Protein AF-A0A3D9JPQ5-F1 (afdb_monomer)

Sequence (510 aa):
MKVRKWLPQIIIASSYSVIALLFFSSLGMIGVLLINKGDMSRAEAGKLFRELHYLMPFYQAPLSIPVFLVFGGLLFCLVSWLFTTRVQTTNKGVGRRAFFFLFAWFTATLLFTSVAAAWMKPISYDRLMNVDKWVTEPRYREYLHPGSLRMLGGLMMMLPFIAFMKLWAHLLHEYRSDPLVKEWFATYQFQSRFLGRFGDEKANETPDITLAKDAETGAPVVLSGESRQLGTGLIGPPGSGKTALKIIVGFKQDMRHMIKAINAFPGLIKKHGLNSENFHKAWAKYLIGSIVIEPAKDLCDKAYKEALESGIPKELITYLDPSDPDTPGFNSMVGPVEQVAEMIAQVLDSISETTDEFFKQSCRVVVKMYVYLLKFLHKNECTLPDLDEMYQDPTHTFSLVEDLEDLIPTDEVIRLMPKDKRIYWMLARRTVQWFYNDGLEVATDRSGQTIKHASGRHKGRPVIKDKQFEFTRQTRNLLSGNCASDCVATNVANLYFRPSAERSKNGLVK

Foldseek 3Di:
DVVQLCVLVVVLVVLVLVLQLLQLLLVLLLVCVLVVNLQDALVRSCVVVPPSSVSNPVHGRLLPDDPVVLVVLLVSLVVSLLSLLQACVQQVFLVSNCVSNCSSLVSNLSSVLSNQLSVQLVVFLVVLLCVLVVPPDPVCNVVDDSVVSSVRSSVSSCVSVVVVVVVVVVVVVCCVPDPVNVVCSNNPHNFALVCANPNPSCPLLALKAFQAADPPRRHTDIDDNVNCVVPDDDDDDPPPCCLPRGVLSSLLSLLVQQVVLVVCPVVLCVVQNPPHPSSCVSSVRGRNDDDDDDPPCPSLVSSLVSNVVSPPDPVVDQRADLVDLPHADDALLADDLVVSLQVLLVVLLVVDPDPDPVLSVLLSVLSSLLSLLCCQPPNRNDGLVVSLVCLVDVLVVVVSLVVLVVVQDDPVVLVPDDPVSVVSSVVSVVSSVCCDPQFKDFDADPVRHFDADCDDPRHRHGDMDTNSNVSSVSVSVVSVVVVVSVVSHPPDDDDDPDDPDPPPDDDPDD

pLDDT: mean 84.15, std 15.22, range [23.48, 96.75]

InterPro domains:
  IPR027417 P-loop containing nucleoside triphosphate hydrolase [SSF52540] (197-409)

Organism: NCBI:txid456490

Solvent-accessible surface area (backbone atoms only — not comparable to full-atom values): 28990 Å² total; per-residue (Å²): 119,73,68,72,73,48,47,58,57,51,51,50,52,53,46,52,51,51,48,50,27,45,32,46,10,22,52,50,29,41,55,34,44,71,72,72,42,33,78,45,45,57,73,58,48,25,67,75,49,54,88,52,37,81,46,27,80,70,41,51,25,32,70,70,62,58,66,66,60,52,54,51,49,41,51,48,31,52,54,49,38,47,53,39,44,37,26,53,91,44,44,76,41,61,69,48,38,47,50,53,43,50,54,29,51,51,32,35,50,39,45,51,32,30,47,51,24,41,66,32,29,70,73,35,27,52,50,48,59,46,48,69,74,68,58,75,53,72,87,61,42,82,79,60,53,71,67,57,45,51,52,51,19,48,54,56,24,41,46,63,47,54,53,50,52,50,54,49,52,48,54,53,46,49,47,69,72,36,67,67,50,41,49,44,70,64,66,56,57,72,68,29,56,88,50,56,69,58,44,48,88,66,66,73,63,35,59,52,36,66,66,48,59,41,87,87,49,45,20,63,38,66,50,45,34,74,59,57,74,77,58,82,88,86,86,77,64,91,88,71,41,60,59,73,62,40,50,51,53,38,47,60,47,46,46,56,35,32,52,53,33,64,72,44,46,65,60,44,36,76,74,47,39,79,91,29,73,65,27,51,66,61,51,72,42,45,39,88,77,86,88,83,87,66,93,80,49,62,66,52,54,51,49,54,50,50,39,50,76,68,64,51,59,66,95,81,59,88,69,80,44,95,88,44,75,84,32,69,57,81,69,78,45,52,62,58,63,69,61,34,25,51,49,55,30,51,54,53,56,74,71,49,85,68,84,53,63,68,59,52,52,51,34,36,52,53,48,27,44,56,43,46,54,43,35,73,72,44,42,62,73,41,46,69,66,58,56,50,49,39,68,74,30,46,51,59,40,50,51,51,42,51,57,47,56,75,67,56,72,56,69,72,61,43,70,72,43,59,70,69,63,30,51,52,54,54,49,52,51,50,44,46,50,42,35,64,72,60,38,42,40,80,39,57,48,100,85,68,48,75,39,52,31,89,61,72,99,52,49,74,38,66,38,46,42,57,67,45,46,77,48,46,51,55,50,44,54,57,46,56,68,48,48,71,67,49,73,57,45,81,82,77,90,84,86,77,88,70,79,94,79,78,81,88,73,86,78,91,78,136

Mean predicted aligned error: 12.67 Å

Radius of gyration: 41.94 Å; Cα contacts (8 Å, |Δi|>4): 517; chains: 1; bounding box: 99×63×130 Å

Nearest PDB structures (foldseek):
  6w2y-assembly1_A  TM=2.608E-01  e=5.749E-01  Homo sapiens

Secondary structure (DSSP, 8-state):
-HHHHHHHHHHHHHHHHHHHHHHHHHHHHHHHHHTT-TT--HHHHHHHHGGGGGG-TT---GGG--HHHHHHHHHHHHHHHHHHTT-HHHHSSHHHHHHHHHHHHHHHHHHHHHHHHHHHTTTTHHHHHHHHHH---HHHHTT--HHHHHHHHHHHHTHHHHHHHHHHHHHHHHHHH-HHHHHHHHH-----TTTTTTT-TTTTTS--EEEEE-TTT-PEEEE-HHHHTT-------TTSSIIIIIIHHHHHHHHHHHHHHHHHHHHHHHHH-TT-HHHHHHHTTS--------TTSHHHHHHHHHHHHTT--GGG-----TT-TTSPP--TT-S-HHHHHHHHHHHHHHH-----HHHHHHHHHHHHHHHHHHHHHHTTS--HHHHHHHHH-HHHHHHHHHHHHHHSPPHHHHHHS-HHHHHHHHHHHHHHHHIIIIIEEE-B-TTSPBPB-SSSTTTTSBPEEETTHHHHHHHHHHHHHHHHHHTTS----------TTS-SSS----

Structure (mmCIF, N/CA/C/O backbone):
data_AF-A0A3D9JPQ5-F1
#
_entry.id   AF-A0A3D9JPQ5-F1
#
loop_
_atom_site.group_PDB
_atom_site.id
_atom_site.type_symbol
_atom_site.label_atom_id
_atom_site.label_alt_id
_atom_site.label_comp_id
_atom_site.label_asym_id
_atom_site.label_entity_id
_atom_site.label_seq_id
_atom_site.pdbx_PDB_ins_code
_atom_sit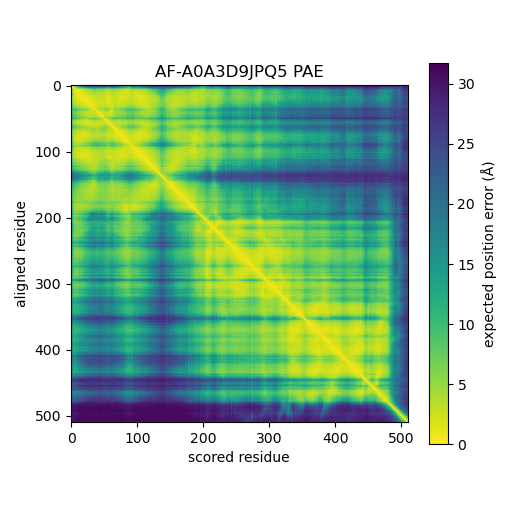e.Cartn_x
_atom_site.Cartn_y
_atom_site.Cartn_z
_atom_site.occupancy
_atom_site.B_iso_or_equiv
_atom_site.auth_seq_id
_atom_site.auth_comp_id
_atom_site.auth_asym_id
_atom_site.auth_atom_id
_atom_site.pdbx_PDB_model_num
ATOM 1 N N . MET A 1 1 ? 4.436 -18.671 -10.378 1.00 39.69 1 MET A N 1
ATOM 2 C CA . MET A 1 1 ? 5.019 -17.464 -9.732 1.00 39.69 1 MET A CA 1
ATOM 3 C C . MET A 1 1 ? 6.526 -17.284 -9.982 1.00 39.69 1 MET A C 1
ATOM 5 O O . MET A 1 1 ? 6.919 -16.165 -10.275 1.00 39.69 1 MET A O 1
ATOM 9 N N . LYS A 1 2 ? 7.372 -18.335 -9.937 1.00 36.44 2 LYS A N 1
ATOM 10 C CA . LYS A 1 2 ? 8.838 -18.219 -10.151 1.00 36.44 2 LYS A CA 1
ATOM 11 C C . LYS A 1 2 ? 9.260 -17.727 -11.551 1.00 36.44 2 LYS A C 1
ATOM 13 O O . LYS A 1 2 ? 10.177 -16.922 -11.640 1.00 36.44 2 LYS A O 1
ATOM 18 N N . VAL A 1 3 ? 8.555 -18.121 -12.617 1.00 42.34 3 VAL A N 1
ATOM 19 C CA . VAL A 1 3 ? 8.863 -17.715 -14.012 1.00 42.34 3 VAL A CA 1
ATOM 20 C C . VAL A 1 3 ? 8.787 -16.191 -14.215 1.00 42.34 3 VAL A C 1
ATOM 22 O O . VAL A 1 3 ? 9.575 -15.621 -14.962 1.00 42.34 3 VAL A O 1
ATOM 25 N N . ARG A 1 4 ? 7.905 -15.498 -13.477 1.00 56.31 4 ARG A N 1
ATOM 26 C CA . ARG A 1 4 ? 7.696 -14.045 -13.607 1.00 56.31 4 ARG A CA 1
ATOM 27 C C . ARG A 1 4 ? 8.869 -13.210 -13.070 1.00 56.31 4 ARG A C 1
ATOM 29 O O . ARG A 1 4 ? 9.052 -12.097 -13.545 1.00 56.31 4 ARG A O 1
ATOM 36 N N . LYS A 1 5 ? 9.666 -13.738 -12.126 1.00 64.88 5 LYS A N 1
ATOM 37 C CA . LYS A 1 5 ? 10.839 -13.031 -11.568 1.00 64.88 5 LYS A CA 1
ATOM 38 C C . LYS A 1 5 ? 12.046 -13.043 -12.517 1.00 64.88 5 LYS A C 1
ATOM 40 O O . LYS A 1 5 ? 12.772 -12.061 -12.574 1.00 64.88 5 LYS A O 1
ATOM 45 N N . TRP A 1 6 ? 12.233 -14.116 -13.288 1.00 77.06 6 TRP A N 1
ATOM 46 C CA . TRP A 1 6 ? 13.392 -14.266 -14.183 1.00 77.06 6 TRP A CA 1
ATOM 47 C C . TRP A 1 6 ? 13.161 -13.712 -15.589 1.00 77.06 6 TRP A C 1
ATOM 49 O O . TRP A 1 6 ? 14.118 -13.355 -16.267 1.00 77.06 6 TRP A O 1
ATOM 59 N N . LEU A 1 7 ? 11.903 -13.588 -16.021 1.00 83.00 7 LEU A N 1
ATOM 60 C CA . LEU A 1 7 ? 11.559 -13.108 -17.361 1.00 83.00 7 LEU A CA 1
ATOM 61 C C . LEU A 1 7 ? 12.210 -11.752 -17.730 1.00 83.00 7 LEU A C 1
ATOM 63 O O . LEU A 1 7 ? 12.783 -11.673 -18.815 1.00 83.00 7 LEU A O 1
ATOM 67 N N . PRO A 1 8 ? 12.219 -10.712 -16.866 1.00 85.75 8 PRO A N 1
ATOM 68 C CA . PRO A 1 8 ? 12.920 -9.459 -17.166 1.00 85.75 8 PRO A CA 1
ATOM 69 C C . PRO A 1 8 ? 14.420 -9.644 -17.406 1.00 85.75 8 PRO A C 1
ATOM 71 O O . PRO A 1 8 ? 14.983 -9.035 -18.311 1.00 85.75 8 PRO A O 1
ATOM 74 N N . GLN A 1 9 ? 15.059 -10.512 -16.620 1.00 86.88 9 GLN A N 1
ATOM 75 C CA . GLN A 1 9 ? 16.492 -10.778 -16.722 1.00 86.88 9 GLN A CA 1
ATOM 76 C C . GLN A 1 9 ? 16.826 -11.567 -17.991 1.00 86.88 9 GLN A C 1
ATOM 78 O O . GLN A 1 9 ? 17.803 -11.251 -18.660 1.00 86.88 9 GLN A O 1
ATOM 83 N N . ILE A 1 10 ? 15.989 -12.543 -18.359 1.00 89.06 10 ILE A N 1
ATOM 84 C CA . ILE A 1 10 ? 16.139 -13.323 -19.596 1.00 89.06 10 ILE A CA 1
ATOM 85 C C . ILE A 1 10 ? 15.999 -12.419 -20.823 1.00 89.06 10 ILE A C 1
ATOM 87 O O . ILE A 1 10 ? 16.799 -12.532 -21.752 1.00 89.06 10 ILE A O 1
ATOM 91 N N . ILE A 1 11 ? 15.021 -11.506 -20.824 1.00 90.06 11 ILE A N 1
ATOM 92 C CA . ILE A 1 11 ? 14.825 -10.559 -21.929 1.00 90.06 11 ILE A CA 1
ATOM 93 C C . ILE A 1 11 ? 16.045 -9.646 -22.072 1.00 90.06 11 ILE A C 1
ATOM 95 O O . ILE A 1 11 ? 16.536 -9.491 -23.184 1.00 90.06 11 ILE A O 1
ATOM 99 N N . ILE A 1 12 ? 16.577 -9.108 -20.968 1.00 91.12 12 ILE A N 1
ATOM 100 C CA . ILE A 1 12 ? 17.792 -8.275 -20.999 1.00 91.12 12 ILE A CA 1
ATOM 101 C C . ILE A 1 12 ? 19.007 -9.067 -21.472 1.00 91.12 12 ILE A C 1
ATOM 103 O O . ILE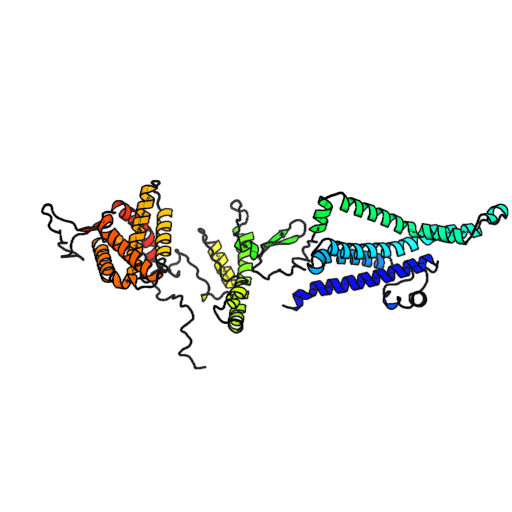 A 1 12 ? 19.770 -8.574 -22.298 1.00 91.12 12 ILE A O 1
ATOM 107 N N . ALA A 1 13 ? 19.207 -10.282 -20.957 1.00 92.38 13 ALA A N 1
ATOM 108 C CA . ALA A 1 13 ? 20.325 -11.120 -21.370 1.00 92.38 13 ALA A CA 1
ATOM 109 C C . ALA A 1 13 ? 20.256 -11.393 -22.878 1.00 92.38 13 ALA A C 1
ATOM 111 O O . ALA A 1 13 ? 21.219 -11.146 -23.593 1.00 92.38 13 ALA A O 1
ATOM 112 N N . SER A 1 14 ? 19.081 -11.793 -23.369 1.00 94.06 14 SER A N 1
ATOM 113 C CA . SER A 1 14 ? 18.843 -12.055 -24.790 1.00 94.06 14 SER A CA 1
ATOM 114 C C . SER A 1 14 ? 19.042 -10.799 -25.641 1.00 94.06 14 SER A C 1
ATOM 116 O O . SER A 1 14 ? 19.696 -10.857 -26.682 1.00 94.06 14 SER A O 1
ATOM 118 N N . SER A 1 15 ? 18.528 -9.646 -25.199 1.00 94.88 15 SER A N 1
ATOM 119 C CA . SER A 1 15 ? 18.650 -8.400 -25.952 1.00 94.88 15 SER A CA 1
ATOM 120 C C . SER A 1 15 ? 20.097 -7.919 -26.028 1.00 94.88 15 SER A C 1
ATOM 122 O O . SER A 1 15 ? 20.571 -7.575 -27.107 1.00 94.88 15 SER A O 1
ATOM 124 N N . TYR A 1 16 ? 20.847 -7.979 -24.926 1.00 95.62 16 TYR A N 1
ATOM 125 C CA . TYR A 1 16 ? 22.255 -7.583 -24.914 1.00 95.62 16 TYR A CA 1
ATOM 126 C C . TYR A 1 16 ? 23.177 -8.602 -25.590 1.00 95.62 16 TYR A C 1
ATOM 128 O O . TYR A 1 16 ? 24.203 -8.199 -26.135 1.00 95.62 16 TYR A O 1
ATOM 136 N N . SER A 1 17 ? 22.800 -9.884 -25.662 1.00 95.38 17 SER A N 1
ATOM 137 C CA . SER A 1 17 ? 23.460 -10.847 -26.551 1.00 95.38 17 SER A CA 1
ATOM 138 C C . SER A 1 17 ? 23.289 -10.456 -28.019 1.00 95.38 17 SER A C 1
ATOM 140 O O . SER A 1 17 ? 24.268 -10.444 -28.760 1.00 95.38 17 SER A O 1
ATOM 142 N N . VAL A 1 18 ? 22.083 -10.062 -28.442 1.00 96.00 18 VAL A N 1
ATOM 143 C CA . VAL A 1 18 ? 21.852 -9.570 -29.812 1.00 96.00 18 VAL A CA 1
ATOM 144 C C . VAL A 1 18 ? 22.629 -8.276 -30.074 1.00 96.00 18 VAL A C 1
ATOM 146 O O . VAL A 1 18 ? 23.270 -8.169 -31.117 1.00 96.00 18 VAL A O 1
ATOM 149 N N . ILE A 1 19 ? 22.659 -7.329 -29.127 1.00 96.75 19 ILE A N 1
ATOM 150 C CA . ILE A 1 19 ? 23.481 -6.108 -29.241 1.00 96.75 19 ILE A CA 1
ATOM 151 C C . ILE A 1 19 ? 24.964 -6.461 -29.381 1.00 96.75 19 ILE A C 1
ATOM 153 O O . ILE A 1 19 ? 25.636 -5.897 -30.236 1.00 96.75 19 ILE A O 1
ATOM 157 N N . ALA A 1 20 ? 25.484 -7.421 -28.613 1.00 96.12 20 ALA A N 1
ATOM 158 C CA . ALA A 1 20 ? 26.876 -7.847 -28.744 1.00 96.12 20 ALA A CA 1
ATOM 159 C C . ALA A 1 20 ? 27.175 -8.437 -30.133 1.00 96.12 20 ALA A C 1
ATOM 161 O O . ALA A 1 20 ? 28.200 -8.128 -30.737 1.00 96.12 20 ALA A O 1
ATOM 162 N N . LEU A 1 21 ? 26.262 -9.231 -30.690 1.00 95.38 21 LEU A N 1
ATOM 163 C CA . LEU A 1 21 ? 26.400 -9.765 -32.047 1.00 95.38 21 LEU A CA 1
ATOM 164 C C . LEU A 1 21 ? 26.317 -8.659 -33.115 1.00 95.38 21 LEU A C 1
ATOM 166 O O . LEU A 1 21 ? 27.061 -8.690 -34.098 1.00 95.38 21 LEU A O 1
ATOM 170 N N . LEU A 1 22 ? 25.453 -7.655 -32.926 1.00 95.06 22 LEU A N 1
ATOM 171 C CA . LEU A 1 22 ? 25.391 -6.461 -33.780 1.00 95.06 22 LEU A CA 1
ATOM 172 C C . LEU A 1 22 ? 26.681 -5.639 -33.692 1.00 95.06 22 LEU A C 1
ATOM 174 O O . LEU A 1 22 ? 27.166 -5.155 -34.714 1.00 95.06 22 LEU A O 1
ATOM 178 N N . PHE A 1 23 ? 27.258 -5.519 -32.497 1.00 95.31 23 PHE A N 1
ATOM 179 C CA . PHE A 1 23 ? 28.520 -4.833 -32.248 1.00 95.31 23 PHE A CA 1
ATOM 180 C C . PHE A 1 23 ? 29.660 -5.458 -33.052 1.00 95.31 23 PHE A C 1
ATOM 182 O O . PHE A 1 23 ? 30.292 -4.772 -33.856 1.00 95.31 23 PHE A O 1
ATOM 189 N N . PHE A 1 24 ? 29.878 -6.769 -32.907 1.00 94.06 24 PHE A N 1
ATOM 190 C CA . PHE A 1 24 ? 30.929 -7.471 -33.646 1.00 94.06 24 PHE A CA 1
ATOM 191 C C . PHE A 1 24 ? 30.676 -7.454 -35.156 1.00 94.06 24 PHE A C 1
ATOM 193 O O . PHE A 1 24 ? 31.607 -7.221 -35.926 1.00 94.06 24 PHE A O 1
ATOM 200 N N . SER A 1 25 ? 29.422 -7.625 -35.589 1.00 93.19 25 SER A N 1
ATOM 201 C CA . SER A 1 25 ? 29.057 -7.530 -37.009 1.00 93.19 25 SER A CA 1
ATOM 202 C C . SER A 1 25 ? 29.388 -6.147 -37.585 1.00 93.19 25 SER A C 1
ATOM 204 O O . SER A 1 25 ? 29.990 -6.054 -38.652 1.00 93.19 25 SER A O 1
ATOM 206 N N . SER A 1 26 ? 29.066 -5.073 -36.857 1.00 92.50 26 SER A N 1
ATOM 207 C CA . SER A 1 26 ? 29.342 -3.688 -37.269 1.00 92.50 26 SER A CA 1
ATOM 208 C C . SER A 1 26 ? 30.835 -3.376 -37.301 1.00 92.50 26 SER A C 1
ATOM 210 O O . SER A 1 26 ? 31.312 -2.723 -38.229 1.00 92.50 26 SER A O 1
ATOM 212 N N . LEU A 1 27 ? 31.590 -3.895 -36.331 1.00 91.44 27 LEU A N 1
ATOM 213 C CA . LEU A 1 27 ? 33.044 -3.770 -36.302 1.00 91.44 27 LEU A CA 1
ATOM 214 C C . LEU A 1 27 ? 33.689 -4.457 -37.516 1.00 91.44 27 LEU A C 1
ATOM 216 O O . LEU A 1 27 ? 34.557 -3.872 -38.164 1.00 91.44 27 LEU A O 1
ATOM 220 N N . GLY A 1 28 ? 33.221 -5.658 -37.870 1.00 90.94 28 GLY A N 1
ATOM 221 C CA . GLY A 1 28 ? 33.656 -6.366 -39.074 1.00 90.94 28 GLY A CA 1
ATOM 222 C C . GLY A 1 28 ? 33.339 -5.594 -40.357 1.00 90.94 28 GLY A C 1
ATOM 223 O O . GLY A 1 28 ? 34.189 -5.497 -41.242 1.00 90.94 28 GLY A O 1
ATOM 224 N N . MET A 1 29 ? 32.144 -4.999 -40.452 1.00 91.44 29 MET A N 1
ATOM 225 C CA . MET A 1 29 ? 31.731 -4.181 -41.602 1.00 91.44 29 MET A CA 1
ATOM 226 C C . MET A 1 29 ? 32.643 -2.961 -41.793 1.00 91.44 29 MET A C 1
ATOM 228 O O . MET A 1 29 ? 33.128 -2.719 -42.900 1.00 91.44 29 MET A O 1
ATOM 232 N N . ILE A 1 30 ? 32.957 -2.241 -40.712 1.00 88.94 30 ILE A N 1
ATOM 233 C CA . ILE A 1 30 ? 33.906 -1.117 -40.746 1.00 88.94 30 ILE A CA 1
ATOM 234 C C . ILE A 1 30 ? 35.312 -1.600 -41.126 1.00 88.94 30 ILE A C 1
ATOM 236 O O . ILE A 1 30 ? 35.951 -1.005 -41.992 1.00 88.94 30 ILE A O 1
ATOM 240 N N . GLY A 1 31 ? 35.788 -2.700 -40.533 1.00 88.06 31 GLY A N 1
ATOM 241 C CA . GLY A 1 31 ? 37.111 -3.254 -40.832 1.00 88.06 31 GLY A CA 1
ATOM 242 C C . GLY A 1 31 ? 37.289 -3.605 -42.312 1.00 88.06 31 GLY A C 1
ATOM 243 O O . GLY A 1 31 ? 38.325 -3.304 -42.903 1.00 88.06 31 GLY A O 1
ATOM 244 N N . VAL A 1 32 ? 36.255 -4.173 -42.936 1.00 89.88 32 VAL A N 1
ATOM 245 C CA . VAL A 1 32 ? 36.250 -4.513 -44.367 1.00 89.88 32 VAL A CA 1
ATOM 246 C C . VAL A 1 32 ? 36.203 -3.272 -45.266 1.00 89.88 32 VAL A C 1
ATOM 248 O O . VAL A 1 32 ? 36.867 -3.242 -46.308 1.00 89.88 32 VAL A O 1
ATOM 251 N N . LEU A 1 33 ? 35.467 -2.230 -44.868 1.00 87.12 33 LEU A N 1
ATOM 252 C CA . LEU A 1 33 ? 35.471 -0.947 -45.579 1.00 87.12 33 LEU A CA 1
ATOM 253 C C . LEU A 1 33 ? 36.857 -0.292 -45.566 1.00 87.12 33 LEU A C 1
ATOM 255 O O . LEU A 1 33 ? 37.303 0.194 -46.603 1.00 87.12 33 LEU A O 1
ATOM 259 N N . LEU A 1 34 ? 37.563 -0.325 -44.432 1.00 83.62 34 LEU A N 1
ATOM 260 C CA . LEU A 1 34 ? 38.887 0.296 -44.288 1.00 83.62 34 LEU A CA 1
ATOM 261 C C . LEU A 1 34 ? 39.968 -0.362 -45.158 1.00 83.62 34 LEU A C 1
ATOM 263 O O . LEU A 1 34 ? 40.893 0.314 -45.601 1.00 83.62 34 LEU A O 1
ATOM 267 N N . ILE A 1 35 ? 39.836 -1.657 -45.458 1.00 85.69 35 ILE A N 1
ATOM 268 C CA . ILE A 1 35 ? 40.728 -2.364 -46.394 1.00 85.69 35 ILE A CA 1
ATOM 269 C C . ILE A 1 35 ? 40.242 -2.307 -47.851 1.00 85.69 35 ILE A C 1
ATOM 271 O O . ILE A 1 35 ? 40.765 -3.030 -48.699 1.00 85.69 35 ILE A O 1
ATOM 275 N N . ASN A 1 36 ? 39.245 -1.463 -48.144 1.00 82.38 36 ASN A N 1
ATOM 276 C CA . ASN A 1 36 ? 38.638 -1.276 -49.462 1.00 82.38 36 ASN A CA 1
ATOM 277 C C . ASN A 1 36 ? 38.079 -2.572 -50.082 1.00 82.38 36 ASN A C 1
ATOM 279 O O . ASN A 1 36 ? 38.241 -2.829 -51.274 1.00 82.38 36 ASN A O 1
ATOM 283 N N . LYS A 1 37 ? 37.423 -3.410 -49.272 1.00 85.00 37 LYS A N 1
ATOM 284 C CA . LYS A 1 37 ? 36.751 -4.633 -49.741 1.00 85.00 37 LYS A CA 1
ATOM 285 C C . LYS A 1 37 ? 35.260 -4.639 -49.392 1.00 85.00 37 LYS A C 1
ATOM 287 O O . LYS A 1 37 ? 34.730 -5.660 -48.986 1.00 85.00 37 LYS A O 1
ATOM 292 N N . GLY A 1 38 ? 34.582 -3.500 -49.536 1.00 80.88 38 GLY A N 1
ATOM 293 C CA . GLY A 1 38 ? 33.192 -3.285 -49.092 1.00 80.88 38 GLY A CA 1
ATOM 294 C C . GLY A 1 38 ? 32.116 -4.215 -49.681 1.00 80.88 38 GLY A C 1
ATOM 295 O O . GLY A 1 38 ? 31.007 -4.232 -49.154 1.00 80.88 38 GLY A O 1
ATOM 296 N N . ASP A 1 39 ? 32.434 -4.995 -50.715 1.00 86.06 39 ASP A N 1
ATOM 297 C CA . ASP A 1 39 ? 31.546 -6.006 -51.317 1.00 86.06 39 ASP A CA 1
ATOM 298 C C . ASP A 1 39 ? 31.772 -7.421 -50.758 1.00 86.06 39 ASP A C 1
ATOM 300 O O . ASP A 1 39 ? 31.122 -8.376 -51.177 1.00 86.06 39 ASP A O 1
ATOM 304 N N . MET A 1 40 ? 32.708 -7.572 -49.817 1.00 89.62 40 MET A N 1
ATOM 305 C CA . MET A 1 40 ? 33.084 -8.865 -49.258 1.00 89.62 40 MET A CA 1
ATOM 306 C C . MET A 1 40 ? 31.884 -9.547 -48.597 1.00 89.62 40 MET A C 1
ATOM 308 O O . MET A 1 40 ? 31.241 -9.004 -47.696 1.00 89.62 40 MET A O 1
ATOM 312 N N . SER A 1 41 ? 31.614 -10.777 -49.020 1.00 89.19 41 SER A N 1
ATOM 313 C CA . SER A 1 41 ? 30.572 -11.609 -48.429 1.00 89.19 41 SER A CA 1
ATOM 314 C C . SER A 1 41 ? 30.939 -12.024 -47.000 1.00 89.19 41 SER A C 1
ATOM 316 O O . SER A 1 41 ? 32.106 -12.048 -46.604 1.00 89.19 41 SER A O 1
ATOM 318 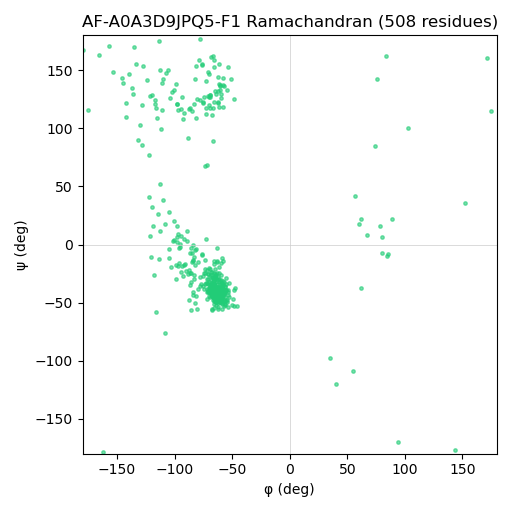N N . ARG A 1 42 ? 29.946 -12.447 -46.210 1.00 87.06 42 ARG A N 1
ATOM 319 C CA . ARG A 1 42 ? 30.180 -12.938 -44.840 1.00 87.06 42 ARG A CA 1
ATOM 320 C C . ARG A 1 42 ? 31.183 -14.098 -44.782 1.00 87.06 42 ARG A C 1
ATOM 322 O O . ARG A 1 42 ? 31.971 -14.169 -43.843 1.00 87.06 42 ARG A O 1
ATOM 329 N N . ALA A 1 43 ? 31.167 -14.997 -45.767 1.00 86.38 43 ALA A N 1
ATOM 330 C CA . ALA A 1 43 ? 32.086 -16.135 -45.821 1.00 86.38 43 ALA A CA 1
ATOM 331 C C . ALA A 1 43 ? 33.541 -15.684 -46.032 1.00 86.38 43 ALA A C 1
ATOM 333 O O . ALA A 1 43 ? 34.462 -16.206 -45.404 1.00 86.38 43 ALA A O 1
ATOM 334 N N . GLU A 1 44 ? 33.753 -14.683 -46.882 1.00 88.12 44 GLU A N 1
ATOM 335 C CA . GLU A 1 44 ? 35.072 -14.100 -47.131 1.00 88.12 44 GLU A CA 1
ATOM 336 C C . GLU A 1 44 ? 35.555 -13.266 -45.940 1.00 88.12 44 GLU A C 1
ATOM 338 O O . GLU A 1 44 ? 36.709 -13.398 -45.529 1.00 88.12 44 GLU A O 1
ATOM 343 N N . ALA A 1 45 ? 34.660 -12.493 -45.318 1.00 86.50 45 ALA A N 1
ATOM 344 C CA . ALA A 1 45 ? 34.952 -11.781 -44.078 1.00 86.50 45 ALA A CA 1
ATOM 345 C C . ALA A 1 45 ? 35.304 -12.765 -42.953 1.00 86.50 45 ALA A C 1
ATOM 347 O O . ALA A 1 45 ? 36.221 -12.524 -42.173 1.00 86.50 45 ALA A O 1
ATOM 348 N N . GLY A 1 46 ? 34.652 -13.929 -42.909 1.00 84.75 46 GLY A N 1
ATOM 349 C CA . GLY A 1 46 ? 34.972 -14.980 -41.949 1.00 84.75 46 GLY A CA 1
ATOM 350 C C . GLY A 1 46 ? 36.399 -15.515 -42.083 1.00 84.75 46 GLY A C 1
ATOM 351 O O . GLY A 1 46 ? 37.064 -15.740 -41.074 1.00 84.75 46 GLY A O 1
ATOM 352 N N . LYS A 1 47 ? 36.922 -15.624 -43.312 1.00 87.25 47 LYS A N 1
ATOM 353 C CA . LYS A 1 47 ? 38.333 -15.982 -43.549 1.00 87.25 47 LYS A CA 1
ATOM 354 C C . LYS A 1 47 ? 39.291 -14.900 -43.045 1.00 87.25 47 LYS A C 1
ATOM 356 O O . LYS A 1 47 ? 40.366 -15.226 -42.545 1.00 87.25 47 LYS A O 1
ATOM 361 N N . LEU A 1 48 ? 38.898 -13.630 -43.161 1.00 87.19 48 LEU A N 1
ATOM 362 C CA . LEU A 1 48 ? 39.688 -12.488 -42.699 1.00 87.19 48 LEU A CA 1
ATOM 363 C C . LEU A 1 48 ? 39.753 -12.413 -41.167 1.00 87.19 48 LEU A C 1
ATOM 365 O O . LEU A 1 48 ? 40.826 -12.198 -40.611 1.00 87.19 48 LEU A O 1
ATOM 369 N N . PHE A 1 49 ? 38.624 -12.617 -40.486 1.00 86.50 49 PHE A N 1
ATOM 370 C CA . PHE A 1 49 ? 38.509 -12.437 -39.034 1.00 86.50 49 PHE A CA 1
ATOM 371 C C . PHE A 1 49 ? 38.628 -13.735 -38.215 1.00 86.50 49 PHE A C 1
ATOM 373 O O . PHE A 1 49 ? 38.430 -13.691 -37.002 1.00 86.50 49 PHE A O 1
ATOM 380 N N . ARG A 1 50 ? 38.961 -14.868 -38.859 1.00 84.50 50 ARG A N 1
ATOM 381 C CA . ARG A 1 50 ? 39.168 -16.213 -38.276 1.00 84.50 50 ARG A CA 1
ATOM 382 C C . ARG A 1 50 ? 38.234 -16.517 -37.105 1.00 84.50 50 ARG A C 1
ATOM 384 O O . ARG A 1 50 ? 37.094 -16.869 -37.340 1.00 84.50 50 ARG A O 1
ATOM 391 N N . GLU A 1 51 ? 38.668 -16.354 -35.861 1.00 80.38 51 GLU A N 1
ATOM 392 C CA . GLU A 1 51 ? 37.907 -16.749 -34.666 1.00 80.38 51 GLU A CA 1
ATOM 393 C C . GLU A 1 51 ? 36.655 -15.893 -34.395 1.00 80.38 51 GLU A C 1
ATOM 395 O O . GLU A 1 51 ? 35.721 -16.338 -33.731 1.00 80.38 51 GLU A O 1
ATOM 400 N N . LEU A 1 52 ? 36.581 -14.671 -34.934 1.00 81.81 52 LEU A N 1
ATOM 401 C CA . LEU A 1 52 ? 35.478 -13.741 -34.655 1.00 81.81 52 LEU A CA 1
ATOM 402 C C . LEU A 1 52 ? 34.259 -13.935 -35.569 1.00 81.81 52 LEU A C 1
ATOM 404 O O . LEU A 1 52 ? 33.216 -13.325 -35.335 1.00 81.81 52 LEU A O 1
ATOM 408 N N . HIS A 1 53 ? 34.340 -14.781 -36.601 1.00 82.31 53 HIS A N 1
ATOM 409 C CA . HIS A 1 53 ? 33.267 -14.910 -37.597 1.00 82.31 53 HIS A CA 1
ATOM 410 C C . HIS A 1 53 ? 31.949 -15.466 -37.039 1.00 82.31 53 HIS A C 1
ATOM 412 O O . HIS A 1 53 ? 30.870 -15.095 -37.516 1.00 82.31 53 HIS A O 1
ATOM 418 N N . TYR A 1 54 ? 32.017 -16.296 -35.994 1.00 87.31 54 TYR A N 1
ATOM 419 C CA . TYR A 1 54 ? 30.841 -16.809 -35.286 1.00 87.31 54 TYR A CA 1
ATOM 420 C C . TYR A 1 54 ? 30.071 -15.707 -34.545 1.00 87.31 54 TYR A C 1
ATOM 422 O O . TYR A 1 54 ? 28.851 -15.790 -34.416 1.00 87.31 54 TYR A O 1
ATOM 430 N N . LEU A 1 55 ? 30.761 -14.644 -34.116 1.00 89.62 55 LEU A N 1
ATOM 431 C CA . LEU A 1 55 ? 30.169 -13.495 -33.422 1.00 89.62 55 LEU A CA 1
ATOM 432 C C . LEU A 1 55 ? 29.577 -12.454 -34.378 1.00 89.62 55 LEU A C 1
ATOM 434 O O . LEU A 1 55 ? 29.010 -11.462 -33.928 1.00 89.62 55 LEU A O 1
ATOM 438 N N . MET A 1 56 ? 29.668 -12.686 -35.690 1.00 91.44 56 MET A N 1
ATOM 439 C CA . MET A 1 56 ? 29.196 -11.768 -36.726 1.00 91.44 56 MET A CA 1
ATOM 440 C C . MET A 1 56 ? 27.994 -12.311 -37.525 1.00 91.44 56 MET A C 1
ATOM 442 O O . MET A 1 56 ? 28.041 -12.349 -38.759 1.00 91.44 56 MET A O 1
ATOM 446 N N . PRO A 1 57 ? 26.901 -12.772 -36.882 1.00 90.75 57 PRO A N 1
ATOM 447 C CA . PRO A 1 57 ? 25.756 -13.330 -37.595 1.00 90.75 57 PRO A CA 1
ATOM 448 C C . PRO A 1 57 ? 24.983 -12.296 -38.410 1.00 90.75 57 PRO A C 1
ATOM 450 O O . PRO A 1 57 ? 24.348 -12.668 -39.393 1.00 90.75 57 PRO A O 1
ATOM 453 N N . PHE A 1 58 ? 25.076 -11.018 -38.037 1.00 90.62 58 PHE A N 1
ATOM 454 C CA . PHE A 1 58 ? 24.406 -9.906 -38.708 1.00 90.62 58 PHE A CA 1
ATOM 455 C C . PHE A 1 58 ? 25.313 -9.180 -39.710 1.00 90.62 58 PHE A C 1
ATOM 457 O O . PHE A 1 58 ? 24.940 -8.124 -40.212 1.00 90.62 58 PHE A O 1
ATOM 464 N N . TYR A 1 59 ? 26.504 -9.714 -39.999 1.00 91.94 59 TYR A N 1
ATOM 465 C CA . TYR A 1 59 ? 27.391 -9.126 -40.996 1.00 91.94 59 TYR A CA 1
ATOM 466 C C . TYR A 1 59 ? 26.766 -9.205 -42.387 1.00 91.94 59 TYR A C 1
ATOM 468 O O . TYR A 1 59 ? 26.340 -10.274 -42.834 1.00 91.94 59 TYR A O 1
ATOM 476 N N . GLN A 1 60 ? 26.800 -8.081 -43.093 1.00 89.69 60 GLN A N 1
ATOM 477 C CA . GLN A 1 60 ? 26.475 -7.984 -44.507 1.00 89.69 60 GLN A CA 1
ATOM 478 C C . GLN A 1 60 ? 27.549 -7.167 -45.214 1.00 89.69 60 GLN A C 1
ATOM 480 O O . GLN A 1 60 ? 28.232 -6.365 -44.578 1.00 89.69 60 GLN A O 1
ATOM 485 N N . ALA A 1 61 ? 27.701 -7.382 -46.522 1.00 90.31 61 ALA A N 1
ATOM 486 C CA . ALA A 1 61 ? 28.638 -6.606 -47.320 1.00 90.31 61 ALA A CA 1
ATOM 487 C C . ALA A 1 61 ? 28.271 -5.113 -47.194 1.00 90.31 61 ALA A C 1
ATOM 489 O O . ALA A 1 61 ? 27.149 -4.745 -47.566 1.00 90.31 61 ALA A O 1
ATOM 490 N N . PRO A 1 62 ? 29.166 -4.264 -46.651 1.00 86.88 62 PRO A N 1
ATOM 491 C CA . PRO A 1 62 ? 28.842 -2.892 -46.271 1.00 86.88 62 PRO A CA 1
ATOM 492 C C . PRO A 1 62 ? 28.192 -2.036 -47.361 1.00 86.88 62 PRO A C 1
ATOM 494 O O . PRO A 1 62 ? 27.339 -1.204 -47.061 1.00 86.88 62 PRO A O 1
ATOM 497 N N . LEU A 1 63 ? 28.555 -2.261 -48.626 1.00 85.50 63 LEU A N 1
ATOM 498 C CA . LEU A 1 63 ? 28.014 -1.517 -49.769 1.00 85.50 63 LEU A CA 1
ATOM 499 C C . LEU A 1 63 ? 26.591 -1.935 -50.171 1.00 85.50 63 LEU A C 1
ATOM 501 O O . LEU A 1 63 ? 25.953 -1.251 -50.965 1.00 85.50 63 LEU A O 1
ATOM 505 N N . SER A 1 64 ? 26.074 -3.021 -49.594 1.00 86.62 64 SER A N 1
ATOM 506 C CA . SER A 1 64 ? 24.772 -3.614 -49.930 1.00 86.62 64 SER A CA 1
ATOM 507 C C . SER A 1 64 ? 23.795 -3.688 -48.751 1.00 86.62 64 SER A C 1
ATOM 509 O O . SER A 1 64 ? 22.733 -4.296 -48.884 1.00 86.62 64 SER A O 1
ATOM 511 N N . ILE A 1 65 ? 24.129 -3.093 -47.596 1.00 85.19 65 ILE A N 1
ATOM 512 C CA . ILE A 1 65 ? 23.300 -3.188 -46.386 1.00 85.19 65 ILE A CA 1
ATOM 513 C C . ILE A 1 65 ? 21.916 -2.558 -46.642 1.00 85.19 65 ILE A C 1
ATOM 515 O O . ILE A 1 65 ? 21.825 -1.356 -46.914 1.00 85.19 65 ILE A O 1
ATOM 519 N N . PRO A 1 66 ? 20.815 -3.313 -46.481 1.00 86.75 66 PRO A N 1
ATOM 520 C CA . PRO A 1 66 ? 19.471 -2.770 -46.518 1.00 86.75 66 PRO A CA 1
ATOM 521 C C . PRO A 1 66 ? 19.229 -1.787 -45.373 1.00 86.75 66 PRO A C 1
ATOM 523 O O . PRO A 1 66 ? 19.405 -2.102 -44.194 1.00 86.75 66 PRO A O 1
ATOM 526 N N . VAL A 1 67 ? 18.714 -0.613 -45.722 1.00 82.94 67 VAL A N 1
ATOM 527 C CA . VAL A 1 67 ? 18.442 0.493 -44.793 1.00 82.94 67 VAL A CA 1
ATOM 528 C C . VAL A 1 67 ? 17.529 0.084 -43.624 1.00 82.94 67 VAL A C 1
ATOM 530 O O . VAL A 1 67 ? 17.725 0.533 -42.495 1.00 82.94 67 VAL A O 1
ATOM 533 N N . PHE A 1 68 ? 16.571 -0.822 -43.849 1.00 85.38 68 PHE A N 1
ATOM 534 C CA . PHE A 1 68 ? 15.659 -1.280 -42.795 1.00 85.38 68 PHE A CA 1
ATOM 535 C C . PHE A 1 68 ? 16.364 -2.061 -41.672 1.00 85.38 68 PHE A C 1
ATOM 537 O O . PHE A 1 68 ? 15.941 -1.966 -40.522 1.00 85.38 68 PHE A O 1
ATOM 544 N N . LEU A 1 69 ? 17.447 -2.797 -41.963 1.00 85.38 69 LEU A N 1
ATOM 545 C CA . LEU A 1 69 ? 18.214 -3.520 -40.937 1.00 85.38 69 LEU A CA 1
ATOM 546 C C . LEU A 1 69 ? 18.978 -2.558 -40.030 1.00 85.38 69 LEU A C 1
ATOM 548 O O . LEU A 1 69 ? 19.119 -2.805 -38.835 1.00 85.38 69 LEU A O 1
ATOM 552 N N . VAL A 1 70 ? 19.409 -1.430 -40.589 1.00 86.38 70 VAL A N 1
ATOM 553 C CA . VAL A 1 70 ? 20.090 -0.358 -39.862 1.00 86.38 70 VAL A CA 1
ATOM 554 C C . VAL A 1 70 ? 19.118 0.303 -38.898 1.00 86.38 70 VAL A C 1
ATOM 556 O O . VAL A 1 70 ? 19.364 0.320 -37.697 1.00 86.38 70 VAL A O 1
ATOM 559 N N . PHE A 1 71 ? 17.976 0.782 -39.398 1.00 89.62 71 PHE A N 1
ATOM 560 C CA . PHE A 1 71 ? 16.957 1.397 -38.546 1.00 89.62 71 PHE A CA 1
ATOM 561 C C . PHE A 1 71 ? 16.389 0.415 -37.520 1.00 89.62 71 PHE A C 1
ATOM 563 O O . PHE A 1 71 ? 16.209 0.788 -36.363 1.00 89.62 71 PHE A O 1
ATOM 570 N N . GLY A 1 72 ? 16.177 -0.846 -37.907 1.00 93.06 72 GLY A N 1
ATOM 571 C CA . GLY A 1 72 ? 15.773 -1.910 -36.992 1.00 93.06 72 GLY A CA 1
ATOM 572 C C . GLY A 1 72 ? 16.797 -2.140 -35.880 1.00 93.06 72 GLY A C 1
ATOM 573 O O . GLY A 1 72 ? 16.419 -2.203 -34.713 1.00 93.06 72 GLY A O 1
ATOM 574 N N . GLY A 1 73 ? 18.092 -2.191 -36.209 1.00 93.50 73 GLY A N 1
ATOM 575 C CA . GLY A 1 73 ? 19.170 -2.337 -35.229 1.00 93.50 73 GLY A CA 1
ATOM 576 C C . GLY A 1 73 ? 19.328 -1.121 -34.311 1.00 93.50 73 GLY A C 1
ATOM 577 O O . GLY A 1 73 ? 19.481 -1.286 -33.102 1.00 93.50 73 GLY A O 1
ATOM 578 N N . LEU A 1 74 ? 19.215 0.099 -34.846 1.00 93.44 74 LEU A N 1
ATOM 579 C CA . LEU A 1 74 ? 19.227 1.335 -34.053 1.00 93.44 74 LEU A CA 1
ATOM 580 C C . LEU A 1 74 ? 18.051 1.382 -33.071 1.00 93.44 74 LEU A C 1
ATOM 582 O O . LEU A 1 74 ? 18.246 1.629 -31.878 1.00 93.44 74 LEU A O 1
ATOM 586 N N . LEU A 1 75 ? 16.840 1.088 -33.556 1.00 94.56 75 LEU A N 1
ATOM 587 C CA . LEU A 1 75 ? 15.641 1.004 -32.727 1.00 94.56 75 LEU A CA 1
ATOM 588 C C . LEU A 1 75 ? 15.787 -0.084 -31.659 1.00 94.56 75 LEU A C 1
ATOM 590 O O . LEU A 1 75 ? 15.431 0.136 -30.503 1.00 94.56 75 LEU A O 1
ATOM 594 N N . PHE A 1 76 ? 16.356 -1.235 -32.018 1.00 95.81 76 PHE A N 1
ATOM 595 C CA . PHE A 1 76 ? 16.593 -2.331 -31.086 1.00 95.81 76 PHE A CA 1
ATOM 596 C C . PHE A 1 76 ? 17.565 -1.940 -29.965 1.00 95.81 76 PHE A C 1
ATOM 598 O O . PHE A 1 76 ? 17.281 -2.219 -28.798 1.00 95.81 76 PHE A O 1
ATOM 605 N N . CYS A 1 77 ? 18.668 -1.252 -30.281 1.00 95.75 77 CYS A N 1
ATOM 606 C CA . CYS A 1 77 ? 19.597 -0.717 -29.281 1.00 95.75 77 CYS A CA 1
ATOM 607 C C . CYS A 1 77 ? 18.902 0.274 -28.334 1.00 95.75 77 CYS A C 1
ATOM 609 O O . CYS A 1 77 ? 19.058 0.168 -27.116 1.00 95.75 77 CYS A O 1
ATOM 611 N N . LEU A 1 78 ? 18.098 1.195 -28.879 1.00 93.56 78 LEU A N 1
ATOM 612 C CA . LEU A 1 78 ? 17.357 2.186 -28.095 1.00 93.56 78 LEU A CA 1
ATOM 613 C C . LEU A 1 78 ? 16.352 1.521 -27.144 1.00 93.56 78 LEU A C 1
ATOM 615 O O . LEU A 1 78 ? 16.392 1.756 -25.936 1.00 93.56 78 LEU A O 1
ATOM 619 N N . VAL A 1 79 ? 15.477 0.661 -27.672 1.00 92.31 79 VAL A N 1
ATOM 620 C CA . VAL A 1 79 ? 14.447 -0.040 -26.888 1.00 92.31 79 VAL A CA 1
ATOM 621 C C . VAL A 1 79 ? 15.083 -0.926 -25.819 1.00 92.31 79 VAL A C 1
ATOM 623 O O . VAL A 1 79 ? 14.627 -0.931 -24.676 1.00 92.31 79 VAL A O 1
ATOM 626 N N . SER A 1 80 ? 16.162 -1.635 -26.158 1.00 93.94 80 SER A N 1
ATOM 627 C CA . SER A 1 80 ? 16.888 -2.478 -25.205 1.00 93.94 80 SER A CA 1
ATOM 628 C C . SER A 1 80 ? 17.454 -1.667 -24.045 1.00 93.94 80 SER A C 1
ATOM 630 O O . SER A 1 80 ? 17.296 -2.075 -22.895 1.00 93.94 80 SER A O 1
ATOM 632 N N . TRP A 1 81 ? 18.058 -0.502 -24.314 1.00 92.94 81 TRP A N 1
ATOM 633 C CA . TRP A 1 81 ? 18.537 0.381 -23.252 1.00 92.94 81 TRP A CA 1
ATOM 634 C C . TRP A 1 81 ? 17.387 0.906 -22.387 1.00 92.94 81 TRP A C 1
ATOM 636 O O . TRP A 1 81 ? 17.455 0.777 -21.162 1.00 92.94 81 TRP A O 1
ATOM 646 N N . LEU A 1 82 ? 16.307 1.419 -22.991 1.00 90.69 82 LEU A N 1
ATOM 647 C CA . LEU A 1 82 ? 15.129 1.884 -22.246 1.00 90.69 82 LEU A CA 1
ATOM 648 C C . LEU A 1 82 ? 14.595 0.790 -21.312 1.00 90.69 82 LEU A C 1
ATOM 650 O O . LEU A 1 82 ? 14.270 1.060 -20.155 1.00 90.69 82 LEU A O 1
ATOM 654 N N . PHE A 1 83 ? 14.596 -0.463 -21.763 1.00 89.12 83 PHE A N 1
ATOM 655 C CA . PHE A 1 83 ? 14.195 -1.612 -20.959 1.00 89.12 83 PHE A CA 1
ATOM 656 C C . PHE A 1 83 ? 15.133 -1.882 -19.769 1.00 89.12 83 PHE A C 1
ATOM 658 O O . PHE A 1 83 ? 14.665 -2.229 -18.683 1.00 89.12 83 PHE A O 1
ATOM 665 N N . THR A 1 84 ? 16.446 -1.658 -19.907 1.00 90.56 84 THR A N 1
ATOM 666 C CA . THR A 1 84 ? 17.393 -1.798 -18.778 1.00 90.56 84 THR A CA 1
ATOM 667 C C . THR A 1 84 ? 17.161 -0.792 -17.656 1.00 90.56 84 THR A C 1
ATOM 669 O O . THR A 1 84 ? 17.472 -1.087 -16.502 1.00 90.56 84 THR A O 1
ATOM 672 N N . THR A 1 85 ? 16.561 0.368 -17.944 1.00 89.19 85 THR A N 1
ATOM 673 C CA . THR A 1 85 ? 16.218 1.353 -16.901 1.00 89.19 85 THR A CA 1
ATOM 674 C C . THR A 1 85 ? 15.147 0.830 -15.936 1.00 89.19 85 THR A C 1
ATOM 676 O O . THR A 1 85 ? 14.960 1.378 -14.852 1.00 89.19 85 THR A O 1
ATOM 679 N N . ARG A 1 86 ? 14.460 -0.263 -16.288 1.00 85.00 86 ARG A N 1
ATOM 680 C CA . ARG A 1 86 ? 13.347 -0.830 -15.519 1.00 85.00 86 ARG A CA 1
ATOM 681 C C . ARG A 1 86 ? 13.712 -2.002 -14.631 1.00 85.00 86 ARG A C 1
ATOM 683 O O . ARG A 1 86 ? 12.943 -2.329 -13.734 1.00 85.00 86 ARG A O 1
ATOM 690 N N . VAL A 1 87 ? 14.854 -2.635 -14.862 1.00 85.81 87 VAL A N 1
ATOM 691 C CA . VAL A 1 87 ? 15.250 -3.830 -14.118 1.00 85.81 87 VAL A CA 1
ATOM 692 C C . VAL A 1 87 ? 16.321 -3.461 -13.100 1.00 85.81 87 VAL A C 1
ATOM 694 O O . VAL A 1 87 ? 17.351 -2.878 -13.434 1.00 85.81 87 VAL A O 1
ATOM 697 N N . GLN A 1 88 ? 16.089 -3.804 -11.831 1.00 81.31 88 GLN A N 1
ATOM 698 C CA . GLN A 1 88 ? 16.994 -3.416 -10.745 1.00 81.31 88 GLN A CA 1
ATOM 699 C C . GLN A 1 88 ? 18.413 -3.971 -10.925 1.00 81.31 88 GLN A C 1
ATOM 701 O O . GLN A 1 88 ? 19.378 -3.288 -10.593 1.00 81.31 88 GLN A O 1
ATOM 706 N N . THR A 1 89 ? 18.585 -5.166 -11.498 1.00 82.62 89 THR A N 1
ATOM 707 C CA . THR A 1 89 ? 19.920 -5.753 -11.715 1.00 82.62 89 THR A CA 1
ATOM 708 C C . THR A 1 89 ? 20.816 -4.881 -12.599 1.00 82.62 89 THR A C 1
ATOM 710 O O . THR A 1 89 ? 22.010 -4.739 -12.305 1.00 82.62 89 THR A O 1
ATOM 713 N N . THR A 1 90 ? 20.238 -4.254 -13.626 1.00 84.00 90 THR A N 1
ATOM 714 C CA . THR A 1 90 ? 20.915 -3.348 -14.563 1.00 84.00 90 THR A CA 1
ATOM 715 C C . THR A 1 90 ? 20.934 -1.898 -14.086 1.00 84.00 90 THR A C 1
ATOM 717 O O . THR A 1 90 ? 21.823 -1.146 -14.479 1.00 84.00 90 THR A O 1
ATOM 720 N N . ASN A 1 91 ? 20.015 -1.522 -13.192 1.00 83.94 91 ASN A N 1
ATOM 721 C CA . ASN A 1 91 ? 19.820 -0.149 -12.728 1.00 83.94 91 ASN A CA 1
ATOM 722 C C . ASN A 1 91 ? 20.184 0.106 -11.244 1.00 83.94 91 ASN A C 1
ATOM 724 O O . ASN A 1 91 ? 19.878 1.154 -10.688 1.00 83.94 91 ASN A O 1
ATOM 728 N N . LYS A 1 92 ? 20.850 -0.837 -10.565 1.00 82.88 92 LYS A N 1
ATOM 729 C CA . LYS A 1 92 ? 21.182 -0.718 -9.127 1.00 82.88 92 LYS A CA 1
ATOM 730 C C . LYS A 1 92 ? 22.096 0.471 -8.789 1.00 82.88 92 LYS A C 1
ATOM 732 O O . LYS A 1 92 ? 22.190 0.868 -7.635 1.00 82.88 92 LYS A O 1
ATOM 737 N N . GLY A 1 93 ? 22.807 1.010 -9.775 1.00 86.81 93 GLY A N 1
ATOM 738 C CA . GLY A 1 93 ? 23.679 2.161 -9.588 1.00 86.81 93 GLY A CA 1
ATOM 739 C C . GLY A 1 93 ? 24.092 2.789 -10.910 1.00 86.81 93 GLY A C 1
ATOM 740 O O . GLY A 1 93 ? 24.016 2.158 -11.969 1.00 86.81 93 GLY A O 1
ATOM 741 N N . VAL A 1 94 ? 24.579 4.026 -10.822 1.00 87.69 94 VAL A N 1
ATOM 742 C CA . VAL A 1 94 ? 24.931 4.865 -11.977 1.00 87.69 94 VAL A CA 1
ATOM 743 C C . VAL A 1 94 ? 25.947 4.180 -12.894 1.00 87.69 94 VAL A C 1
ATOM 745 O O . VAL A 1 94 ? 25.771 4.192 -14.106 1.00 87.69 94 VAL A O 1
ATOM 748 N N . GLY A 1 95 ? 26.959 3.502 -12.340 1.00 88.31 95 GLY A N 1
ATOM 749 C CA . GLY A 1 95 ? 27.975 2.802 -13.137 1.00 88.31 95 GLY A CA 1
ATOM 750 C C . GLY A 1 95 ? 27.416 1.653 -13.985 1.00 88.31 95 GLY A C 1
ATOM 751 O O . GLY A 1 95 ? 27.791 1.504 -15.146 1.00 88.31 95 GLY A O 1
ATOM 752 N N . ARG A 1 96 ? 26.470 0.867 -13.449 1.00 89.62 96 ARG A N 1
ATOM 753 C CA . ARG A 1 96 ? 25.818 -0.207 -14.221 1.00 89.62 96 ARG A CA 1
ATOM 754 C C . ARG A 1 96 ? 24.923 0.368 -15.308 1.00 89.62 96 ARG A C 1
ATOM 756 O O . ARG A 1 96 ? 25.007 -0.066 -16.452 1.00 89.62 96 ARG A O 1
ATOM 763 N N . ARG A 1 97 ? 24.128 1.386 -14.972 1.00 90.12 97 ARG A N 1
ATOM 764 C CA . ARG A 1 97 ? 23.292 2.092 -15.947 1.00 90.12 97 ARG A CA 1
ATOM 765 C C . ARG A 1 97 ? 24.141 2.672 -17.080 1.00 90.12 97 ARG A C 1
ATOM 767 O O . ARG A 1 97 ? 23.799 2.491 -18.245 1.00 90.12 97 ARG A O 1
ATOM 774 N N . ALA A 1 98 ? 25.266 3.302 -16.739 1.00 90.75 98 ALA A N 1
ATOM 775 C CA . ALA A 1 98 ? 26.225 3.826 -17.702 1.00 90.75 98 ALA A CA 1
ATOM 776 C C . ALA A 1 98 ? 26.783 2.717 -18.599 1.00 90.75 98 ALA A C 1
ATOM 778 O O . ALA A 1 98 ? 26.795 2.892 -19.807 1.00 90.75 98 ALA A O 1
ATOM 779 N N . PHE A 1 99 ? 27.165 1.559 -18.056 1.00 92.44 99 PHE A N 1
ATOM 780 C CA . PHE A 1 99 ? 27.631 0.431 -18.869 1.00 92.44 99 PHE A CA 1
ATOM 781 C C . PHE A 1 99 ? 26.593 -0.012 -19.915 1.00 92.44 99 PHE A C 1
ATOM 783 O O . PHE A 1 99 ? 26.904 -0.064 -21.104 1.00 92.44 99 PHE A O 1
ATOM 790 N N . PHE A 1 100 ? 25.351 -0.285 -19.496 1.00 93.44 100 PHE A N 1
ATOM 791 C CA . PHE A 1 100 ? 24.292 -0.743 -20.406 1.00 93.44 100 PHE A CA 1
ATOM 792 C C . PHE A 1 100 ? 23.914 0.324 -21.444 1.00 93.44 100 PHE A C 1
ATOM 794 O O . PHE A 1 100 ? 23.692 -0.015 -22.610 1.00 93.44 100 PHE A O 1
ATOM 801 N N . PHE A 1 101 ? 23.884 1.599 -21.043 1.00 92.31 101 PHE A N 1
ATOM 802 C CA . PHE A 1 101 ? 23.692 2.733 -21.948 1.00 92.31 101 PHE A CA 1
ATOM 803 C C . PHE A 1 101 ? 24.822 2.835 -22.973 1.00 92.31 101 PHE A C 1
ATOM 805 O O . PHE A 1 101 ? 24.567 2.803 -24.174 1.00 92.31 101 PHE A O 1
ATOM 812 N N . LEU A 1 102 ? 26.071 2.914 -22.505 1.00 91.31 102 LEU A N 1
ATOM 813 C CA . LEU A 1 102 ? 27.248 3.103 -23.347 1.00 91.31 102 LEU A CA 1
ATOM 814 C C . LEU A 1 102 ? 27.414 1.953 -24.334 1.00 91.31 102 LEU A C 1
ATOM 816 O O . LEU A 1 102 ? 27.710 2.202 -25.496 1.00 91.31 102 LEU A O 1
ATOM 820 N N . PHE A 1 103 ? 27.177 0.710 -23.913 1.00 94.69 103 PHE A N 1
ATOM 821 C CA . PHE A 1 103 ? 27.291 -0.437 -24.807 1.00 94.69 103 PHE A CA 1
ATOM 822 C C . PHE A 1 103 ? 26.242 -0.411 -25.929 1.00 94.69 103 PHE A C 1
ATOM 824 O O . PHE A 1 103 ? 26.587 -0.589 -27.099 1.00 94.69 103 PHE A O 1
ATOM 831 N N . ALA A 1 104 ? 24.976 -0.127 -25.601 1.00 94.69 104 ALA A N 1
ATOM 832 C CA . ALA A 1 104 ? 23.912 -0.003 -26.599 1.00 94.69 104 ALA A CA 1
ATOM 833 C C . ALA A 1 104 ? 24.151 1.192 -27.541 1.00 94.69 104 ALA A C 1
ATOM 835 O O . ALA A 1 104 ? 24.041 1.059 -28.760 1.00 94.69 104 ALA A O 1
ATOM 836 N N . TRP A 1 105 ? 24.540 2.342 -26.985 1.00 90.69 105 TRP A N 1
ATOM 837 C CA . TRP A 1 105 ? 24.806 3.571 -27.732 1.00 90.69 105 TRP A CA 1
ATOM 838 C C . TRP A 1 105 ? 26.022 3.459 -28.656 1.00 90.69 105 TRP A C 1
ATOM 840 O O . TRP A 1 105 ? 25.976 3.870 -29.818 1.00 90.69 105 TRP A O 1
ATOM 850 N N . PHE A 1 106 ? 27.113 2.871 -28.168 1.00 91.62 106 PHE A N 1
ATOM 851 C CA . PHE A 1 106 ? 28.321 2.669 -28.961 1.00 91.62 106 PHE A CA 1
ATOM 852 C C . PHE A 1 106 ? 28.073 1.668 -30.093 1.00 91.62 106 PHE A C 1
ATOM 854 O O . PHE A 1 106 ? 28.472 1.909 -31.230 1.00 91.62 106 PHE A O 1
ATOM 861 N N . THR A 1 107 ? 27.317 0.601 -29.825 1.00 93.94 107 THR A N 1
ATOM 862 C CA . THR A 1 107 ? 26.880 -0.343 -30.864 1.00 93.94 107 THR A CA 1
ATOM 863 C C . THR A 1 107 ? 26.028 0.342 -31.932 1.00 93.94 107 THR A C 1
ATOM 865 O O . THR A 1 107 ? 26.276 0.158 -33.121 1.00 93.94 107 THR A O 1
ATOM 868 N N . ALA A 1 108 ? 25.065 1.178 -31.527 1.00 92.69 108 ALA A N 1
ATOM 869 C CA . ALA A 1 108 ? 24.254 1.966 -32.454 1.00 92.69 108 ALA A CA 1
ATOM 870 C C . ALA A 1 108 ? 25.117 2.910 -33.311 1.00 92.69 108 ALA A C 1
ATOM 872 O O . ALA A 1 108 ? 24.932 2.990 -34.525 1.00 92.69 108 ALA A O 1
ATOM 873 N N . THR A 1 109 ? 26.111 3.557 -32.696 1.00 90.31 109 THR A N 1
ATOM 874 C CA . THR A 1 109 ? 27.083 4.410 -33.396 1.00 90.31 109 THR A CA 1
ATOM 875 C C . THR A 1 109 ? 27.864 3.628 -34.454 1.00 90.31 109 THR A C 1
ATOM 877 O O . THR A 1 109 ? 27.980 4.091 -35.588 1.00 90.31 109 THR A O 1
ATOM 880 N N . LEU A 1 110 ? 28.379 2.437 -34.126 1.00 90.19 110 LEU A N 1
ATOM 881 C CA . LEU A 1 110 ? 29.114 1.602 -35.084 1.00 90.19 110 LEU A CA 1
ATOM 882 C C . LEU A 1 110 ? 28.226 1.128 -36.236 1.00 90.19 110 LEU A C 1
ATOM 884 O O . LEU A 1 110 ? 28.647 1.181 -37.392 1.00 90.19 110 LEU A O 1
ATOM 888 N N . LEU A 1 111 ? 26.994 0.714 -35.938 1.00 91.00 111 LEU A N 1
ATOM 889 C CA . LEU A 1 111 ? 26.033 0.292 -36.952 1.00 91.00 111 LEU A CA 1
ATOM 890 C C . LEU A 1 111 ? 25.735 1.437 -37.929 1.00 91.00 111 LEU A C 1
ATOM 892 O O . LEU A 1 111 ? 25.871 1.264 -39.139 1.00 91.00 111 LEU A O 1
ATOM 896 N N . PHE A 1 112 ? 25.419 2.628 -37.412 1.00 90.38 112 PHE A N 1
ATOM 897 C CA . PHE A 1 112 ? 25.211 3.820 -38.236 1.00 90.38 112 PHE A CA 1
ATOM 898 C C . PHE A 1 112 ? 26.458 4.174 -39.059 1.00 90.38 112 PHE A C 1
ATOM 900 O O . PHE A 1 112 ? 26.366 4.409 -40.263 1.00 90.38 112 PHE A O 1
ATOM 907 N N . THR A 1 113 ? 27.635 4.156 -38.427 1.00 88.81 113 THR A N 1
ATOM 908 C CA . THR A 1 113 ? 28.918 4.464 -39.077 1.00 88.81 113 THR A CA 1
ATOM 909 C C . THR A 1 113 ? 29.194 3.529 -40.247 1.00 88.81 113 THR A C 1
ATOM 911 O O . THR A 1 113 ? 29.638 3.996 -41.290 1.00 88.81 113 THR A O 1
ATOM 914 N N . SER A 1 114 ? 28.916 2.229 -40.109 1.00 87.06 114 SER A N 1
ATOM 915 C CA . SER A 1 114 ? 29.166 1.252 -41.175 1.00 87.06 114 SER A CA 1
ATOM 916 C C . SER A 1 114 ? 28.405 1.580 -42.468 1.00 87.06 114 SER A C 1
ATOM 918 O O . SER A 1 114 ? 28.950 1.453 -43.562 1.00 87.06 114 SER A O 1
ATOM 920 N N . VAL A 1 115 ? 27.185 2.103 -42.340 1.00 87.50 115 VAL A N 1
ATOM 921 C CA . VAL A 1 115 ? 26.308 2.462 -43.464 1.00 87.50 115 VAL A CA 1
ATOM 922 C C . VAL A 1 115 ? 26.652 3.846 -43.995 1.00 87.50 115 VAL A C 1
ATOM 924 O O . VAL A 1 115 ? 26.779 4.041 -45.201 1.00 87.50 115 VAL A O 1
ATOM 927 N N . ALA A 1 116 ? 26.876 4.807 -43.098 1.00 88.88 116 ALA A N 1
ATOM 928 C CA . ALA A 1 116 ? 27.281 6.151 -43.481 1.00 88.88 116 ALA A CA 1
ATOM 929 C C . ALA A 1 116 ? 28.628 6.138 -44.225 1.00 88.88 116 ALA A C 1
ATOM 931 O O . ALA A 1 116 ? 28.784 6.832 -45.225 1.00 88.88 116 ALA A O 1
ATOM 932 N N . ALA A 1 117 ? 29.582 5.306 -43.799 1.00 86.25 117 ALA A N 1
ATOM 933 C CA . ALA A 1 117 ? 30.856 5.121 -44.489 1.00 86.25 117 ALA A CA 1
ATOM 934 C C . ALA A 1 117 ? 30.673 4.494 -45.882 1.00 86.25 117 ALA A C 1
ATOM 936 O O . ALA A 1 117 ? 31.335 4.920 -46.830 1.00 86.25 117 ALA A O 1
ATOM 937 N N . ALA A 1 118 ? 29.747 3.540 -46.036 1.00 85.56 118 ALA A N 1
ATOM 938 C CA . ALA A 1 118 ? 29.394 2.969 -47.335 1.00 85.56 118 ALA A CA 1
ATOM 939 C C . ALA A 1 118 ? 28.806 4.023 -48.292 1.00 85.56 118 ALA A C 1
ATOM 941 O O . ALA A 1 118 ? 29.203 4.081 -49.454 1.00 85.56 118 ALA A O 1
ATOM 942 N N . TRP A 1 119 ? 27.935 4.911 -47.800 1.00 87.31 119 TRP A N 1
ATOM 943 C CA . TRP A 1 119 ? 27.399 6.035 -48.581 1.00 87.31 119 TRP A CA 1
ATOM 944 C C . TRP A 1 119 ? 28.440 7.110 -48.896 1.00 87.31 119 TRP A C 1
ATOM 946 O O . TRP A 1 119 ? 28.405 7.713 -49.967 1.00 87.31 119 TRP A O 1
ATOM 956 N N . MET A 1 120 ? 29.383 7.347 -47.983 1.00 87.62 120 MET A N 1
ATOM 957 C CA . MET A 1 120 ? 30.461 8.312 -48.189 1.00 87.62 120 MET A CA 1
ATOM 958 C C . MET A 1 120 ? 31.478 7.825 -49.221 1.00 87.62 120 MET A C 1
ATOM 960 O O . MET A 1 120 ? 31.998 8.647 -49.971 1.00 87.62 120 MET A O 1
ATOM 964 N N . LYS A 1 121 ? 31.739 6.513 -49.305 1.00 86.81 121 LYS A N 1
ATOM 965 C CA . LYS A 1 121 ? 32.738 5.915 -50.207 1.00 86.81 121 LYS A CA 1
ATOM 966 C C . LYS A 1 121 ? 32.700 6.449 -51.655 1.00 86.81 121 LYS A C 1
ATOM 968 O O . LYS A 1 121 ? 33.750 6.915 -52.103 1.00 86.81 121 LYS A O 1
ATOM 973 N N . PRO A 1 122 ? 31.560 6.454 -52.382 1.00 86.75 122 PRO A N 1
ATOM 974 C CA . PRO A 1 122 ? 31.515 6.957 -53.759 1.00 86.75 122 PRO A CA 1
ATOM 975 C C . PRO A 1 122 ? 31.796 8.463 -53.876 1.00 86.75 122 PRO A C 1
ATOM 977 O O . PRO A 1 122 ? 32.265 8.926 -54.913 1.00 86.75 122 PRO A O 1
ATOM 980 N N . ILE A 1 123 ? 31.516 9.244 -52.829 1.00 87.31 123 ILE A N 1
ATOM 981 C CA . ILE A 1 123 ? 31.642 10.709 -52.835 1.00 87.31 123 ILE A CA 1
ATOM 982 C C . ILE A 1 123 ? 33.025 11.152 -52.332 1.00 87.31 123 ILE A C 1
ATOM 984 O O . ILE A 1 123 ? 33.510 12.205 -52.740 1.00 87.31 123 ILE A O 1
ATOM 988 N N . SER A 1 124 ? 33.680 10.357 -51.482 1.00 86.69 124 SER A N 1
ATOM 989 C CA . SER A 1 124 ? 34.999 10.654 -50.921 1.00 86.69 124 SER A CA 1
ATOM 990 C C . SER A 1 124 ? 36.092 9.760 -51.504 1.00 86.69 124 SER A C 1
ATOM 992 O O . SER A 1 124 ? 36.865 10.207 -52.349 1.00 86.69 124 SER A O 1
ATOM 994 N N . TYR A 1 125 ? 36.153 8.501 -51.073 1.00 86.19 125 TYR A N 1
ATOM 995 C CA . TYR A 1 125 ? 37.226 7.562 -51.392 1.00 86.19 125 TYR A CA 1
ATOM 996 C C . TYR A 1 125 ? 37.371 7.329 -52.896 1.00 86.19 125 TYR A C 1
ATOM 998 O O . TYR A 1 125 ? 38.464 7.488 -53.434 1.00 86.19 125 TYR A O 1
ATOM 1006 N N . ASP A 1 126 ? 36.278 7.019 -53.597 1.00 86.12 126 ASP A N 1
ATOM 1007 C CA . ASP A 1 126 ? 36.339 6.706 -55.030 1.00 86.12 126 ASP A CA 1
ATOM 1008 C C . ASP A 1 126 ? 36.699 7.946 -55.864 1.00 86.12 126 ASP A C 1
ATOM 1010 O O . ASP A 1 126 ? 37.477 7.848 -56.814 1.00 86.12 126 ASP A O 1
ATOM 1014 N N . ARG A 1 127 ? 36.221 9.137 -55.472 1.00 85.56 127 ARG A N 1
ATOM 1015 C CA . ARG A 1 127 ? 36.618 10.403 -56.114 1.00 85.56 127 ARG A CA 1
ATOM 1016 C C . ARG A 1 127 ? 38.101 10.710 -55.916 1.00 85.56 127 ARG A C 1
ATOM 1018 O O . ARG A 1 127 ? 38.767 11.065 -56.881 1.00 85.56 127 ARG A O 1
ATOM 1025 N N . LEU A 1 128 ? 38.622 10.540 -54.701 1.00 84.88 128 LEU A N 1
ATOM 1026 C CA . LEU A 1 128 ? 40.043 10.736 -54.390 1.00 84.88 128 LEU A CA 1
ATOM 1027 C C . LEU A 1 128 ? 40.941 9.756 -55.143 1.00 84.88 128 LEU A C 1
ATOM 1029 O O . LEU A 1 128 ? 41.967 10.153 -55.686 1.00 84.88 128 LEU A O 1
ATOM 1033 N N . MET A 1 129 ? 40.539 8.489 -55.228 1.00 84.38 129 MET A N 1
ATOM 1034 C CA . MET A 1 129 ? 41.285 7.480 -55.982 1.00 84.38 129 MET A CA 1
ATOM 1035 C C . MET A 1 129 ? 41.264 7.732 -57.495 1.00 84.38 129 MET A C 1
ATOM 1037 O O . MET A 1 129 ? 42.180 7.305 -58.192 1.00 84.38 129 MET A O 1
ATOM 1041 N N . ASN A 1 130 ? 40.265 8.448 -58.018 1.00 85.06 130 ASN A N 1
ATOM 1042 C CA . ASN A 1 130 ? 40.250 8.860 -59.422 1.00 85.06 130 ASN A CA 1
ATOM 1043 C C . ASN A 1 130 ? 41.237 10.002 -59.726 1.00 85.06 130 ASN A C 1
ATOM 1045 O O . ASN A 1 130 ? 41.671 10.113 -60.869 1.00 85.06 130 ASN A O 1
ATOM 1049 N N . VAL A 1 131 ? 41.669 10.788 -58.729 1.00 82.00 131 VAL A N 1
ATOM 1050 C CA . VAL A 1 131 ? 42.704 11.828 -58.909 1.00 82.00 131 VAL A CA 1
ATOM 1051 C C . VAL A 1 131 ? 44.042 11.215 -59.337 1.00 82.00 131 VAL A C 1
ATOM 1053 O O . VAL A 1 131 ? 44.703 11.759 -60.217 1.00 82.00 131 VAL A O 1
ATOM 1056 N N . ASP A 1 132 ? 44.394 10.041 -58.802 1.00 78.00 132 ASP A N 1
ATOM 1057 C CA . ASP A 1 132 ? 45.581 9.264 -59.212 1.00 78.00 132 ASP A CA 1
ATOM 1058 C C . ASP A 1 132 ? 45.581 8.936 -60.716 1.00 78.00 132 ASP A C 1
ATOM 1060 O O . ASP A 1 132 ? 46.628 8.881 -61.360 1.00 78.00 132 ASP A O 1
ATOM 1064 N N . LYS A 1 133 ? 44.389 8.759 -61.300 1.00 76.88 133 LYS A N 1
ATOM 1065 C CA . LYS A 1 133 ? 44.216 8.478 -62.731 1.00 76.88 133 LYS A CA 1
ATOM 1066 C C . LYS A 1 133 ? 44.229 9.739 -63.594 1.00 76.88 133 LYS A C 1
ATOM 1068 O O . LYS A 1 133 ? 44.540 9.643 -64.776 1.00 76.88 133 LYS A O 1
ATOM 1073 N N . TRP A 1 134 ? 43.859 10.893 -63.041 1.00 78.56 134 TRP A N 1
ATOM 1074 C CA . TRP A 1 134 ? 43.743 12.156 -63.782 1.00 78.56 134 TRP A CA 1
ATOM 1075 C C . TRP A 1 134 ? 45.049 12.952 -63.834 1.00 78.56 134 TRP A C 1
ATOM 1077 O O . TRP A 1 134 ? 45.255 13.715 -64.773 1.00 78.56 134 TRP A O 1
ATOM 1087 N N . VAL A 1 135 ? 45.948 12.771 -62.864 1.00 78.75 135 VAL A N 1
ATOM 1088 C CA . VAL A 1 135 ? 47.245 13.460 -62.841 1.00 78.75 135 VAL A CA 1
ATOM 1089 C C . VAL A 1 135 ? 48.286 12.652 -63.621 1.00 78.75 135 VAL A C 1
ATOM 1091 O O . VAL A 1 135 ? 48.962 11.763 -63.097 1.00 78.75 135 VAL A O 1
ATOM 1094 N N . THR A 1 136 ? 48.407 12.958 -64.913 1.00 73.06 136 THR A N 1
ATOM 1095 C CA . THR A 1 136 ? 49.350 12.303 -65.839 1.00 73.06 136 THR A CA 1
ATOM 1096 C C . THR A 1 136 ? 50.661 13.065 -66.024 1.00 73.06 136 THR A C 1
ATOM 1098 O O . THR A 1 136 ? 51.633 12.494 -66.511 1.00 73.06 136 THR A O 1
ATOM 1101 N N . GLU A 1 137 ? 50.714 14.339 -65.636 1.00 79.44 137 GLU A N 1
ATOM 1102 C CA . GLU A 1 137 ? 51.904 15.176 -65.794 1.00 79.44 137 GLU A CA 1
ATOM 1103 C C . GLU A 1 137 ? 53.040 14.768 -64.829 1.00 79.44 137 GLU A C 1
ATOM 1105 O O . GLU A 1 137 ? 52.819 14.719 -63.612 1.00 79.44 137 GLU A O 1
ATOM 1110 N N . PRO A 1 138 ? 54.275 14.535 -65.326 1.00 73.44 138 PRO A N 1
ATOM 1111 C CA . PRO A 1 138 ? 55.402 14.066 -64.509 1.00 73.44 138 PRO A CA 1
ATOM 1112 C C . PRO A 1 138 ? 55.720 14.971 -63.314 1.00 73.44 138 PRO A C 1
ATOM 1114 O O . PRO A 1 138 ? 55.958 14.477 -62.215 1.00 73.44 138 PRO A O 1
ATOM 1117 N N . ARG A 1 139 ? 55.628 16.294 -63.508 1.00 77.25 139 ARG A N 1
ATOM 1118 C CA . ARG A 1 139 ? 55.909 17.321 -62.491 1.00 77.25 139 ARG A CA 1
ATOM 1119 C C . ARG A 1 139 ? 55.032 17.200 -61.241 1.00 77.25 139 ARG A C 1
ATOM 1121 O O . ARG A 1 139 ? 55.475 17.537 -60.151 1.00 77.25 139 ARG A O 1
ATOM 1128 N N . TYR A 1 140 ? 53.786 16.755 -61.390 1.00 75.25 140 TYR A N 1
ATOM 1129 C CA . TYR A 1 140 ? 52.830 16.648 -60.283 1.00 75.25 140 TYR A CA 1
ATOM 1130 C C . TYR A 1 140 ? 52.755 15.233 -59.698 1.00 75.25 140 TYR A C 1
ATOM 1132 O O . TYR A 1 140 ? 52.308 15.054 -58.566 1.00 75.25 140 TYR A O 1
ATOM 1140 N N . ARG A 1 141 ? 53.228 14.226 -60.442 1.00 74.75 141 ARG A N 1
ATOM 1141 C CA . ARG A 1 141 ? 53.207 12.815 -60.039 1.00 74.75 141 ARG A CA 1
ATOM 1142 C C . ARG A 1 141 ? 54.193 12.502 -58.911 1.00 74.75 141 ARG A C 1
ATOM 1144 O O . ARG A 1 141 ? 53.903 11.646 -58.084 1.00 74.75 141 ARG A O 1
ATOM 1151 N N . GLU A 1 142 ? 55.307 13.230 -58.834 1.00 76.31 142 GLU A N 1
ATOM 1152 C CA . GLU A 1 142 ? 56.297 13.108 -57.749 1.00 76.31 142 GLU A CA 1
ATOM 1153 C C . GLU A 1 142 ? 55.716 13.436 -56.362 1.00 76.31 142 GLU A C 1
ATOM 1155 O O . GLU A 1 142 ? 56.190 12.920 -55.354 1.00 76.31 142 GLU A O 1
ATOM 1160 N N . TYR A 1 143 ? 54.647 14.237 -56.309 1.00 77.75 143 TYR A N 1
ATOM 1161 C CA . TYR A 1 143 ? 53.971 14.634 -55.071 1.00 77.75 143 TYR A CA 1
ATOM 1162 C C . TYR A 1 143 ? 52.758 13.750 -54.722 1.00 77.75 143 TYR A C 1
ATOM 1164 O O . TYR A 1 143 ? 52.117 13.953 -53.688 1.00 77.75 143 TYR A O 1
ATOM 1172 N N . LEU A 1 144 ? 52.421 12.772 -55.570 1.00 78.94 144 LEU A N 1
ATOM 1173 C CA . LEU A 1 144 ? 51.212 11.954 -55.469 1.00 78.94 144 LEU A CA 1
ATOM 1174 C C . LEU A 1 144 ? 51.562 10.507 -55.111 1.00 78.94 144 LEU A C 1
ATOM 1176 O O . LEU A 1 144 ? 51.925 9.691 -55.954 1.00 78.94 144 LEU A O 1
ATOM 1180 N N . HIS A 1 145 ? 51.415 10.172 -53.827 1.00 82.44 145 HIS A N 1
ATOM 1181 C CA . HIS A 1 145 ? 51.583 8.805 -53.337 1.00 82.44 145 HIS A CA 1
ATOM 1182 C C . HIS A 1 145 ? 50.222 8.096 -53.195 1.00 82.44 145 HIS A C 1
ATOM 1184 O O . HIS A 1 145 ? 49.397 8.518 -52.375 1.00 82.44 145 HIS A O 1
ATOM 1190 N N . PRO A 1 146 ? 49.987 6.965 -53.893 1.00 78.94 146 PRO A N 1
ATOM 1191 C CA . PRO A 1 146 ? 48.725 6.221 -53.815 1.00 78.94 146 PRO A CA 1
ATOM 1192 C C . PRO A 1 146 ? 48.364 5.756 -52.398 1.00 78.94 146 PRO A C 1
ATOM 1194 O O . PRO A 1 146 ? 47.190 5.684 -52.040 1.00 78.94 146 PRO A O 1
ATOM 1197 N N . GLY A 1 147 ? 49.368 5.460 -51.563 1.00 82.62 147 GLY A N 1
ATOM 1198 C CA . GLY A 1 147 ? 49.160 5.125 -50.151 1.00 82.62 147 GLY A CA 1
ATOM 1199 C C . GLY A 1 147 ? 48.546 6.282 -49.356 1.00 82.62 147 GLY A C 1
ATOM 1200 O O . GLY A 1 147 ? 47.598 6.072 -48.599 1.00 82.62 147 GLY A O 1
ATOM 1201 N N . SER A 1 148 ? 49.018 7.508 -49.591 1.00 84.56 148 SER A N 1
ATOM 1202 C CA . SER A 1 148 ? 48.505 8.720 -48.945 1.00 84.56 148 SER A CA 1
ATOM 1203 C C . SER A 1 148 ? 47.075 9.036 -49.380 1.00 84.56 148 SER A C 1
ATOM 1205 O O . SER A 1 148 ? 46.250 9.389 -48.540 1.00 84.56 148 SER A O 1
ATOM 1207 N N . LEU A 1 149 ? 46.742 8.832 -50.662 1.00 83.62 149 LEU A N 1
ATOM 1208 C CA . LEU A 1 149 ? 45.369 8.975 -51.163 1.00 83.62 149 LEU A CA 1
ATOM 1209 C C . LEU A 1 149 ? 44.410 7.961 -50.532 1.00 83.62 149 LEU A C 1
ATOM 1211 O O . LEU A 1 149 ? 43.307 8.334 -50.132 1.00 83.62 149 LEU A O 1
ATOM 1215 N N . ARG A 1 150 ? 44.831 6.698 -50.379 1.00 83.50 150 ARG A N 1
ATOM 1216 C CA . ARG A 1 150 ? 44.028 5.671 -49.690 1.00 83.50 150 ARG A CA 1
ATOM 1217 C C . ARG A 1 150 ? 43.794 6.024 -48.226 1.00 83.50 150 ARG A C 1
ATOM 1219 O O . ARG A 1 150 ? 42.678 5.861 -47.739 1.00 83.50 150 ARG A O 1
ATOM 1226 N N . MET A 1 151 ? 44.823 6.518 -47.538 1.00 83.94 151 MET A N 1
ATOM 1227 C CA . MET A 1 151 ? 44.713 6.962 -46.149 1.00 83.94 151 MET A CA 1
ATOM 1228 C C . MET A 1 151 ? 43.746 8.145 -46.022 1.00 83.94 151 MET A C 1
ATOM 1230 O O . MET A 1 151 ? 42.842 8.111 -45.191 1.00 83.94 151 MET A O 1
ATOM 1234 N N . LEU A 1 152 ? 43.887 9.159 -46.881 1.00 86.75 152 LEU A N 1
ATOM 1235 C CA . LEU A 1 152 ? 43.017 10.334 -46.891 1.00 86.75 152 LEU A CA 1
ATOM 1236 C C . LEU A 1 152 ? 41.563 9.970 -47.227 1.00 86.75 152 LEU A C 1
ATOM 1238 O O . LEU A 1 152 ? 40.646 10.400 -46.531 1.00 86.75 152 LEU A O 1
ATOM 1242 N N . GLY A 1 153 ? 41.346 9.128 -48.240 1.00 85.06 153 GLY A N 1
ATOM 1243 C CA . GLY A 1 153 ? 40.020 8.623 -48.596 1.00 85.06 153 GLY A CA 1
ATOM 1244 C C . GLY A 1 153 ? 39.376 7.838 -47.454 1.00 85.06 153 GLY A C 1
ATOM 1245 O O . GLY A 1 153 ? 38.203 8.049 -47.148 1.00 85.06 153 GLY A O 1
ATOM 1246 N N . GLY A 1 154 ? 40.149 6.980 -46.779 1.00 84.00 154 GLY A N 1
ATOM 1247 C CA . GLY A 1 154 ? 39.690 6.241 -45.602 1.00 84.00 154 GLY A CA 1
ATOM 1248 C C . GLY A 1 154 ? 39.299 7.165 -44.444 1.00 84.00 154 GLY A C 1
ATOM 1249 O O . GLY A 1 154 ? 38.238 6.990 -43.849 1.00 84.00 154 GLY A O 1
ATOM 1250 N N . LEU A 1 155 ? 40.094 8.206 -44.171 1.00 86.44 155 LEU A N 1
ATOM 1251 C CA . LEU A 1 155 ? 39.764 9.227 -43.169 1.00 86.44 155 LEU A CA 1
ATOM 1252 C C . LEU A 1 155 ? 38.470 9.975 -43.518 1.00 86.44 155 LEU A C 1
ATOM 1254 O O . LEU A 1 155 ? 37.633 10.193 -42.642 1.00 86.44 155 LEU A O 1
ATOM 1258 N N . MET A 1 156 ? 38.264 10.320 -44.792 1.00 87.38 156 MET A N 1
ATOM 1259 C CA . MET A 1 156 ? 37.037 10.987 -45.235 1.00 87.38 156 MET A CA 1
ATOM 1260 C C . MET A 1 156 ? 35.796 10.093 -45.126 1.00 87.38 156 MET A C 1
ATOM 1262 O O . MET A 1 156 ? 34.715 10.589 -44.807 1.00 87.38 156 MET A O 1
ATOM 1266 N N . MET A 1 157 ? 35.924 8.780 -45.340 1.00 87.38 157 MET A N 1
ATOM 1267 C CA . MET A 1 157 ? 34.836 7.824 -45.082 1.00 87.38 157 MET A CA 1
ATOM 1268 C C . MET A 1 157 ? 34.459 7.746 -43.595 1.00 87.38 157 MET A C 1
ATOM 1270 O O . MET A 1 157 ? 33.310 7.453 -43.277 1.00 87.38 157 MET A O 1
ATOM 1274 N N . MET A 1 158 ? 35.396 8.050 -42.690 1.00 86.50 158 MET A N 1
ATOM 1275 C CA . MET A 1 158 ? 35.191 8.032 -41.236 1.00 86.50 158 MET A CA 1
ATOM 1276 C C . MET A 1 158 ? 34.678 9.363 -40.657 1.00 86.50 158 MET A C 1
ATOM 1278 O O . MET A 1 158 ? 34.471 9.462 -39.448 1.00 86.50 158 MET A O 1
ATOM 1282 N N . LEU A 1 159 ? 34.404 10.384 -41.478 1.00 88.31 159 LEU A N 1
ATOM 1283 C CA . LEU A 1 159 ? 33.821 11.650 -41.005 1.00 88.31 159 LEU A CA 1
ATOM 1284 C C . LEU A 1 159 ? 32.521 11.482 -40.188 1.00 88.31 159 LEU A C 1
ATOM 1286 O O . LEU A 1 159 ? 32.410 12.141 -39.150 1.00 88.31 159 LEU A O 1
ATOM 1290 N N . PRO A 1 160 ? 31.571 10.593 -40.557 1.00 87.69 160 PRO A N 1
ATOM 1291 C CA . PRO A 1 160 ? 30.379 10.345 -39.743 1.00 87.69 160 PRO A CA 1
ATOM 1292 C C . PRO A 1 160 ? 30.710 9.851 -38.329 1.00 87.69 160 PRO A C 1
ATOM 1294 O O . PRO A 1 160 ? 30.077 10.276 -37.364 1.00 87.69 160 PRO A O 1
ATOM 1297 N N . PHE A 1 161 ? 31.741 9.011 -38.191 1.00 85.31 161 PHE A N 1
ATOM 1298 C CA . PHE A 1 161 ? 32.223 8.545 -36.892 1.00 85.31 161 PHE A CA 1
ATOM 1299 C C . PHE A 1 161 ? 32.781 9.700 -36.058 1.00 85.31 161 PHE A C 1
ATOM 1301 O O . PHE A 1 161 ? 32.439 9.841 -34.888 1.00 85.31 161 PHE A O 1
ATOM 1308 N N . ILE A 1 162 ? 33.595 10.571 -36.665 1.00 86.94 162 ILE A N 1
ATOM 1309 C CA . ILE A 1 162 ? 34.170 11.746 -35.989 1.00 86.94 162 ILE A CA 1
ATOM 1310 C C . ILE A 1 162 ? 33.061 12.694 -35.506 1.00 86.94 162 ILE A C 1
ATOM 1312 O O . ILE A 1 162 ? 33.119 13.182 -34.376 1.00 86.94 162 ILE A O 1
ATOM 1316 N N . ALA A 1 163 ? 32.034 12.931 -36.328 1.00 88.44 163 ALA A N 1
ATOM 1317 C CA . ALA A 1 163 ? 30.875 13.737 -35.944 1.00 88.44 163 ALA A CA 1
ATOM 1318 C C . ALA A 1 163 ? 30.128 13.125 -34.745 1.00 88.44 163 ALA A C 1
ATOM 1320 O O . ALA A 1 163 ? 29.821 13.830 -33.783 1.00 88.44 163 ALA A O 1
ATOM 1321 N N . PHE A 1 164 ? 29.917 11.805 -34.754 1.00 86.69 164 PHE A N 1
ATOM 1322 C CA . PHE A 1 164 ? 29.318 11.085 -33.628 1.00 86.69 164 PHE A CA 1
ATOM 1323 C C . PHE A 1 164 ? 30.174 11.149 -32.358 1.00 86.69 164 PHE A C 1
ATOM 1325 O O . PHE A 1 164 ? 29.639 11.359 -31.271 1.00 86.69 164 PHE A O 1
ATOM 1332 N N . MET A 1 165 ? 31.499 11.034 -32.475 1.00 86.56 165 MET A N 1
ATOM 1333 C CA . MET A 1 165 ? 32.411 11.168 -31.335 1.00 86.56 165 MET A CA 1
ATOM 1334 C C . MET A 1 165 ? 32.384 12.581 -30.740 1.00 86.56 165 MET A C 1
ATOM 1336 O O . MET A 1 165 ? 32.463 12.723 -29.520 1.00 86.56 165 MET A O 1
ATOM 1340 N N . LYS A 1 166 ? 32.210 13.626 -31.564 1.00 89.69 166 LYS A N 1
ATOM 1341 C CA . LYS A 1 166 ? 31.996 15.000 -31.077 1.00 89.69 166 LYS A CA 1
ATOM 1342 C C . LYS A 1 166 ? 30.669 15.152 -30.335 1.00 89.69 166 LYS A C 1
ATOM 1344 O O . LYS A 1 166 ? 30.663 15.711 -29.241 1.00 89.69 166 LYS A O 1
ATOM 1349 N N . LEU A 1 167 ? 29.573 14.626 -30.889 1.00 88.56 167 LEU A N 1
ATOM 1350 C CA . LEU A 1 167 ? 28.275 14.601 -30.204 1.00 88.56 167 LEU A CA 1
ATOM 1351 C C . LEU A 1 167 ? 28.388 13.881 -28.854 1.00 88.56 167 LEU A C 1
ATOM 1353 O O . LEU A 1 167 ? 27.879 14.357 -27.845 1.00 88.56 167 LEU A O 1
ATOM 1357 N N . TRP A 1 168 ? 29.108 12.762 -28.818 1.00 85.31 168 TRP A N 1
ATOM 1358 C CA . TRP A 1 168 ? 29.321 11.999 -27.596 1.00 85.31 168 TRP A CA 1
ATOM 1359 C C . TRP A 1 168 ? 30.154 12.758 -26.557 1.00 85.31 168 TRP A C 1
ATOM 1361 O O . TRP A 1 168 ? 29.786 12.789 -25.384 1.00 85.31 168 TRP A O 1
ATOM 1371 N N . ALA A 1 169 ? 31.238 13.418 -26.975 1.00 88.69 169 ALA A N 1
ATOM 1372 C CA . ALA A 1 169 ? 32.033 14.268 -26.092 1.00 88.69 169 ALA A CA 1
ATOM 1373 C C . ALA A 1 169 ? 31.194 15.412 -25.498 1.00 88.69 169 ALA A C 1
ATOM 1375 O O . ALA A 1 169 ? 31.335 15.717 -24.315 1.00 88.69 169 ALA A O 1
ATOM 1376 N N . HIS A 1 170 ? 30.288 15.992 -26.290 1.00 89.88 170 HIS A N 1
ATOM 1377 C CA . HIS A 1 170 ? 29.345 17.005 -25.823 1.00 89.88 170 HIS A CA 1
ATOM 1378 C C . HIS A 1 170 ? 28.340 16.438 -24.806 1.00 89.88 170 HIS A C 1
ATOM 1380 O O . HIS A 1 170 ? 28.223 16.985 -23.716 1.00 89.88 170 HIS A O 1
ATOM 1386 N N . LEU A 1 171 ? 27.699 15.297 -25.084 1.00 87.31 171 LEU A N 1
ATOM 1387 C CA . LEU A 1 171 ? 26.782 14.648 -24.131 1.00 87.31 171 LEU A CA 1
ATOM 1388 C C . LEU A 1 171 ? 27.475 14.272 -22.812 1.00 87.31 171 LEU A C 1
ATOM 1390 O O . LEU A 1 171 ? 26.899 14.416 -21.735 1.00 87.31 171 LEU A O 1
ATOM 1394 N N . LEU A 1 172 ? 28.722 13.799 -22.880 1.00 89.00 172 LEU A N 1
ATOM 1395 C CA . LEU A 1 172 ? 29.518 13.489 -21.694 1.00 89.00 172 LEU A CA 1
ATOM 1396 C C . LEU A 1 172 ? 29.894 14.754 -20.913 1.00 89.00 172 LEU A C 1
ATOM 1398 O O . LEU A 1 172 ? 29.976 14.703 -19.685 1.00 89.00 172 LEU A O 1
ATOM 1402 N N . HIS A 1 173 ? 30.143 15.864 -21.612 1.00 91.50 173 HIS A N 1
ATOM 1403 C CA . HIS A 1 173 ? 30.368 17.161 -20.990 1.00 91.50 173 HIS A CA 1
ATOM 1404 C C . HIS A 1 173 ? 29.116 17.628 -20.245 1.00 91.50 173 HIS A C 1
ATOM 1406 O O . HIS A 1 173 ? 29.226 17.852 -19.045 1.00 91.50 173 HIS A O 1
ATOM 1412 N N . GLU A 1 174 ? 27.948 17.645 -20.897 1.00 89.75 174 GLU A N 1
ATOM 1413 C CA . GLU A 1 174 ? 26.657 18.018 -20.288 1.00 89.75 174 GLU A CA 1
ATOM 1414 C C . GLU A 1 174 ? 26.329 17.170 -19.055 1.00 89.75 174 GLU A C 1
ATOM 1416 O O . GLU A 1 174 ? 26.009 1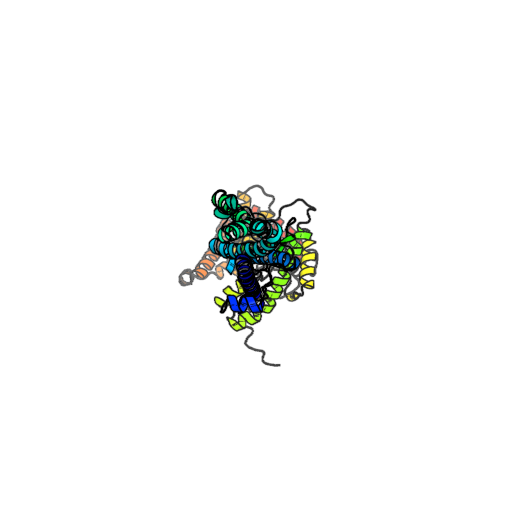7.678 -17.983 1.00 89.75 174 GLU A O 1
ATOM 1421 N N . TYR A 1 175 ? 26.517 15.851 -19.155 1.00 88.75 175 TYR A N 1
ATOM 1422 C CA . TYR A 1 175 ? 26.351 14.958 -18.010 1.00 88.75 175 TYR A CA 1
ATOM 1423 C C . TYR A 1 175 ? 27.321 15.275 -16.861 1.00 88.75 175 TYR A C 1
ATOM 1425 O O . TYR A 1 175 ? 27.021 14.999 -15.704 1.00 88.75 175 TYR A O 1
ATOM 1433 N N . ARG A 1 176 ? 28.516 15.810 -17.133 1.00 89.12 176 ARG A N 1
ATOM 1434 C CA . ARG A 1 176 ? 29.492 16.165 -16.089 1.00 89.12 176 ARG A CA 1
ATOM 1435 C C . ARG A 1 176 ? 29.263 17.562 -15.519 1.00 89.12 176 ARG A C 1
ATOM 1437 O O . ARG A 1 176 ? 29.563 17.738 -14.335 1.00 89.12 176 ARG A O 1
ATOM 1444 N N . SER A 1 177 ? 28.767 18.503 -16.314 1.00 92.50 177 SER A N 1
ATOM 1445 C CA . SER A 1 177 ? 28.549 19.900 -15.933 1.00 92.50 177 SER A CA 1
ATOM 1446 C C . SER A 1 177 ? 27.245 20.101 -15.168 1.00 92.50 177 SER A C 1
ATOM 1448 O O . SER A 1 177 ? 27.276 20.771 -14.140 1.00 92.50 177 SER A O 1
ATOM 1450 N N . ASP A 1 178 ? 26.136 19.496 -15.605 1.00 93.25 178 ASP A N 1
ATOM 1451 C CA . ASP A 1 178 ? 24.806 19.766 -15.053 1.00 93.25 178 ASP A CA 1
ATOM 1452 C C . ASP A 1 178 ? 24.390 18.729 -13.981 1.00 93.25 178 ASP A C 1
ATOM 1454 O O . ASP A 1 178 ? 24.213 17.539 -14.282 1.00 93.25 178 ASP A O 1
ATOM 1458 N N . PRO A 1 179 ? 24.210 19.142 -12.708 1.00 91.88 179 PRO A N 1
ATOM 1459 C CA . PRO A 1 179 ? 23.684 18.276 -11.656 1.00 91.88 179 PRO A CA 1
ATOM 1460 C C . PRO A 1 179 ? 22.296 17.702 -11.965 1.00 91.88 179 PRO A C 1
ATOM 1462 O O . PRO A 1 179 ? 22.045 16.548 -11.617 1.00 91.88 179 PRO A O 1
ATOM 1465 N N . LEU A 1 180 ? 21.422 18.453 -12.647 1.00 90.94 180 LEU A N 1
ATOM 1466 C CA . LEU A 1 180 ? 20.074 18.002 -13.001 1.00 90.94 180 LEU A CA 1
ATOM 1467 C C . LEU A 1 180 ? 20.131 16.841 -13.990 1.00 90.94 180 LEU A C 1
ATOM 1469 O O . LEU A 1 180 ? 19.406 15.862 -13.835 1.00 90.94 180 LEU A O 1
ATOM 1473 N N . VAL A 1 181 ? 21.040 16.893 -14.966 1.00 89.06 181 VAL A N 1
ATOM 1474 C CA . VAL A 1 181 ? 21.250 15.794 -15.922 1.00 89.06 181 VAL A CA 1
ATOM 1475 C C . VAL A 1 181 ? 21.801 14.555 -15.215 1.00 89.06 181 VAL A C 1
ATOM 1477 O O . VAL A 1 181 ? 21.400 13.435 -15.541 1.00 89.06 181 VAL A O 1
ATOM 1480 N N . LYS A 1 182 ? 22.677 14.721 -14.214 1.00 89.31 182 LYS A N 1
ATOM 1481 C CA . LYS A 1 182 ? 23.166 13.598 -13.393 1.00 89.31 182 LYS A CA 1
ATOM 1482 C C . LYS A 1 182 ? 22.053 12.964 -12.579 1.00 89.31 182 LYS A C 1
ATOM 1484 O O . LYS A 1 182 ? 21.945 11.740 -12.557 1.00 89.31 182 LYS A O 1
ATOM 1489 N N . GLU A 1 183 ? 21.242 13.779 -11.913 1.00 90.06 183 GLU A N 1
ATOM 1490 C CA . GLU A 1 183 ? 20.123 13.304 -11.105 1.00 90.06 183 GLU A CA 1
ATOM 1491 C C . GLU A 1 183 ? 19.062 12.635 -11.979 1.00 90.06 183 GLU A C 1
ATOM 1493 O O . GLU A 1 183 ? 18.629 11.519 -11.681 1.00 90.06 183 GLU A O 1
ATOM 1498 N N . TRP A 1 184 ? 18.724 13.250 -13.113 1.00 90.06 184 TRP A N 1
ATOM 1499 C CA . TRP A 1 184 ? 17.854 12.665 -14.123 1.00 90.06 184 TRP A CA 1
ATOM 1500 C C . TRP A 1 184 ? 18.413 11.325 -14.593 1.00 90.06 184 TRP A C 1
ATOM 1502 O O . TRP A 1 184 ? 17.734 10.308 -14.500 1.00 90.06 184 TRP A O 1
ATOM 1512 N N . PHE A 1 185 ? 19.681 11.253 -15.001 1.00 89.75 185 PHE A N 1
ATOM 1513 C CA . PHE A 1 185 ? 20.273 9.990 -15.433 1.00 89.75 185 PHE A CA 1
ATOM 1514 C C . PHE A 1 185 ? 20.387 8.971 -14.296 1.00 89.75 185 PHE A C 1
ATOM 1516 O O . PHE A 1 185 ? 20.399 7.782 -14.582 1.00 89.75 185 PHE A O 1
ATOM 1523 N N . ALA A 1 186 ? 20.451 9.368 -13.025 1.00 87.25 186 ALA A N 1
ATOM 1524 C CA . ALA A 1 186 ? 20.471 8.436 -11.899 1.00 87.25 186 ALA A CA 1
ATOM 1525 C C . ALA A 1 186 ? 19.077 7.875 -11.574 1.00 87.25 186 ALA A C 1
ATOM 1527 O O . ALA A 1 186 ? 18.950 6.701 -11.220 1.00 87.25 186 ALA A O 1
ATOM 1528 N N . THR A 1 187 ? 18.030 8.685 -11.726 1.00 86.94 187 THR A N 1
ATOM 1529 C CA . THR A 1 187 ? 16.662 8.366 -11.283 1.00 86.94 187 THR A CA 1
ATOM 1530 C C . THR A 1 187 ? 15.729 7.958 -12.418 1.00 86.94 187 THR A C 1
ATOM 1532 O O . THR A 1 187 ? 14.749 7.259 -12.173 1.00 86.94 187 THR A O 1
ATOM 1535 N N . TYR A 1 188 ? 16.059 8.295 -13.668 1.00 87.44 188 TYR A N 1
ATOM 1536 C CA . TYR A 1 188 ? 15.199 8.074 -14.829 1.00 87.44 188 TYR A CA 1
ATOM 1537 C C . TYR A 1 188 ? 14.765 6.614 -14.943 1.00 87.44 188 TYR A C 1
ATOM 1539 O O . TYR A 1 188 ? 15.578 5.693 -14.846 1.00 87.44 188 TYR A O 1
ATOM 1547 N N . GLN A 1 189 ? 13.481 6.398 -15.176 1.00 85.31 189 GLN A N 1
ATOM 1548 C CA . GLN A 1 189 ? 12.928 5.093 -15.486 1.00 85.31 189 GLN A CA 1
ATOM 1549 C C . GLN A 1 189 ? 11.951 5.272 -16.630 1.00 85.31 189 GLN A C 1
ATOM 1551 O O . GLN A 1 189 ? 11.065 6.121 -16.559 1.00 85.31 189 GLN A O 1
ATOM 1556 N N . PHE A 1 190 ? 12.083 4.457 -17.670 1.00 86.19 190 PHE A N 1
ATOM 1557 C CA . PHE A 1 190 ? 11.183 4.545 -18.808 1.00 86.19 190 PHE A CA 1
ATOM 1558 C C . PHE A 1 190 ? 9.757 4.129 -18.416 1.00 86.19 190 PHE A C 1
ATOM 1560 O O . PHE A 1 190 ? 9.493 2.964 -18.117 1.00 86.19 190 PHE A O 1
ATOM 1567 N N . GLN A 1 191 ? 8.826 5.078 -18.407 1.00 82.75 191 GLN A N 1
ATOM 1568 C CA . GLN A 1 191 ? 7.429 4.829 -18.062 1.00 82.75 191 GLN A CA 1
ATOM 1569 C C . GLN A 1 191 ? 6.574 4.729 -19.326 1.00 82.75 191 GLN A C 1
ATOM 1571 O O . GLN A 1 191 ? 6.681 5.538 -20.240 1.00 82.75 191 GLN A O 1
ATOM 1576 N N . SER A 1 192 ? 5.729 3.701 -19.391 1.00 81.56 192 SER A N 1
ATOM 1577 C CA . SER A 1 192 ? 4.805 3.489 -20.504 1.00 81.56 192 SER A CA 1
ATOM 1578 C C . SER A 1 192 ? 3.588 2.697 -20.045 1.00 81.56 192 SER A C 1
ATOM 1580 O O . SER A 1 192 ? 3.698 1.791 -19.209 1.00 81.56 192 SER A O 1
ATOM 1582 N N . ARG A 1 193 ? 2.441 2.969 -20.676 1.00 80.12 193 ARG A N 1
ATOM 1583 C CA . ARG A 1 193 ? 1.195 2.203 -20.532 1.00 80.12 193 ARG A CA 1
ATOM 1584 C C . ARG A 1 193 ? 1.388 0.685 -20.650 1.00 80.12 193 ARG A C 1
ATOM 1586 O O . ARG A 1 193 ? 0.722 -0.058 -19.934 1.00 80.12 193 ARG A O 1
ATOM 1593 N N . PHE A 1 194 ? 2.279 0.219 -21.527 1.00 74.69 194 PHE A N 1
ATOM 1594 C CA . PHE A 1 194 ? 2.483 -1.217 -21.779 1.00 74.69 194 PHE A CA 1
ATOM 1595 C C . PHE A 1 194 ? 3.484 -1.872 -20.821 1.00 74.69 194 PHE A C 1
ATOM 1597 O O . PHE A 1 194 ? 3.407 -3.074 -20.577 1.00 74.69 194 PHE A O 1
ATOM 1604 N N . LEU A 1 195 ? 4.404 -1.089 -20.251 1.00 72.19 195 LEU A N 1
ATOM 1605 C CA . LEU A 1 195 ? 5.472 -1.593 -19.382 1.00 72.19 195 LEU A CA 1
ATOM 1606 C C . LEU A 1 195 ? 5.141 -1.494 -17.888 1.00 72.19 195 LEU A C 1
ATOM 1608 O O . LEU A 1 195 ? 5.906 -2.004 -17.075 1.00 72.19 195 LEU A O 1
ATOM 1612 N N . GLY A 1 196 ? 3.987 -0.929 -17.512 1.00 71.00 196 GLY A N 1
ATOM 1613 C CA . GLY A 1 196 ? 3.358 -1.080 -16.193 1.00 71.00 196 GLY A CA 1
ATOM 1614 C C . GLY A 1 196 ? 4.330 -1.046 -15.004 1.00 71.00 196 GLY A C 1
ATOM 1615 O O . GLY A 1 196 ? 5.057 -0.076 -14.820 1.00 71.00 196 GLY A O 1
ATOM 1616 N N . ARG A 1 197 ? 4.371 -2.136 -14.220 1.00 70.50 197 ARG A N 1
ATOM 1617 C CA . ARG A 1 197 ? 5.389 -2.426 -13.179 1.00 70.50 197 ARG A CA 1
ATOM 1618 C C . ARG A 1 197 ? 6.392 -3.501 -13.612 1.00 70.50 197 ARG A C 1
ATOM 1620 O O . ARG A 1 197 ? 6.895 -4.278 -12.807 1.00 70.50 197 ARG A O 1
ATOM 1627 N N . PHE A 1 198 ? 6.637 -3.617 -14.911 1.00 74.38 198 PHE A N 1
ATOM 1628 C CA . PHE A 1 198 ? 7.621 -4.553 -15.432 1.00 74.38 198 PHE A CA 1
ATOM 1629 C C . PHE A 1 198 ? 9.012 -4.211 -14.878 1.00 74.38 198 PHE A C 1
ATOM 1631 O O . PHE A 1 198 ? 9.397 -3.039 -14.898 1.00 74.38 198 PHE A O 1
ATOM 1638 N N . GLY A 1 199 ? 9.733 -5.228 -14.392 1.00 70.00 199 GLY A N 1
ATOM 1639 C CA . GLY A 1 199 ? 11.078 -5.103 -13.816 1.00 70.00 199 GLY A CA 1
ATOM 1640 C C . GLY A 1 199 ? 11.135 -4.738 -12.325 1.00 70.00 199 GLY A C 1
ATOM 1641 O O . GLY A 1 199 ? 12.208 -4.823 -11.732 1.00 70.00 199 GLY A O 1
ATOM 1642 N N . ASP A 1 200 ? 9.997 -4.407 -11.706 1.00 74.12 200 ASP A N 1
ATOM 1643 C CA . ASP A 1 200 ? 9.902 -4.145 -10.267 1.00 74.12 200 ASP A CA 1
ATOM 1644 C C . ASP A 1 200 ? 9.812 -5.467 -9.484 1.00 74.12 200 ASP A C 1
ATOM 1646 O O . ASP A 1 200 ? 8.809 -6.184 -9.540 1.00 74.12 200 ASP A O 1
ATOM 1650 N N . GLU A 1 201 ? 10.885 -5.807 -8.765 1.00 68.94 201 GLU A N 1
ATOM 1651 C CA . GLU A 1 201 ? 10.994 -7.054 -7.998 1.00 68.94 201 GLU A CA 1
ATOM 1652 C C . GLU A 1 201 ? 10.027 -7.110 -6.809 1.00 68.94 201 GLU A C 1
ATOM 1654 O O . GLU A 1 201 ? 9.592 -8.203 -6.438 1.00 68.94 201 GLU A O 1
ATOM 1659 N N . LYS A 1 202 ? 9.657 -5.945 -6.258 1.00 70.19 202 LYS A N 1
ATOM 1660 C CA . LYS A 1 202 ? 8.720 -5.819 -5.136 1.00 70.19 202 LYS A CA 1
ATOM 1661 C C . LYS A 1 202 ? 7.257 -5.781 -5.587 1.00 70.19 202 LYS A C 1
ATOM 1663 O O . LYS A 1 202 ? 6.353 -5.737 -4.753 1.00 70.19 202 LYS A O 1
ATOM 1668 N N . ALA A 1 203 ? 6.989 -5.808 -6.894 1.00 74.00 203 ALA A N 1
ATOM 1669 C CA . ALA A 1 203 ? 5.636 -5.656 -7.407 1.00 74.00 203 ALA A CA 1
ATOM 1670 C C . ALA A 1 203 ? 4.685 -6.765 -6.937 1.00 74.00 203 ALA A C 1
ATOM 1672 O O . ALA A 1 203 ? 4.825 -7.931 -7.316 1.00 74.00 203 ALA A O 1
ATOM 1673 N N . ASN A 1 204 ? 3.639 -6.370 -6.204 1.00 73.31 204 ASN A N 1
ATOM 1674 C CA . ASN A 1 204 ? 2.628 -7.248 -5.609 1.00 73.31 204 ASN A CA 1
ATOM 1675 C C . ASN A 1 204 ? 3.195 -8.244 -4.577 1.00 73.31 204 ASN A C 1
ATOM 1677 O O . ASN A 1 204 ? 2.588 -9.301 -4.343 1.00 73.31 204 ASN A O 1
ATOM 1681 N N . GLU A 1 205 ? 4.364 -7.946 -3.993 1.00 80.75 205 GLU A N 1
ATOM 1682 C CA . GLU A 1 205 ? 4.846 -8.665 -2.807 1.00 80.75 205 GLU A CA 1
ATOM 1683 C C . GLU A 1 205 ? 3.984 -8.339 -1.583 1.00 80.75 205 GLU A C 1
ATOM 1685 O O . GLU A 1 205 ? 3.708 -9.237 -0.787 1.00 80.75 205 GLU A O 1
ATOM 1690 N N . THR A 1 206 ? 3.508 -7.096 -1.490 1.00 88.06 206 THR A N 1
ATOM 1691 C CA . THR A 1 206 ? 2.517 -6.611 -0.522 1.00 88.06 206 THR A CA 1
ATOM 1692 C C . THR A 1 206 ? 1.212 -6.210 -1.242 1.00 88.06 206 THR A C 1
ATOM 1694 O O . THR A 1 206 ? 1.144 -6.294 -2.478 1.00 88.06 206 THR A O 1
ATOM 1697 N N . PRO A 1 207 ? 0.141 -5.836 -0.511 1.00 91.00 207 PRO A N 1
ATOM 1698 C CA . PRO A 1 207 ? -1.158 -5.462 -1.083 1.00 91.00 207 PRO A CA 1
ATOM 1699 C C . PRO A 1 207 ? -1.130 -4.098 -1.796 1.00 91.00 207 PRO A C 1
ATOM 1701 O O . PRO A 1 207 ? -1.710 -3.110 -1.344 1.00 91.00 207 PRO A O 1
ATOM 1704 N N . ASP A 1 208 ? -0.426 -4.032 -2.921 1.00 91.81 208 ASP A N 1
ATOM 1705 C CA . ASP A 1 208 ? -0.304 -2.828 -3.741 1.00 91.81 208 ASP A CA 1
ATOM 1706 C C . ASP A 1 208 ? -1.609 -2.532 -4.493 1.00 91.81 208 ASP A C 1
ATOM 1708 O O . ASP A 1 208 ? -2.234 -3.446 -5.039 1.00 91.81 208 ASP A O 1
ATOM 1712 N N . ILE A 1 209 ? -1.994 -1.258 -4.597 1.00 91.31 209 ILE A N 1
ATOM 1713 C CA . ILE A 1 209 ? -3.172 -0.839 -5.374 1.00 91.31 209 ILE A CA 1
ATOM 1714 C C . ILE A 1 209 ? -2.801 0.205 -6.421 1.00 91.31 209 ILE A C 1
ATOM 1716 O O . ILE A 1 209 ? -1.984 1.091 -6.196 1.00 91.31 209 ILE A O 1
ATOM 1720 N N . THR A 1 210 ? -3.420 0.110 -7.591 1.00 90.25 210 THR A N 1
ATOM 1721 C CA . THR A 1 210 ? -3.323 1.116 -8.649 1.00 90.25 210 THR A CA 1
ATOM 1722 C C . THR A 1 210 ? -4.391 2.176 -8.413 1.00 90.25 210 THR A C 1
ATOM 1724 O O . THR A 1 210 ? -5.582 1.870 -8.458 1.00 90.25 210 THR A O 1
ATOM 1727 N N . LEU A 1 211 ? -3.975 3.416 -8.163 1.00 86.94 211 LEU A N 1
ATOM 1728 C CA . LEU A 1 211 ? -4.874 4.542 -7.894 1.00 86.94 211 LEU A CA 1
ATOM 1729 C C . LEU A 1 211 ? -5.351 5.235 -9.172 1.00 86.94 211 LEU A C 1
ATOM 1731 O O . LEU A 1 211 ? -6.447 5.799 -9.220 1.00 86.94 211 LEU A O 1
ATOM 1735 N N . ALA A 1 212 ? -4.482 5.295 -10.178 1.00 86.81 212 ALA A N 1
ATOM 1736 C CA . ALA A 1 212 ? -4.715 6.030 -11.413 1.00 86.81 212 ALA A CA 1
ATOM 1737 C C . ALA A 1 212 ? -3.760 5.563 -12.511 1.00 86.81 212 ALA A C 1
ATOM 1739 O O . ALA A 1 212 ? -2.905 4.702 -12.297 1.00 86.81 212 ALA A O 1
ATOM 1740 N N . LYS A 1 213 ? -3.879 6.192 -13.677 1.00 87.69 213 LYS A N 1
ATOM 1741 C CA . LYS A 1 213 ? -2.811 6.240 -14.667 1.00 87.69 213 LYS A CA 1
ATOM 1742 C C . LYS A 1 213 ? -2.278 7.661 -14.720 1.00 87.69 213 LYS A C 1
ATOM 1744 O O . LYS A 1 213 ? -3.053 8.604 -14.578 1.00 87.69 213 LYS A O 1
ATOM 1749 N N . ASP A 1 214 ? -0.977 7.771 -14.897 1.00 88.06 214 ASP A N 1
ATOM 1750 C CA . ASP A 1 214 ? -0.298 9.018 -15.186 1.00 88.06 214 ASP A CA 1
ATOM 1751 C C . ASP A 1 214 ? -0.831 9.600 -16.504 1.00 88.06 214 ASP A C 1
ATOM 1753 O O . ASP A 1 214 ? -1.071 8.854 -17.460 1.00 88.06 214 ASP A O 1
ATOM 1757 N N . ALA A 1 215 ? -1.080 10.908 -16.531 1.00 87.38 215 ALA A N 1
ATOM 1758 C CA . ALA A 1 215 ? -1.767 11.554 -17.646 1.00 87.38 215 ALA A CA 1
ATOM 1759 C C . ALA A 1 215 ? -0.894 11.635 -18.907 1.00 87.38 215 ALA A C 1
ATOM 1761 O O . ALA A 1 215 ? -1.415 11.524 -20.015 1.00 87.38 215 ALA A O 1
ATOM 1762 N N . GLU A 1 216 ? 0.421 11.783 -18.741 1.00 86.81 216 GLU A N 1
ATOM 1763 C CA . GLU A 1 216 ? 1.364 11.970 -19.846 1.00 86.81 216 GLU A CA 1
ATOM 1764 C C . GLU A 1 216 ? 1.851 10.626 -20.395 1.00 86.81 216 GLU A C 1
ATOM 1766 O O . GLU A 1 216 ? 1.826 10.368 -21.598 1.00 86.81 216 GLU A O 1
ATOM 1771 N N . THR A 1 217 ? 2.265 9.728 -19.504 1.00 84.50 217 THR A N 1
ATOM 1772 C CA . THR A 1 217 ? 2.906 8.455 -19.868 1.00 84.50 217 THR A CA 1
ATOM 1773 C C . THR A 1 217 ? 1.916 7.293 -19.978 1.00 84.50 217 THR A C 1
ATOM 1775 O O . THR A 1 217 ? 2.228 6.233 -20.540 1.00 84.50 217 THR A O 1
ATOM 1778 N N . GLY A 1 218 ? 0.720 7.441 -19.397 1.00 84.94 218 GLY A N 1
ATOM 1779 C CA . GLY A 1 218 ? -0.264 6.368 -19.258 1.00 84.94 218 GLY A CA 1
ATOM 1780 C C . GLY A 1 218 ? 0.171 5.237 -18.318 1.00 84.94 218 GLY A C 1
ATOM 1781 O O . GLY A 1 218 ? -0.498 4.196 -18.273 1.00 84.94 218 GLY A O 1
ATOM 1782 N N . ALA A 1 219 ? 1.288 5.396 -17.599 1.00 86.19 219 ALA A N 1
ATOM 1783 C CA . ALA A 1 219 ? 1.805 4.408 -16.661 1.00 86.19 219 ALA A CA 1
ATOM 1784 C C . ALA A 1 219 ? 0.921 4.319 -15.402 1.00 86.19 219 ALA A C 1
ATOM 1786 O O . ALA A 1 219 ? 0.313 5.307 -15.000 1.00 86.19 219 ALA A O 1
ATOM 1787 N N . PRO A 1 220 ? 0.798 3.146 -14.760 1.00 86.62 220 PRO A N 1
ATOM 1788 C CA . PRO A 1 220 ? -0.008 3.011 -13.552 1.00 86.62 220 PRO A CA 1
ATOM 1789 C C . PRO A 1 220 ? 0.636 3.749 -12.370 1.00 86.62 220 PRO A C 1
ATOM 1791 O O . PRO A 1 220 ? 1.791 3.496 -12.032 1.00 86.62 220 PRO A O 1
ATOM 1794 N N . VAL A 1 221 ? -0.145 4.596 -11.699 1.00 87.50 221 VAL A N 1
ATOM 1795 C CA . VAL A 1 221 ? 0.212 5.213 -10.416 1.00 87.50 221 VAL A CA 1
ATOM 1796 C C . VAL A 1 221 ? -0.194 4.255 -9.307 1.00 87.50 221 VAL A C 1
ATOM 1798 O O . VAL A 1 221 ? -1.375 3.925 -9.159 1.00 87.50 221 VAL A O 1
ATOM 1801 N N . VAL A 1 222 ? 0.789 3.782 -8.546 1.00 88.38 222 VAL A N 1
ATOM 1802 C CA . VAL A 1 222 ? 0.626 2.670 -7.607 1.00 88.38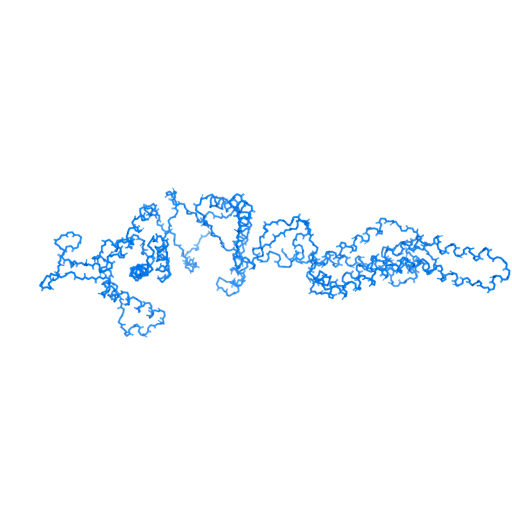 222 VAL A CA 1
ATOM 1803 C C . VAL A 1 222 ? 0.936 3.137 -6.197 1.00 88.38 222 VAL A C 1
ATOM 1805 O O . VAL A 1 222 ? 2.004 3.683 -5.941 1.00 88.38 222 VAL A O 1
ATOM 1808 N N . LEU A 1 223 ? 0.013 2.871 -5.280 1.00 90.50 223 LEU A N 1
ATOM 1809 C CA . LEU A 1 223 ? 0.225 3.024 -3.852 1.00 90.50 223 LEU A CA 1
ATOM 1810 C C . LEU A 1 223 ? 0.713 1.688 -3.294 1.00 90.50 223 LEU A C 1
ATOM 1812 O O . LEU A 1 223 ? -0.016 0.691 -3.321 1.00 90.50 223 LEU A O 1
ATOM 1816 N N . SER A 1 224 ? 1.968 1.666 -2.844 1.00 89.50 224 SER A N 1
ATOM 1817 C CA . SER A 1 224 ? 2.598 0.441 -2.352 1.00 89.50 224 SER A CA 1
ATOM 1818 C C . SER A 1 224 ? 1.995 -0.008 -1.021 1.00 89.50 224 SER A C 1
ATOM 1820 O O . SER A 1 224 ? 1.636 0.829 -0.194 1.00 89.50 224 SER A O 1
ATOM 1822 N N . GLY A 1 225 ? 1.925 -1.316 -0.776 1.00 89.19 225 GLY A N 1
ATOM 1823 C CA . GLY A 1 225 ? 1.433 -1.872 0.481 1.00 89.19 225 GLY A CA 1
ATOM 1824 C C . GLY A 1 225 ? 2.242 -1.413 1.697 1.00 89.19 225 GLY A C 1
ATOM 1825 O O . GLY A 1 225 ? 1.665 -1.240 2.763 1.00 89.19 225 GLY A O 1
ATOM 1826 N N . GLU A 1 226 ? 3.544 -1.144 1.528 1.00 87.44 226 GLU A N 1
ATOM 1827 C CA . GLU A 1 226 ? 4.393 -0.532 2.564 1.00 87.44 226 GLU A CA 1
ATOM 1828 C C . GLU A 1 226 ? 3.905 0.897 2.882 1.00 87.44 226 GLU A C 1
ATOM 1830 O O . GLU A 1 226 ? 3.640 1.224 4.034 1.00 87.44 226 GLU A O 1
ATOM 1835 N N . SER A 1 227 ? 3.683 1.733 1.860 1.00 89.56 227 SER A N 1
ATOM 1836 C CA . SER A 1 227 ? 3.182 3.106 2.035 1.00 89.56 227 SER A CA 1
ATOM 1837 C C . SER A 1 227 ? 1.773 3.163 2.629 1.00 89.56 227 SER A C 1
ATOM 1839 O O . SER A 1 227 ? 1.461 4.088 3.371 1.00 89.56 227 SER A O 1
ATOM 1841 N N . ARG A 1 228 ? 0.918 2.174 2.338 1.00 89.25 228 ARG A N 1
ATOM 1842 C CA . ARG A 1 228 ? -0.454 2.105 2.875 1.00 89.25 228 ARG A CA 1
ATOM 1843 C C . ARG A 1 228 ? -0.502 1.968 4.395 1.00 89.25 228 ARG A C 1
ATOM 1845 O O . ARG A 1 228 ? -1.497 2.361 4.994 1.00 89.25 228 ARG A O 1
ATOM 1852 N N . GLN A 1 229 ? 0.556 1.446 5.017 1.00 87.56 229 GLN A N 1
ATOM 1853 C CA . GLN A 1 229 ? 0.641 1.318 6.476 1.00 87.56 229 GLN A CA 1
ATOM 1854 C C . GLN A 1 229 ? 0.782 2.672 7.183 1.00 87.56 229 GLN A C 1
ATOM 1856 O O . GLN A 1 229 ? 0.466 2.771 8.362 1.00 87.56 229 GLN A O 1
ATOM 1861 N N . LEU A 1 230 ? 1.211 3.716 6.467 1.00 90.81 230 LEU A N 1
ATOM 1862 C CA . LEU A 1 230 ? 1.355 5.072 7.005 1.00 90.81 230 LEU A CA 1
ATOM 1863 C C . LEU A 1 230 ? 0.024 5.845 7.052 1.00 90.81 230 LEU A C 1
ATOM 1865 O O . LEU A 1 230 ? -0.012 6.972 7.536 1.00 90.81 230 LEU A O 1
ATOM 1869 N N . GLY A 1 231 ? -1.063 5.259 6.541 1.00 87.62 231 GLY A N 1
ATOM 1870 C CA . GLY A 1 231 ? -2.327 5.954 6.316 1.00 87.62 231 GLY A CA 1
ATOM 1871 C C . GLY A 1 231 ? -2.346 6.723 4.991 1.00 87.62 231 GLY A C 1
ATOM 1872 O O . GLY A 1 231 ? -1.325 6.952 4.343 1.00 87.62 231 GLY A O 1
ATOM 1873 N N . THR A 1 232 ? -3.539 7.080 4.515 1.00 88.31 232 THR A N 1
ATOM 1874 C CA . THR A 1 232 ? -3.712 7.818 3.255 1.00 88.31 232 THR A CA 1
ATOM 1875 C C . THR A 1 232 ? -4.845 8.824 3.394 1.00 88.31 232 THR A C 1
ATOM 1877 O O . THR A 1 232 ? -5.981 8.445 3.665 1.00 88.31 232 THR A O 1
ATOM 1880 N N . GLY A 1 233 ? -4.536 10.104 3.182 1.00 90.62 233 GLY A N 1
ATOM 1881 C CA . GLY A 1 233 ? -5.525 11.179 3.128 1.00 90.62 233 GLY A CA 1
ATOM 1882 C C . GLY A 1 233 ? -5.978 11.440 1.693 1.00 90.62 233 GLY A C 1
ATOM 1883 O O . GLY A 1 233 ? -5.149 11.678 0.816 1.00 90.62 233 GLY A O 1
ATOM 1884 N N . LEU A 1 234 ? -7.291 11.417 1.449 1.00 89.31 234 LEU A N 1
ATOM 1885 C CA . LEU A 1 234 ? -7.886 11.768 0.157 1.00 89.31 234 LEU A CA 1
ATOM 1886 C C . LEU A 1 234 ? -8.754 13.022 0.308 1.00 89.31 234 LEU A C 1
ATOM 1888 O O . LEU A 1 234 ? -9.837 12.968 0.884 1.00 89.31 234 LEU A O 1
ATOM 1892 N N . ILE A 1 235 ? -8.288 14.143 -0.243 1.00 91.75 235 ILE A N 1
ATOM 1893 C CA . ILE A 1 235 ? -8.919 15.460 -0.087 1.00 91.75 235 ILE A CA 1
ATOM 1894 C C . ILE A 1 235 ? -9.522 15.908 -1.420 1.00 91.75 235 ILE A C 1
ATOM 1896 O O . ILE A 1 235 ? -8.927 15.731 -2.481 1.00 91.75 235 ILE A O 1
ATOM 1900 N N . GLY A 1 236 ? -10.718 16.491 -1.372 1.00 90.88 236 GLY A N 1
ATOM 1901 C CA . GLY A 1 236 ? -11.361 17.097 -2.536 1.00 90.88 236 GLY A CA 1
ATOM 1902 C C . GLY A 1 236 ? -12.812 17.500 -2.261 1.00 90.88 236 GLY A C 1
ATOM 1903 O O . GLY A 1 236 ? -13.423 16.962 -1.332 1.00 90.88 236 GLY A O 1
ATOM 1904 N N . PRO A 1 237 ? -13.394 18.400 -3.070 1.00 93.44 237 PRO A N 1
ATOM 1905 C CA . PRO A 1 237 ? -14.761 18.876 -2.873 1.00 93.44 237 PRO A CA 1
ATOM 1906 C C . PRO A 1 237 ? -15.804 17.763 -3.099 1.00 93.44 237 PRO A C 1
ATOM 1908 O O . PRO A 1 237 ? -15.490 16.722 -3.695 1.00 93.44 237 PRO A O 1
ATOM 1911 N N . PRO A 1 238 ? -17.048 17.925 -2.617 1.00 88.12 238 PRO A N 1
ATOM 1912 C CA . PRO A 1 238 ? -18.167 17.074 -3.024 1.00 88.12 238 PRO A CA 1
ATOM 1913 C C . PRO A 1 238 ? -18.277 16.999 -4.556 1.00 88.12 238 PRO A C 1
ATOM 1915 O O . PRO A 1 238 ? -17.982 17.965 -5.253 1.00 88.12 238 PRO A O 1
ATOM 1918 N N . GLY A 1 239 ? -18.632 15.830 -5.095 1.00 86.25 239 GLY A N 1
ATOM 1919 C CA . GLY A 1 239 ? -18.738 15.619 -6.546 1.00 86.25 239 GLY A CA 1
ATOM 1920 C C . GLY A 1 239 ? -17.418 15.373 -7.295 1.00 86.25 239 GLY A C 1
ATOM 1921 O O . GLY A 1 239 ? -17.458 14.957 -8.446 1.00 86.25 239 GLY A O 1
ATOM 1922 N N . SER A 1 240 ? -16.243 15.502 -6.663 1.00 89.94 240 SER A N 1
ATOM 1923 C CA . SER A 1 240 ? -14.946 15.265 -7.335 1.00 89.94 240 SER A CA 1
ATOM 1924 C C . SER A 1 240 ? -14.612 13.789 -7.623 1.00 89.94 240 SER A C 1
ATOM 1926 O O . SER A 1 240 ? -13.505 13.464 -8.050 1.00 89.94 240 SER A O 1
ATOM 1928 N N . GLY A 1 241 ? -15.541 12.868 -7.349 1.00 86.69 241 GLY A N 1
ATOM 1929 C CA . GLY A 1 241 ? -15.369 11.441 -7.621 1.00 86.69 241 GLY A CA 1
ATOM 1930 C C . GLY A 1 241 ? -14.501 10.672 -6.618 1.00 86.69 241 GLY A C 1
ATOM 1931 O O . GLY A 1 241 ? -14.104 9.553 -6.928 1.00 86.69 241 GLY A O 1
ATOM 1932 N N . LYS A 1 242 ? -14.220 11.208 -5.417 1.00 90.56 242 LYS A N 1
ATOM 1933 C CA . LYS A 1 242 ? -13.424 10.523 -4.367 1.00 90.56 242 LYS A CA 1
ATOM 1934 C C . LYS A 1 242 ? -13.888 9.082 -4.123 1.00 90.56 242 LYS A C 1
ATOM 1936 O O . LYS A 1 242 ? -13.102 8.143 -4.229 1.00 90.56 242 LYS A O 1
ATOM 1941 N N . THR A 1 243 ? -15.181 8.912 -3.863 1.00 88.06 243 THR A N 1
ATOM 1942 C CA . THR A 1 243 ? -15.788 7.613 -3.562 1.00 88.06 243 THR A CA 1
ATOM 1943 C C . THR A 1 243 ? -15.762 6.688 -4.778 1.00 88.06 243 THR A C 1
ATOM 1945 O O . THR A 1 243 ? -15.166 5.612 -4.731 1.00 88.06 243 THR A O 1
ATOM 1948 N N . ALA A 1 244 ? -16.334 7.142 -5.897 1.00 84.38 244 ALA A N 1
ATOM 1949 C CA . ALA A 1 244 ? -16.523 6.325 -7.094 1.00 84.38 244 ALA A CA 1
ATOM 1950 C C . ALA A 1 244 ? -15.215 5.968 -7.822 1.00 84.38 244 ALA A C 1
ATOM 1952 O O . ALA A 1 244 ? -15.048 4.834 -8.259 1.00 84.38 244 ALA A O 1
ATOM 1953 N N . LEU A 1 245 ? -14.277 6.914 -7.952 1.00 84.19 245 LEU A N 1
ATOM 1954 C CA . LEU A 1 245 ? -13.066 6.736 -8.764 1.00 84.19 245 LEU A CA 1
ATOM 1955 C C . LEU A 1 245 ? -11.858 6.241 -7.967 1.00 84.19 245 LEU A C 1
ATOM 1957 O O . LEU A 1 245 ? -10.936 5.690 -8.569 1.00 84.19 245 LEU A O 1
ATOM 1961 N N . LYS A 1 246 ? -11.813 6.468 -6.647 1.00 87.94 246 LYS A N 1
ATOM 1962 C CA . LYS A 1 246 ? -10.641 6.130 -5.821 1.00 87.94 246 LYS A CA 1
ATOM 1963 C C . LYS A 1 246 ? -10.949 5.070 -4.782 1.00 87.94 246 LYS A C 1
ATOM 1965 O O . LYS A 1 246 ? -10.308 4.024 -4.811 1.00 87.94 246 LYS A O 1
ATOM 1970 N N . ILE A 1 247 ? -11.923 5.314 -3.904 1.00 90.94 247 ILE A N 1
ATOM 1971 C CA . ILE A 1 247 ? -12.200 4.409 -2.780 1.00 90.94 247 ILE A CA 1
ATOM 1972 C C . ILE A 1 247 ? -12.709 3.060 -3.292 1.00 90.94 247 ILE A C 1
ATOM 1974 O O . ILE A 1 247 ? -12.081 2.045 -3.015 1.00 90.94 247 ILE A O 1
ATOM 1978 N N . ILE A 1 248 ? -13.766 3.035 -4.108 1.00 90.94 248 ILE A N 1
ATOM 1979 C CA . ILE A 1 248 ? -14.356 1.776 -4.603 1.00 90.94 248 ILE A CA 1
ATOM 1980 C C . ILE A 1 248 ? -13.381 1.016 -5.512 1.00 90.94 248 ILE A C 1
ATOM 1982 O O . ILE A 1 248 ? -13.213 -0.196 -5.388 1.00 90.94 248 ILE A O 1
ATOM 1986 N N . VAL A 1 249 ? -12.671 1.724 -6.396 1.00 90.19 249 VAL A N 1
ATOM 1987 C CA . VAL A 1 249 ? -11.665 1.115 -7.287 1.00 90.19 249 VAL A CA 1
ATOM 1988 C C . VAL A 1 249 ? -10.490 0.524 -6.495 1.00 90.19 249 VAL A C 1
ATOM 1990 O O . VAL A 1 249 ? -9.956 -0.529 -6.862 1.00 90.19 249 VAL A O 1
ATOM 1993 N N . GLY A 1 250 ? -10.078 1.181 -5.408 1.00 92.38 250 GLY A N 1
ATOM 1994 C CA . GLY A 1 250 ? -9.098 0.657 -4.457 1.00 92.38 250 GLY A CA 1
ATOM 1995 C C . GLY A 1 250 ? -9.637 -0.558 -3.703 1.00 92.38 250 GLY A C 1
ATOM 1996 O O . GLY A 1 250 ? -9.000 -1.607 -3.698 1.00 92.38 250 GLY A O 1
ATOM 1997 N N . PHE A 1 251 ? -10.855 -0.462 -3.176 1.00 93.56 251 PHE A N 1
ATOM 1998 C CA . PHE A 1 251 ? -11.517 -1.530 -2.430 1.00 93.56 251 PHE A CA 1
ATOM 1999 C C . PHE A 1 251 ? -11.691 -2.806 -3.267 1.00 93.56 251 PHE A C 1
ATOM 2001 O O . PHE A 1 251 ? -11.384 -3.903 -2.813 1.00 93.56 251 PHE A O 1
ATOM 2008 N N . LYS A 1 252 ? -12.052 -2.687 -4.549 1.00 93.12 252 LYS A N 1
ATOM 2009 C CA . LYS A 1 252 ? -12.114 -3.830 -5.477 1.00 93.12 252 LYS A CA 1
ATOM 2010 C C . LYS A 1 252 ? -10.753 -4.513 -5.680 1.00 93.12 252 LYS A C 1
ATOM 2012 O O . LYS A 1 252 ? -10.666 -5.717 -5.926 1.00 93.12 252 LYS A O 1
ATOM 2017 N N . GLN A 1 253 ? -9.656 -3.757 -5.618 1.00 93.31 253 GLN A N 1
ATOM 2018 C CA . GLN A 1 253 ? -8.304 -4.330 -5.623 1.00 93.31 253 GLN A CA 1
ATOM 2019 C C . GLN A 1 253 ? -7.986 -5.018 -4.296 1.00 93.31 253 GLN A C 1
ATOM 2021 O O . GLN A 1 253 ? -7.404 -6.101 -4.303 1.00 93.31 253 GLN A O 1
ATOM 2026 N N . ASP A 1 254 ? -8.429 -4.437 -3.188 1.00 94.31 254 ASP A N 1
ATOM 2027 C CA . ASP A 1 254 ? -8.296 -5.018 -1.857 1.00 94.31 254 ASP A CA 1
ATOM 2028 C C . ASP A 1 254 ? -9.037 -6.342 -1.718 1.00 94.31 254 ASP A C 1
ATOM 2030 O O . ASP A 1 254 ? -8.453 -7.295 -1.205 1.00 94.31 254 ASP A O 1
ATOM 2034 N N . MET A 1 255 ? -10.245 -6.474 -2.274 1.00 95.06 255 MET A N 1
ATOM 2035 C CA . MET A 1 255 ? -10.967 -7.751 -2.275 1.00 95.06 255 MET A CA 1
ATOM 2036 C C . MET A 1 255 ? -10.143 -8.860 -2.937 1.00 95.06 255 MET A C 1
ATOM 2038 O O . MET A 1 255 ? -10.021 -9.961 -2.401 1.00 95.06 255 MET A O 1
ATOM 2042 N N . ARG A 1 256 ? -9.463 -8.557 -4.051 1.00 92.81 256 ARG A N 1
ATOM 2043 C CA . ARG A 1 256 ? -8.552 -9.511 -4.707 1.00 92.81 256 ARG A CA 1
ATOM 2044 C C . ARG A 1 256 ? -7.361 -9.889 -3.825 1.00 92.81 256 ARG A C 1
ATOM 2046 O O . ARG A 1 256 ? -6.937 -11.047 -3.840 1.00 92.81 256 ARG A O 1
ATOM 2053 N N . HIS A 1 257 ? -6.824 -8.947 -3.052 1.00 93.75 257 HIS A N 1
ATOM 2054 C CA . HIS A 1 257 ? -5.757 -9.231 -2.088 1.00 93.75 257 HIS A CA 1
ATOM 2055 C C . HIS A 1 257 ? -6.247 -10.073 -0.907 1.00 93.75 257 HIS A C 1
ATOM 2057 O O . HIS A 1 257 ? -5.527 -10.981 -0.491 1.00 93.75 257 HIS A O 1
ATOM 2063 N N . MET A 1 258 ? -7.468 -9.845 -0.420 1.00 93.56 258 MET A N 1
ATOM 2064 C CA . MET A 1 258 ? -8.069 -10.665 0.638 1.00 93.56 258 MET A CA 1
ATOM 2065 C C . MET A 1 258 ? -8.336 -12.095 0.165 1.00 93.56 258 MET A C 1
ATOM 2067 O O . MET A 1 258 ? -7.987 -13.039 0.864 1.00 93.56 258 MET A O 1
ATOM 2071 N N . ILE A 1 259 ? -8.839 -12.296 -1.056 1.00 92.62 259 ILE A N 1
ATOM 2072 C CA . ILE A 1 259 ? -9.005 -13.643 -1.638 1.00 92.62 259 ILE A CA 1
ATOM 2073 C C . ILE A 1 259 ? -7.663 -14.375 -1.708 1.00 92.62 259 ILE A C 1
ATOM 2075 O O . ILE A 1 259 ? -7.559 -15.557 -1.380 1.00 92.62 259 ILE A O 1
ATOM 2079 N N . LYS A 1 260 ? -6.597 -13.668 -2.105 1.00 92.19 260 LYS A N 1
ATOM 2080 C CA . LYS A 1 260 ? -5.235 -14.217 -2.098 1.00 92.19 260 LYS A CA 1
ATOM 2081 C C . LYS A 1 260 ? -4.803 -14.617 -0.681 1.00 92.19 260 LYS A C 1
ATOM 2083 O O . LYS A 1 260 ? -4.145 -15.644 -0.537 1.00 92.19 260 LYS A O 1
ATOM 2088 N N . ALA A 1 261 ? -5.170 -13.839 0.338 1.00 93.25 261 ALA A N 1
ATOM 2089 C CA . ALA A 1 261 ? -4.903 -14.153 1.740 1.00 93.25 261 ALA A CA 1
ATOM 2090 C C . ALA A 1 261 ? -5.660 -15.408 2.199 1.00 93.25 261 ALA A C 1
ATOM 2092 O O . ALA A 1 261 ? -5.027 -16.344 2.687 1.00 93.25 261 ALA A O 1
ATOM 2093 N N . ILE A 1 262 ? -6.974 -15.469 1.954 1.00 91.94 262 ILE A N 1
ATOM 2094 C CA . ILE A 1 262 ? -7.844 -16.615 2.274 1.00 91.94 262 ILE A CA 1
ATOM 2095 C C . ILE A 1 262 ? -7.279 -17.899 1.655 1.00 91.94 262 ILE A C 1
ATOM 2097 O O . ILE A 1 262 ? -7.063 -18.889 2.351 1.00 91.94 262 ILE A O 1
ATOM 2101 N N . ASN A 1 263 ? -6.937 -17.862 0.366 1.00 91.81 263 ASN A N 1
ATOM 2102 C CA . ASN A 1 263 ? -6.403 -19.024 -0.345 1.00 91.81 263 ASN A CA 1
ATOM 2103 C C . ASN A 1 263 ? -4.993 -19.429 0.121 1.00 91.81 263 ASN A C 1
ATOM 2105 O O . ASN A 1 263 ? -4.633 -20.605 0.068 1.00 91.81 263 ASN A O 1
ATOM 2109 N N . ALA A 1 264 ? -4.169 -18.476 0.565 1.00 92.81 264 ALA A N 1
ATOM 2110 C CA . ALA A 1 264 ? -2.821 -18.760 1.058 1.00 92.81 264 ALA A CA 1
ATOM 2111 C C . ALA A 1 264 ? -2.815 -19.328 2.487 1.00 92.81 264 ALA A C 1
ATOM 2113 O O . ALA A 1 264 ? -1.897 -20.072 2.847 1.00 92.81 264 ALA A O 1
ATOM 2114 N N . PHE A 1 265 ? -3.819 -18.989 3.296 1.00 93.69 265 PHE A N 1
ATOM 2115 C CA . PHE A 1 265 ? -3.851 -19.257 4.731 1.00 93.69 265 PHE A CA 1
ATOM 2116 C C . PHE A 1 265 ? -3.670 -20.744 5.108 1.00 93.69 265 PHE A C 1
ATOM 2118 O O . PHE A 1 265 ? -2.764 -21.029 5.900 1.00 93.69 265 PHE A O 1
ATOM 2125 N N . PRO A 1 266 ? -4.384 -21.727 4.508 1.00 94.62 266 PRO A N 1
ATOM 2126 C CA . PRO A 1 266 ? -4.201 -23.143 4.851 1.00 94.62 266 PRO A CA 1
ATOM 2127 C C . PRO A 1 266 ? -2.775 -23.645 4.582 1.00 94.62 266 PRO A C 1
ATOM 2129 O O . PRO A 1 266 ? -2.199 -24.398 5.371 1.00 94.62 266 PRO A O 1
ATOM 2132 N N . GLY A 1 267 ? -2.172 -23.192 3.478 1.00 95.25 267 GLY A N 1
ATOM 2133 C CA . GLY A 1 267 ? -0.803 -23.547 3.110 1.00 95.25 267 GLY A CA 1
ATOM 2134 C C . GLY A 1 267 ? 0.239 -22.953 4.060 1.00 95.25 267 GLY A C 1
ATOM 2135 O O . GLY A 1 267 ? 1.239 -23.606 4.364 1.00 95.25 267 GLY A O 1
ATOM 2136 N N . LEU A 1 268 ? -0.002 -21.738 4.561 1.00 94.06 268 LEU A N 1
ATOM 2137 C CA . LEU A 1 268 ? 0.872 -21.084 5.535 1.00 94.06 268 LEU A CA 1
ATOM 2138 C C . LEU A 1 268 ? 0.848 -21.794 6.888 1.00 94.06 268 LEU A C 1
ATOM 2140 O O . LEU A 1 268 ? 1.918 -22.056 7.437 1.00 94.06 268 LEU A O 1
ATOM 2144 N N . ILE A 1 269 ? -0.337 -22.169 7.380 1.00 95.75 269 ILE A N 1
ATOM 2145 C CA . ILE A 1 269 ? -0.473 -22.942 8.623 1.00 95.75 269 ILE A CA 1
ATOM 2146 C C . ILE A 1 269 ? 0.244 -24.283 8.495 1.00 95.75 269 ILE A C 1
ATOM 2148 O O . ILE A 1 269 ? 1.060 -24.619 9.349 1.00 95.75 269 ILE A O 1
ATOM 2152 N N . LYS A 1 270 ? 0.007 -25.028 7.407 1.00 95.75 270 LYS A N 1
ATOM 2153 C CA . LYS A 1 270 ? 0.652 -26.332 7.188 1.00 95.75 270 LYS A CA 1
ATOM 2154 C C . LYS A 1 270 ? 2.181 -26.236 7.171 1.00 95.75 270 LYS A C 1
ATOM 2156 O O . LYS A 1 270 ? 2.859 -27.166 7.594 1.00 95.75 270 LYS A O 1
ATOM 2161 N N . LYS A 1 271 ? 2.729 -25.130 6.662 1.00 95.62 271 LYS A N 1
ATOM 2162 C CA . LYS A 1 271 ? 4.175 -24.937 6.507 1.00 95.62 271 LYS A CA 1
ATOM 2163 C C . LYS A 1 271 ? 4.866 -24.430 7.773 1.00 95.62 271 LYS A C 1
ATOM 2165 O O . LYS A 1 271 ? 5.995 -24.828 8.039 1.00 95.62 271 LYS A O 1
ATOM 2170 N N . HIS A 1 272 ? 4.242 -23.501 8.489 1.00 94.69 272 HIS A N 1
ATOM 2171 C CA . HIS A 1 272 ? 4.890 -22.767 9.576 1.00 94.69 272 HIS A CA 1
ATOM 2172 C C . HIS A 1 272 ? 4.304 -23.070 10.959 1.00 94.69 272 HIS A C 1
ATOM 2174 O O . HIS A 1 272 ? 4.927 -22.702 11.951 1.00 94.69 272 HIS A O 1
ATOM 2180 N N . GLY A 1 273 ? 3.150 -23.734 11.041 1.00 91.44 273 GLY A N 1
ATOM 2181 C CA . GLY A 1 273 ? 2.364 -23.851 12.268 1.00 91.44 273 GLY A CA 1
ATOM 2182 C C . GLY A 1 273 ? 1.609 -22.556 12.578 1.00 91.44 273 GLY A C 1
ATOM 2183 O O . GLY A 1 273 ? 2.113 -21.457 12.341 1.00 91.44 273 GLY A O 1
ATOM 2184 N N . LEU A 1 274 ? 0.382 -22.678 13.089 1.00 92.75 274 LEU A N 1
ATOM 2185 C CA . LEU A 1 274 ? -0.413 -21.526 13.519 1.00 92.75 274 LEU A CA 1
ATOM 2186 C C . LEU A 1 274 ? 0.318 -20.781 14.652 1.00 92.75 274 LEU A C 1
ATOM 2188 O O . LEU A 1 274 ? 0.866 -21.417 15.549 1.00 92.75 274 LEU A O 1
ATOM 2192 N N . ASN A 1 275 ? 0.315 -19.447 14.612 1.00 91.25 275 ASN A N 1
ATOM 2193 C CA . ASN A 1 275 ? 0.911 -18.562 15.627 1.00 91.25 275 ASN A CA 1
ATOM 2194 C C . ASN A 1 275 ? 2.427 -18.713 15.859 1.00 91.25 275 ASN A C 1
ATOM 2196 O O . ASN A 1 275 ? 2.948 -18.253 16.872 1.00 91.25 275 ASN A O 1
ATOM 2200 N N . SER A 1 276 ? 3.170 -19.325 14.932 1.00 93.25 276 SER A N 1
ATOM 2201 C CA . SER A 1 276 ? 4.632 -19.261 14.983 1.00 93.25 276 SER A CA 1
ATOM 2202 C C . SER A 1 276 ? 5.144 -17.900 14.501 1.00 93.25 276 SER A C 1
ATOM 2204 O O . SER A 1 276 ? 4.519 -17.231 13.675 1.00 93.25 276 SER A O 1
ATOM 2206 N N . GLU A 1 277 ? 6.335 -17.494 14.941 1.00 94.06 277 GLU A N 1
ATOM 2207 C CA . GLU A 1 277 ? 6.975 -16.256 14.471 1.00 94.06 277 GLU A CA 1
ATOM 2208 C C . GLU A 1 277 ? 7.110 -16.226 12.934 1.00 94.06 277 GLU A C 1
ATOM 2210 O O . GLU A 1 277 ? 6.864 -15.211 12.278 1.00 94.06 277 GLU A O 1
ATOM 2215 N N . ASN A 1 278 ? 7.435 -17.376 12.336 1.00 93.06 278 ASN A N 1
ATOM 2216 C CA . ASN A 1 278 ? 7.546 -17.523 10.887 1.00 93.06 278 ASN A CA 1
ATOM 2217 C C . ASN A 1 278 ? 6.193 -17.399 10.177 1.00 93.06 278 ASN A C 1
ATOM 2219 O O . ASN A 1 278 ? 6.135 -16.844 9.077 1.00 93.06 278 ASN A O 1
ATOM 2223 N N . PHE A 1 279 ? 5.111 -17.876 10.799 1.00 94.25 279 PHE A N 1
ATOM 2224 C CA . PHE A 1 279 ? 3.759 -17.652 10.303 1.00 94.25 279 PHE A CA 1
ATOM 2225 C C . PHE A 1 279 ? 3.421 -16.159 10.305 1.00 94.25 279 PHE A C 1
ATOM 2227 O O . PHE A 1 279 ? 3.033 -15.647 9.260 1.00 94.25 279 PHE A O 1
ATOM 2234 N N . HIS A 1 280 ? 3.664 -15.434 11.403 1.00 92.19 280 HIS A N 1
ATOM 2235 C CA . HIS A 1 280 ? 3.400 -13.991 11.471 1.00 92.19 280 HIS A CA 1
ATOM 2236 C C . HIS A 1 280 ? 4.187 -13.199 10.419 1.00 92.19 280 HIS A C 1
ATOM 2238 O O . HIS A 1 280 ? 3.609 -12.373 9.714 1.00 92.19 280 HIS A O 1
ATOM 2244 N N . LYS A 1 281 ? 5.478 -13.508 10.225 1.00 91.50 281 LYS A N 1
ATOM 2245 C CA . LYS A 1 281 ? 6.309 -12.881 9.177 1.00 91.50 281 LYS A CA 1
ATOM 2246 C C . LYS A 1 281 ? 5.782 -13.143 7.765 1.00 91.50 281 LYS A C 1
ATOM 2248 O O . LYS A 1 281 ? 5.858 -12.270 6.901 1.00 91.50 281 LYS A O 1
ATOM 2253 N N . ALA A 1 282 ? 5.276 -14.347 7.502 1.00 91.00 282 ALA A N 1
ATOM 2254 C CA . ALA A 1 282 ? 4.694 -14.683 6.207 1.00 91.00 282 ALA A CA 1
ATOM 2255 C C . ALA A 1 282 ? 3.308 -14.046 6.016 1.00 91.00 282 ALA A C 1
ATOM 2257 O O . ALA A 1 282 ? 2.993 -13.587 4.917 1.00 91.00 282 ALA A O 1
ATOM 2258 N N . TRP A 1 283 ? 2.506 -14.000 7.080 1.00 92.00 283 TRP A N 1
ATOM 2259 C CA . TRP A 1 283 ? 1.140 -13.486 7.090 1.00 92.00 283 TRP A CA 1
ATOM 2260 C C . TRP A 1 283 ? 1.078 -11.960 6.981 1.00 92.00 283 TRP A C 1
ATOM 2262 O O . TRP A 1 283 ? 0.211 -11.442 6.287 1.00 92.00 283 TRP A O 1
ATOM 2272 N N . ALA A 1 284 ? 2.064 -11.244 7.533 1.00 89.19 284 ALA A N 1
ATOM 2273 C CA . ALA A 1 284 ? 2.170 -9.781 7.478 1.00 89.19 284 ALA A CA 1
ATOM 2274 C C . ALA A 1 284 ? 2.211 -9.186 6.053 1.00 89.19 284 ALA A C 1
ATOM 2276 O O . ALA A 1 284 ? 2.047 -7.983 5.874 1.00 89.19 284 ALA A O 1
ATOM 2277 N N . LYS A 1 285 ? 2.438 -10.013 5.025 1.00 89.25 285 LYS A N 1
ATOM 2278 C CA . LYS A 1 285 ? 2.454 -9.594 3.612 1.00 89.25 285 LYS A CA 1
ATOM 2279 C C . LYS A 1 285 ? 1.069 -9.570 2.964 1.00 89.25 285 LYS A C 1
ATOM 2281 O O . LYS A 1 285 ? 0.948 -9.164 1.809 1.00 89.25 285 LYS A O 1
ATOM 2286 N N . TYR A 1 286 ? 0.047 -10.048 3.664 1.00 92.88 286 TYR A N 1
ATOM 2287 C CA . TYR A 1 286 ? -1.308 -10.178 3.148 1.00 92.88 286 TYR A CA 1
ATOM 2288 C C . TYR A 1 286 ? -2.231 -9.112 3.735 1.00 92.88 286 TYR A C 1
ATOM 2290 O O . TYR A 1 286 ? -2.049 -8.663 4.863 1.00 92.88 286 TYR A O 1
ATOM 2298 N N . LEU A 1 287 ? -3.245 -8.730 2.957 1.00 92.94 287 LEU A N 1
ATOM 2299 C CA . LEU A 1 287 ? -4.370 -7.956 3.464 1.00 92.94 287 LEU A CA 1
ATOM 2300 C C . LEU A 1 287 ? -5.371 -8.927 4.092 1.00 92.94 287 LEU A C 1
ATOM 2302 O O . LEU A 1 287 ? -5.851 -9.828 3.406 1.00 92.94 287 LE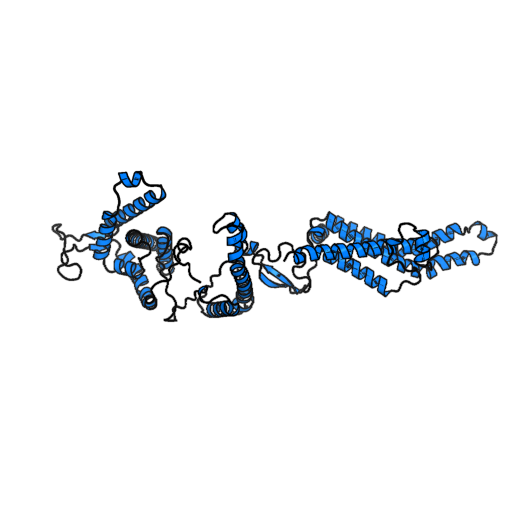U A O 1
ATOM 2306 N N . ILE A 1 288 ? -5.654 -8.752 5.381 1.00 90.94 288 ILE A N 1
ATOM 2307 C CA . ILE A 1 288 ? -6.412 -9.729 6.181 1.00 90.94 288 ILE A CA 1
ATOM 2308 C C . ILE A 1 288 ? -7.854 -9.303 6.468 1.00 90.94 288 ILE A C 1
ATOM 2310 O O . ILE A 1 288 ? -8.639 -10.109 6.950 1.00 90.94 288 ILE A O 1
ATOM 2314 N N . GLY A 1 289 ? -8.194 -8.047 6.185 1.00 91.62 289 GLY A N 1
ATOM 2315 C CA . GLY A 1 289 ? -9.516 -7.489 6.426 1.00 91.62 289 GLY A CA 1
ATOM 2316 C C . GLY A 1 289 ? -9.598 -6.032 5.988 1.00 91.62 289 GLY A C 1
ATOM 2317 O O . GLY A 1 289 ? -8.580 -5.394 5.704 1.00 91.62 289 GLY A O 1
ATOM 2318 N N . SER A 1 290 ? -10.821 -5.517 5.934 1.00 92.38 290 SER A N 1
ATOM 2319 C CA . SER A 1 290 ? -11.125 -4.116 5.663 1.00 92.38 290 SER A CA 1
ATOM 2320 C C . SER A 1 290 ? -12.361 -3.716 6.464 1.00 92.38 290 SER A C 1
ATOM 2322 O O . SER A 1 290 ? -13.270 -4.527 6.629 1.00 92.38 290 SER A O 1
ATOM 2324 N N . ILE A 1 291 ? -12.373 -2.485 6.969 1.00 93.81 291 ILE A N 1
ATOM 2325 C CA . ILE A 1 291 ? -13.510 -1.894 7.675 1.00 93.81 291 ILE A CA 1
ATOM 2326 C C . ILE A 1 291 ? -13.892 -0.635 6.900 1.00 93.81 291 ILE A C 1
ATOM 2328 O O . ILE A 1 291 ? -13.034 0.204 6.621 1.00 93.81 291 ILE A O 1
ATOM 2332 N N . VAL A 1 292 ? -15.168 -0.526 6.539 1.00 93.62 292 VAL A N 1
ATOM 2333 C CA . VAL A 1 292 ? -15.731 0.625 5.828 1.00 93.62 292 VAL A CA 1
ATOM 2334 C C . VAL A 1 292 ? -16.767 1.264 6.738 1.00 93.62 292 VAL A C 1
ATOM 2336 O O . VAL A 1 292 ? -17.673 0.584 7.207 1.00 93.62 292 VAL A O 1
ATOM 2339 N N . ILE A 1 293 ? -16.604 2.559 7.002 1.00 91.75 293 ILE A N 1
ATOM 2340 C CA . ILE A 1 293 ? -17.505 3.347 7.843 1.00 91.75 293 ILE A CA 1
ATOM 2341 C C . ILE A 1 293 ? -17.885 4.589 7.042 1.00 91.75 293 ILE A C 1
ATOM 2343 O O . ILE A 1 293 ? -17.011 5.367 6.655 1.00 91.75 293 ILE A O 1
ATOM 2347 N N . GLU A 1 294 ? -19.177 4.768 6.778 1.00 87.31 294 GLU A N 1
ATOM 2348 C CA . GLU A 1 294 ? -19.714 5.944 6.095 1.00 87.31 294 GLU A CA 1
ATOM 2349 C C . GLU A 1 294 ? -21.094 6.309 6.667 1.00 87.31 294 GLU A C 1
ATOM 2351 O O . GLU A 1 294 ? -21.915 5.416 6.865 1.00 87.31 294 GLU A O 1
ATOM 2356 N N . PRO A 1 295 ? -21.393 7.605 6.876 1.00 79.94 295 PRO A N 1
ATOM 2357 C CA . PRO A 1 295 ? -22.711 8.040 7.341 1.00 79.94 295 PRO A CA 1
ATOM 2358 C C . PRO A 1 295 ? -23.841 7.910 6.300 1.00 79.94 295 PRO A C 1
ATOM 2360 O O . PRO A 1 295 ? -25.001 7.829 6.681 1.00 79.94 295 PRO A O 1
ATOM 2363 N N . ALA A 1 296 ? -23.545 7.923 4.995 1.00 80.56 296 ALA A N 1
ATOM 2364 C CA . ALA A 1 296 ? -24.547 8.063 3.927 1.00 80.56 296 ALA A CA 1
ATOM 2365 C C . ALA A 1 296 ? -25.056 6.733 3.331 1.00 80.56 296 ALA A C 1
ATOM 2367 O O . ALA A 1 296 ? -25.784 6.768 2.338 1.00 80.56 296 ALA A O 1
ATOM 2368 N N . LYS A 1 297 ? -24.679 5.586 3.919 1.00 85.44 297 LYS A N 1
ATOM 2369 C CA . LYS A 1 297 ? -24.995 4.202 3.499 1.00 85.44 297 LYS A CA 1
ATOM 2370 C C . LYS A 1 297 ? -24.476 3.772 2.110 1.00 85.44 297 LYS A C 1
ATOM 2372 O O . LYS A 1 297 ? -24.035 2.635 1.960 1.00 85.44 297 LYS A O 1
ATOM 2377 N N . ASP A 1 298 ? -24.474 4.650 1.108 1.00 89.06 298 ASP A N 1
ATOM 2378 C CA . ASP A 1 298 ? -24.157 4.362 -0.302 1.00 89.06 298 ASP A CA 1
ATOM 2379 C C . ASP A 1 298 ? -22.799 3.664 -0.519 1.00 89.06 298 ASP A C 1
ATOM 2381 O O . ASP A 1 298 ? -22.697 2.705 -1.290 1.00 89.06 298 ASP A O 1
ATOM 2385 N N . LEU A 1 299 ? -21.737 4.104 0.158 1.00 91.44 299 LEU A N 1
ATOM 2386 C CA . LEU A 1 299 ? -20.427 3.456 0.084 1.00 91.44 299 LEU A CA 1
ATOM 2387 C C . LEU A 1 299 ? -20.443 2.081 0.744 1.00 91.44 299 LEU A C 1
ATOM 2389 O O . LEU A 1 299 ? -19.827 1.159 0.208 1.00 91.44 299 LEU A O 1
ATOM 2393 N N . CYS A 1 300 ? -21.127 1.940 1.880 1.00 92.81 300 CYS A N 1
ATOM 2394 C CA . CYS A 1 300 ? -21.247 0.669 2.586 1.00 92.81 300 CYS A CA 1
ATOM 2395 C C . CYS A 1 300 ? -21.984 -0.363 1.718 1.00 92.81 300 CYS A C 1
ATOM 2397 O O . CYS A 1 300 ? -21.488 -1.478 1.565 1.00 92.81 300 CYS A O 1
ATOM 2399 N N . ASP A 1 301 ? -23.081 0.023 1.059 1.00 92.62 301 ASP A N 1
ATOM 2400 C CA . ASP A 1 301 ? -23.828 -0.837 0.126 1.00 92.62 301 ASP A CA 1
ATOM 2401 C C . ASP A 1 301 ? -22.965 -1.280 -1.060 1.00 92.62 301 ASP A C 1
ATOM 2403 O O . ASP A 1 301 ? -22.922 -2.460 -1.427 1.00 92.62 301 ASP A O 1
ATOM 2407 N N . LYS A 1 302 ? -22.228 -0.337 -1.655 1.00 93.44 302 LYS A N 1
ATOM 2408 C CA . LYS A 1 302 ? -21.317 -0.623 -2.773 1.00 93.44 302 LYS A CA 1
ATOM 2409 C C . LYS A 1 302 ? -20.166 -1.526 -2.348 1.00 93.44 302 LYS A C 1
ATOM 2411 O O . LYS A 1 302 ? -19.823 -2.446 -3.087 1.00 93.44 302 LYS A O 1
ATOM 2416 N N . ALA A 1 303 ? -19.581 -1.295 -1.176 1.00 94.69 303 ALA A N 1
ATOM 2417 C CA . ALA A 1 303 ? -18.525 -2.137 -0.626 1.00 94.69 303 ALA A CA 1
ATOM 2418 C C . ALA A 1 303 ? -19.039 -3.552 -0.320 1.00 94.69 303 ALA A C 1
ATOM 2420 O O . ALA A 1 303 ? -18.391 -4.527 -0.696 1.00 94.69 303 ALA A O 1
ATOM 2421 N N . TYR A 1 304 ? -20.223 -3.675 0.286 1.00 94.25 304 TYR A N 1
ATOM 2422 C CA . TYR A 1 304 ? -20.860 -4.962 0.559 1.00 94.25 304 TYR A CA 1
ATOM 2423 C C . TYR A 1 304 ? -21.099 -5.754 -0.731 1.00 94.25 304 TYR A C 1
ATOM 2425 O O . TYR A 1 304 ? -20.674 -6.905 -0.853 1.00 94.25 304 TYR A O 1
ATOM 2433 N N . LYS A 1 305 ? -21.694 -5.105 -1.738 1.00 94.56 305 LYS A N 1
ATOM 2434 C CA . LYS A 1 305 ? -21.920 -5.700 -3.057 1.00 94.56 305 LYS A CA 1
ATOM 2435 C C . LYS A 1 305 ? -20.613 -6.127 -3.727 1.00 94.56 305 LYS A C 1
ATOM 2437 O O . LYS A 1 305 ? -20.523 -7.250 -4.211 1.00 94.56 305 LYS A O 1
ATOM 2442 N N . GLU A 1 306 ? -19.586 -5.280 -3.720 1.00 94.88 306 GLU A N 1
ATOM 2443 C CA . GLU A 1 306 ? -18.288 -5.606 -4.324 1.00 94.88 306 GLU A CA 1
ATOM 2444 C C . GLU A 1 306 ? -17.557 -6.746 -3.599 1.00 94.88 306 GLU A C 1
ATOM 2446 O O . GLU A 1 306 ? -16.867 -7.541 -4.243 1.00 94.88 306 GLU A O 1
ATOM 2451 N N . ALA A 1 307 ? -17.713 -6.872 -2.278 1.00 94.75 307 ALA A N 1
ATOM 2452 C CA . ALA A 1 307 ? -17.173 -8.000 -1.521 1.00 94.75 307 ALA A CA 1
ATOM 2453 C C . ALA A 1 307 ? -17.834 -9.325 -1.941 1.00 94.75 307 ALA A C 1
ATOM 2455 O O . ALA A 1 307 ? -17.127 -10.301 -2.216 1.00 94.75 307 ALA A O 1
ATOM 2456 N N . LEU A 1 308 ? -19.166 -9.335 -2.075 1.00 94.44 308 LEU A N 1
ATOM 2457 C CA . LEU A 1 308 ? -19.921 -10.489 -2.571 1.00 94.44 308 LEU A CA 1
ATOM 2458 C C . LEU A 1 308 ? -19.552 -10.837 -4.019 1.00 94.44 308 LEU A C 1
ATOM 2460 O O . LEU A 1 308 ? -19.238 -11.989 -4.312 1.00 94.44 308 LEU A O 1
ATOM 2464 N N . GLU A 1 309 ? -19.527 -9.849 -4.920 1.00 94.38 309 GLU A N 1
ATOM 2465 C CA . GLU A 1 309 ? -19.171 -10.039 -6.336 1.00 94.38 309 GLU A CA 1
ATOM 2466 C C . GLU A 1 309 ? -17.730 -10.526 -6.525 1.00 94.38 309 GLU A C 1
ATOM 2468 O O . GLU A 1 309 ? -17.429 -11.253 -7.473 1.00 94.38 309 GLU A O 1
ATOM 2473 N N . SER A 1 310 ? -16.831 -10.161 -5.611 1.00 91.25 310 SER A N 1
ATOM 2474 C CA . SER A 1 310 ? -15.453 -10.651 -5.614 1.00 91.25 310 SER A CA 1
ATOM 2475 C C . SER A 1 310 ? -15.341 -12.111 -5.154 1.00 91.25 310 SER A C 1
ATOM 2477 O O . SER A 1 310 ? -14.299 -12.726 -5.362 1.00 91.25 310 SER A O 1
ATOM 2479 N N . GLY A 1 311 ? -16.394 -12.687 -4.565 1.00 90.75 311 GLY A N 1
ATOM 2480 C CA . GLY A 1 311 ? -16.418 -14.068 -4.081 1.00 90.75 311 GLY A CA 1
ATOM 2481 C C . GLY A 1 311 ? -15.933 -14.233 -2.641 1.00 90.75 311 GLY A C 1
ATOM 2482 O O . GLY A 1 311 ? -15.502 -15.325 -2.269 1.00 90.75 311 GLY A O 1
ATOM 2483 N N . ILE A 1 312 ? -15.971 -13.171 -1.827 1.00 92.81 312 ILE A N 1
ATOM 2484 C CA . ILE A 1 312 ? -15.780 -13.307 -0.379 1.00 92.81 312 ILE A CA 1
ATOM 2485 C C . ILE A 1 312 ? -17.020 -14.015 0.201 1.00 92.81 312 ILE A C 1
ATOM 2487 O O . ILE A 1 312 ? -18.140 -13.563 -0.052 1.00 92.81 312 ILE A O 1
ATOM 2491 N N . PRO A 1 313 ? -16.859 -15.114 0.964 1.00 90.38 313 PRO A N 1
ATOM 2492 C CA . PRO A 1 313 ? -17.981 -15.803 1.597 1.00 90.38 313 PRO A CA 1
ATOM 2493 C C . PRO A 1 313 ? -18.791 -14.869 2.497 1.00 90.38 313 PRO A C 1
ATOM 2495 O O . PRO A 1 313 ? -18.213 -14.112 3.278 1.00 90.38 313 PRO A O 1
ATOM 2498 N N . LYS A 1 314 ? -20.125 -14.955 2.424 1.00 91.12 314 LYS A N 1
ATOM 2499 C CA . LYS A 1 314 ? -21.028 -14.097 3.208 1.00 91.12 314 LYS A CA 1
ATOM 2500 C C . LYS A 1 314 ? -20.786 -14.242 4.713 1.00 91.12 314 LYS A C 1
ATOM 2502 O O . LYS A 1 314 ? -20.854 -13.244 5.417 1.00 91.12 314 LYS A O 1
ATOM 2507 N N . GLU A 1 315 ? -20.429 -15.435 5.199 1.00 90.62 315 GLU A N 1
ATOM 2508 C CA . GLU A 1 315 ? -20.090 -15.648 6.615 1.00 90.62 315 GLU A CA 1
ATOM 2509 C C . GLU A 1 315 ? -18.848 -14.878 7.105 1.00 90.62 315 GLU A C 1
ATOM 2511 O O . GLU A 1 315 ? -18.642 -14.765 8.310 1.00 90.62 315 GLU A O 1
ATOM 2516 N N . LEU A 1 316 ? -18.017 -14.351 6.197 1.00 90.62 316 LEU A N 1
ATOM 2517 C CA . LEU A 1 316 ? -16.845 -13.534 6.527 1.00 90.62 316 LEU A CA 1
ATOM 2518 C C . LEU A 1 316 ? -17.118 -12.027 6.417 1.00 90.62 316 LEU A C 1
ATOM 2520 O O . LEU A 1 316 ? -16.195 -11.232 6.597 1.00 90.62 316 LEU A O 1
ATOM 2524 N N . ILE A 1 317 ? -18.351 -11.627 6.093 1.00 92.81 317 ILE A N 1
ATOM 2525 C CA . ILE A 1 317 ? -18.738 -10.230 5.903 1.00 92.81 317 ILE A CA 1
ATOM 2526 C C . ILE A 1 317 ? -19.760 -9.850 6.971 1.00 92.81 317 ILE A C 1
ATOM 2528 O O . ILE A 1 317 ? -20.876 -10.364 6.985 1.00 92.81 317 ILE A O 1
ATOM 2532 N N . THR A 1 318 ? -19.399 -8.887 7.814 1.00 91.94 318 THR A N 1
ATOM 2533 C CA . THR A 1 318 ? -20.343 -8.228 8.720 1.00 91.94 318 THR A CA 1
ATOM 2534 C C . THR A 1 318 ? -20.782 -6.913 8.093 1.00 91.94 318 THR A C 1
ATOM 2536 O O . THR A 1 318 ? -19.950 -6.053 7.808 1.00 91.94 318 THR A O 1
ATOM 2539 N N . TYR A 1 319 ? -22.086 -6.766 7.875 1.00 91.38 319 TYR A N 1
ATOM 2540 C CA . TYR A 1 319 ? -22.711 -5.534 7.407 1.00 91.38 319 TYR A CA 1
ATOM 2541 C C . TYR A 1 319 ? -23.670 -5.058 8.495 1.00 91.38 319 TYR A C 1
ATOM 2543 O O . TYR A 1 319 ? -24.538 -5.824 8.901 1.00 91.38 319 TYR A O 1
ATOM 2551 N N . LEU A 1 320 ? -23.445 -3.847 9.004 1.00 89.88 320 LEU A N 1
ATOM 2552 C CA . LEU A 1 320 ? -24.241 -3.243 10.069 1.00 89.88 320 LEU A CA 1
ATOM 2553 C C . LEU A 1 320 ? -25.039 -2.085 9.477 1.00 89.88 320 LEU A C 1
ATOM 2555 O O . LEU A 1 320 ? -24.445 -1.100 9.036 1.00 89.88 320 LEU A O 1
ATOM 2559 N N . ASP A 1 321 ? -26.362 -2.207 9.488 1.00 86.88 321 ASP A N 1
ATOM 2560 C CA . ASP A 1 321 ? -27.288 -1.159 9.068 1.00 86.88 321 ASP A CA 1
ATOM 2561 C C . ASP A 1 321 ? -28.351 -0.972 10.155 1.00 86.88 321 ASP A C 1
ATOM 2563 O O . ASP A 1 321 ? -29.278 -1.770 10.238 1.00 86.88 321 ASP A O 1
ATOM 2567 N N . PRO A 1 322 ? -28.252 0.081 10.986 1.00 80.06 322 PRO A N 1
ATOM 2568 C CA . PRO A 1 322 ? -29.223 0.341 12.048 1.00 80.06 322 PRO A CA 1
ATOM 2569 C C . PRO A 1 322 ? -30.666 0.545 11.561 1.00 80.06 322 PRO A C 1
ATOM 2571 O O . PRO A 1 322 ? -31.586 0.515 12.372 1.00 80.06 322 PRO A O 1
ATOM 2574 N N . SER A 1 323 ? -30.878 0.798 10.262 1.00 82.88 323 SER A N 1
ATOM 2575 C CA . SER A 1 323 ? -32.221 0.900 9.678 1.00 82.88 323 SER A CA 1
ATOM 2576 C C . SER A 1 323 ? -32.828 -0.454 9.295 1.00 82.88 323 SER A C 1
ATOM 2578 O O . SER A 1 323 ? -34.033 -0.527 9.048 1.00 82.88 323 SER A O 1
ATOM 2580 N N . ASP A 1 324 ? -32.016 -1.513 9.251 1.00 84.06 324 ASP A N 1
ATOM 2581 C CA . ASP A 1 324 ? -32.438 -2.876 8.949 1.00 84.06 324 ASP A CA 1
ATOM 2582 C C . ASP A 1 324 ? -32.716 -3.642 10.256 1.00 84.06 324 ASP A C 1
ATOM 2584 O O . ASP A 1 324 ? -31.790 -3.858 11.041 1.00 84.06 324 ASP A O 1
ATOM 2588 N N . PRO A 1 325 ? -33.962 -4.081 10.519 1.00 84.06 325 PRO A N 1
ATOM 2589 C CA . PRO A 1 325 ? -34.281 -4.837 11.727 1.00 84.06 325 PRO A CA 1
ATOM 2590 C C . PRO A 1 325 ? -33.598 -6.208 11.801 1.00 84.06 325 PRO A C 1
ATOM 2592 O O . PRO A 1 325 ? -33.454 -6.745 12.896 1.00 84.06 325 PRO A O 1
ATOM 2595 N N . ASP A 1 326 ? -33.160 -6.760 10.667 1.00 84.44 326 ASP A N 1
ATOM 2596 C CA . ASP A 1 326 ? -32.446 -8.037 10.601 1.00 84.44 326 ASP A CA 1
ATOM 2597 C C . ASP A 1 326 ? -30.915 -7.856 10.670 1.00 84.44 326 ASP A C 1
ATOM 2599 O O . ASP A 1 326 ? -30.159 -8.828 10.533 1.00 84.44 326 ASP A O 1
ATOM 2603 N N . THR A 1 327 ? -30.427 -6.623 10.881 1.00 85.50 327 THR A N 1
ATOM 2604 C CA . THR A 1 327 ? -28.993 -6.352 11.027 1.00 85.50 327 THR A CA 1
ATOM 2605 C C . THR A 1 327 ? -28.411 -7.158 12.194 1.00 85.50 327 THR A C 1
ATOM 2607 O O . THR A 1 327 ? -29.008 -7.225 13.273 1.00 85.50 327 THR A O 1
ATOM 2610 N N . PRO A 1 328 ? -27.218 -7.762 12.047 1.00 85.94 328 PRO A N 1
ATOM 2611 C CA . PRO A 1 328 ? -26.574 -8.411 13.176 1.00 85.94 328 PRO A CA 1
ATOM 2612 C C . PRO A 1 328 ? -26.273 -7.382 14.272 1.00 85.94 328 PRO A C 1
ATOM 2614 O O . PRO A 1 328 ? -25.708 -6.321 14.007 1.00 85.94 328 PRO A O 1
ATOM 2617 N N . GLY A 1 329 ? -26.626 -7.711 15.513 1.00 80.81 329 GLY A N 1
ATOM 2618 C CA . GLY A 1 329 ? -26.235 -6.937 16.688 1.00 80.81 329 GLY A CA 1
ATOM 2619 C C . GLY A 1 329 ? -24.792 -7.218 17.109 1.00 80.81 329 GLY A C 1
ATOM 2620 O O . GLY A 1 329 ? -24.226 -8.275 16.811 1.00 80.81 329 GLY A O 1
ATOM 2621 N N . PHE A 1 330 ? -24.192 -6.291 17.852 1.00 84.75 330 PHE A N 1
ATOM 2622 C CA . PHE A 1 330 ? -22.931 -6.535 18.549 1.00 84.75 330 PHE A CA 1
ATOM 2623 C C . PHE A 1 330 ? -22.962 -5.908 19.941 1.00 84.75 330 PHE A C 1
ATOM 2625 O O . PHE A 1 330 ? -23.568 -4.863 20.155 1.00 84.75 330 PHE A O 1
ATOM 2632 N N . ASN A 1 331 ? -22.286 -6.547 20.894 1.00 86.81 331 ASN A N 1
ATOM 2633 C CA . ASN A 1 331 ? -22.153 -6.014 22.242 1.00 86.81 331 ASN A CA 1
ATOM 2634 C C . ASN A 1 331 ? -20.861 -5.191 22.350 1.00 86.81 331 ASN A C 1
ATOM 2636 O O . ASN A 1 331 ? -19.760 -5.748 22.377 1.00 86.81 331 ASN A O 1
ATOM 2640 N N . SER A 1 332 ? -21.002 -3.869 22.441 1.00 86.88 332 SER A N 1
ATOM 2641 C CA . SER A 1 332 ? -19.892 -2.922 22.621 1.00 86.88 332 SER A CA 1
ATOM 2642 C C . SER A 1 332 ? -19.172 -3.075 23.967 1.00 86.88 332 SER A C 1
ATOM 2644 O O . SER A 1 332 ? -18.034 -2.636 24.113 1.00 86.88 332 SER A O 1
ATOM 2646 N N . MET A 1 333 ? -19.781 -3.759 24.938 1.00 89.12 333 MET A N 1
ATOM 2647 C CA . MET A 1 333 ? -19.185 -4.009 26.249 1.00 89.12 333 MET A CA 1
ATOM 2648 C C . MET A 1 333 ? -18.218 -5.204 26.258 1.00 89.12 333 MET A C 1
ATOM 2650 O O . MET A 1 333 ? -17.562 -5.464 27.272 1.00 89.12 333 MET A O 1
ATOM 2654 N N . VAL A 1 334 ? -18.080 -5.944 25.151 1.00 90.81 334 VAL A N 1
ATOM 2655 C CA . VAL A 1 334 ? -17.136 -7.068 25.033 1.00 90.81 334 VAL A CA 1
ATOM 2656 C C . VAL A 1 334 ? -15.719 -6.547 24.804 1.00 90.81 334 VAL A C 1
ATOM 2658 O O . VAL A 1 334 ? -15.445 -5.848 23.835 1.00 90.81 334 VAL A O 1
ATOM 2661 N N . GLY A 1 335 ? -14.783 -6.947 25.668 1.00 91.56 335 GLY A N 1
ATOM 2662 C CA . GLY A 1 335 ? -13.376 -6.564 25.539 1.00 91.56 335 GLY A CA 1
ATOM 2663 C C . GLY A 1 335 ? -12.672 -6.321 26.875 1.00 91.56 335 GLY A C 1
ATOM 2664 O O . GLY A 1 335 ? -13.264 -6.535 27.941 1.00 91.56 335 GLY A O 1
ATOM 2665 N N . PRO A 1 336 ? -11.396 -5.895 26.838 1.00 92.06 336 PRO A N 1
ATOM 2666 C CA . PRO A 1 336 ? -10.635 -5.542 28.033 1.00 92.06 336 PRO A CA 1
ATOM 2667 C C . PRO A 1 336 ? -11.286 -4.384 28.797 1.00 92.06 336 PRO A C 1
ATOM 2669 O O . PRO A 1 336 ? -11.702 -3.399 28.194 1.00 92.06 336 PRO A O 1
ATOM 2672 N N . VAL A 1 337 ? -11.327 -4.493 30.128 1.00 91.25 337 VAL A N 1
ATOM 2673 C CA . VAL A 1 337 ? -12.035 -3.567 31.033 1.00 91.25 337 VAL A CA 1
ATOM 2674 C C . VAL A 1 337 ? -11.697 -2.095 30.763 1.00 91.25 337 VAL A C 1
ATOM 2676 O O . VAL A 1 337 ? -12.596 -1.291 30.539 1.00 91.25 337 VAL A O 1
ATOM 2679 N N . GLU A 1 338 ? -10.408 -1.754 30.716 1.00 91.19 338 GLU A N 1
ATOM 2680 C CA . GLU A 1 338 ? -9.944 -0.378 30.489 1.00 91.19 338 GLU A CA 1
ATOM 2681 C C . GLU A 1 338 ? -10.287 0.145 29.088 1.00 91.19 338 GLU A C 1
ATOM 2683 O O . GLU A 1 338 ? -10.683 1.299 28.945 1.00 91.19 338 GLU A O 1
ATOM 2688 N N . GLN A 1 339 ? -10.180 -0.701 28.057 1.00 92.88 339 GLN A N 1
ATOM 2689 C CA . GLN A 1 339 ? -10.477 -0.304 26.675 1.00 92.88 339 GLN A CA 1
ATOM 2690 C C . GLN A 1 339 ? -11.969 -0.036 26.484 1.00 92.88 339 GLN A C 1
ATOM 2692 O O . GLN A 1 339 ? -12.330 0.947 25.847 1.00 92.88 339 GLN A O 1
ATOM 2697 N N . VAL A 1 340 ? -12.826 -0.881 27.065 1.00 92.56 340 VAL A N 1
ATOM 2698 C CA . VAL A 1 340 ? -14.282 -0.694 27.029 1.00 92.56 340 VAL A CA 1
ATOM 2699 C C . VAL A 1 340 ? -14.669 0.571 27.795 1.00 92.56 340 VAL A C 1
ATOM 2701 O O . VAL A 1 340 ? -15.372 1.415 27.250 1.00 92.56 340 VAL A O 1
ATOM 2704 N N . ALA A 1 341 ? -14.165 0.754 29.019 1.00 92.31 341 ALA A N 1
ATOM 2705 C CA . ALA A 1 341 ? -14.468 1.937 29.827 1.00 92.31 341 ALA A CA 1
ATOM 2706 C C . ALA A 1 341 ? -14.026 3.243 29.148 1.00 92.31 341 ALA A C 1
ATOM 2708 O O . ALA A 1 341 ? -14.761 4.230 29.166 1.00 92.31 341 ALA A O 1
ATOM 2709 N N . GLU A 1 342 ? -12.848 3.255 28.520 1.00 93.00 342 GLU A N 1
ATOM 2710 C CA . GLU A 1 342 ? -12.372 4.410 27.759 1.00 93.00 342 GLU A CA 1
ATOM 2711 C C . GLU A 1 342 ? -13.214 4.654 26.502 1.00 93.00 342 GLU A C 1
ATOM 2713 O O . GLU A 1 342 ? -13.589 5.794 26.242 1.00 93.00 342 GLU A O 1
ATOM 2718 N N . MET A 1 343 ? -13.545 3.602 25.750 1.00 92.06 343 MET A N 1
ATOM 2719 C CA . MET A 1 343 ? -14.339 3.707 24.526 1.00 92.06 343 MET A CA 1
ATOM 2720 C C . MET A 1 343 ? -15.742 4.259 24.803 1.00 92.06 343 MET A C 1
ATOM 2722 O O . MET A 1 343 ? -16.139 5.232 24.167 1.00 92.06 343 MET A O 1
ATOM 2726 N N . ILE A 1 344 ? -16.455 3.721 25.797 1.00 89.12 344 ILE A N 1
ATOM 2727 C CA . ILE A 1 344 ? -17.786 4.219 26.180 1.00 89.12 344 ILE A CA 1
ATOM 2728 C C . ILE A 1 344 ? -17.710 5.677 26.654 1.00 89.12 344 ILE A C 1
ATOM 2730 O O . ILE A 1 344 ? -18.524 6.504 26.243 1.00 89.12 344 ILE A O 1
ATOM 2734 N N . ALA A 1 345 ? -16.697 6.027 27.455 1.00 88.44 345 ALA A N 1
ATOM 2735 C CA . ALA A 1 345 ? -16.498 7.404 27.900 1.00 88.44 345 ALA A CA 1
ATOM 2736 C C . ALA A 1 345 ? -16.222 8.368 26.732 1.00 88.44 345 ALA A C 1
ATOM 2738 O O . ALA A 1 345 ? -16.737 9.482 26.739 1.00 88.44 345 ALA A O 1
ATOM 2739 N N . GLN A 1 346 ? -15.442 7.957 25.726 1.00 86.81 346 GLN A N 1
ATOM 2740 C CA . GLN A 1 346 ? -15.171 8.764 24.529 1.00 86.81 346 GLN A CA 1
ATOM 2741 C C . GLN A 1 346 ? -16.410 8.945 23.651 1.00 86.81 346 GLN A C 1
ATOM 2743 O O . GLN A 1 346 ? -16.646 10.047 23.159 1.00 86.81 346 GLN A O 1
ATOM 2748 N N . VAL A 1 347 ? -17.214 7.892 23.476 1.00 83.62 347 VAL A N 1
ATOM 2749 C CA . VAL A 1 347 ? -18.479 7.979 22.734 1.00 83.62 347 VAL A CA 1
ATOM 2750 C C . VAL A 1 347 ? -19.407 8.987 23.410 1.00 83.62 347 VAL A C 1
ATOM 2752 O O . VAL A 1 347 ? -19.877 9.911 22.751 1.00 83.62 347 VAL A O 1
ATOM 2755 N N . LEU A 1 348 ? -19.598 8.893 24.728 1.00 78.00 348 LEU A N 1
ATOM 2756 C CA . LEU A 1 348 ? -20.448 9.832 25.466 1.00 78.00 348 LEU A CA 1
ATOM 2757 C C . LEU A 1 348 ? -19.909 11.271 25.446 1.00 78.00 348 LEU A C 1
ATOM 2759 O O . LEU A 1 348 ? -20.688 12.209 25.290 1.00 78.00 348 LEU A O 1
ATOM 2763 N N . ASP A 1 349 ? -18.590 11.457 25.539 1.00 80.06 349 ASP A N 1
ATOM 2764 C CA . ASP A 1 349 ? -17.943 12.774 25.426 1.00 80.06 349 ASP A CA 1
ATOM 2765 C C . ASP A 1 349 ? -18.166 13.400 24.037 1.00 80.06 349 ASP A C 1
ATOM 2767 O O . ASP A 1 349 ? -18.444 14.593 23.929 1.00 80.06 349 ASP A O 1
ATOM 2771 N N . SER A 1 350 ? -18.131 12.588 22.972 1.00 77.38 350 SER A N 1
ATOM 2772 C CA . SER A 1 350 ? -18.360 13.052 21.595 1.00 77.38 350 SER A CA 1
ATOM 2773 C C . SER A 1 350 ? -19.800 13.492 21.314 1.00 77.38 350 SER A C 1
ATOM 2775 O O . SER A 1 350 ? -20.018 14.329 20.440 1.00 77.38 350 SER A O 1
ATOM 2777 N N . ILE A 1 351 ? -20.770 12.951 22.059 1.00 72.12 351 ILE A N 1
ATOM 2778 C CA . ILE A 1 351 ? -22.198 13.286 21.937 1.00 72.12 351 ILE A CA 1
ATOM 2779 C C . ILE A 1 351 ? -22.567 14.434 22.897 1.00 72.12 351 ILE A C 1
ATOM 2781 O O . ILE A 1 351 ? -23.584 15.100 22.721 1.00 72.12 351 ILE A O 1
ATOM 2785 N N . SER A 1 352 ? -21.741 14.706 23.912 1.00 71.88 352 SER A N 1
ATOM 2786 C CA . SER A 1 352 ? -21.995 15.766 24.888 1.00 71.88 352 SER A CA 1
ATOM 2787 C C . SER A 1 352 ? -21.875 17.165 24.272 1.00 71.88 352 SER A C 1
ATOM 2789 O O . SER A 1 352 ? -20.794 17.610 23.877 1.00 71.88 352 SER A O 1
ATOM 2791 N N . GLU A 1 353 ? -22.987 17.900 24.277 1.00 70.81 353 GLU A N 1
ATOM 2792 C CA . GLU A 1 353 ? -23.072 19.298 23.827 1.00 70.81 353 GLU A CA 1
ATOM 2793 C C . GLU A 1 353 ? -22.482 20.300 24.838 1.00 70.81 353 GLU A C 1
ATOM 2795 O O . GLU A 1 353 ? -22.338 21.486 24.539 1.00 70.81 353 GLU A O 1
ATOM 2800 N N . THR A 1 354 ? -22.116 19.848 26.042 1.00 74.38 354 THR A N 1
ATOM 2801 C CA . THR A 1 354 ? -21.603 20.723 27.101 1.00 74.38 354 THR A CA 1
ATOM 2802 C C . THR A 1 354 ? -20.217 21.270 26.735 1.00 74.38 354 THR A C 1
ATOM 2804 O O . THR A 1 354 ? -19.294 20.518 26.418 1.00 74.38 354 THR A O 1
ATOM 2807 N N . THR A 1 355 ? -20.028 22.590 26.812 1.00 72.50 355 THR A N 1
ATOM 2808 C CA . THR A 1 355 ? -18.720 23.237 26.578 1.00 72.50 355 THR A CA 1
ATOM 2809 C C . THR A 1 355 ? -17.813 23.248 27.811 1.00 72.50 355 THR A C 1
ATOM 2811 O O . THR A 1 355 ? -16.629 23.543 27.687 1.00 72.50 355 THR A O 1
ATOM 2814 N N . ASP A 1 356 ? -18.352 22.944 28.994 1.00 83.38 356 ASP A N 1
ATOM 2815 C CA . ASP A 1 356 ? -17.604 22.874 30.252 1.00 83.38 356 ASP A CA 1
ATOM 2816 C C . ASP A 1 356 ? -16.712 21.620 30.308 1.00 83.38 356 ASP A C 1
ATOM 2818 O O . ASP A 1 356 ? -17.182 20.481 30.381 1.00 83.38 356 ASP A O 1
ATOM 2822 N N . GLU A 1 357 ? -15.399 21.850 30.278 1.00 84.31 357 GLU A N 1
ATOM 2823 C CA . GLU A 1 357 ? -14.377 20.807 30.323 1.00 84.31 357 GLU A CA 1
ATOM 2824 C C . GLU A 1 357 ? -14.327 20.088 31.678 1.00 84.31 357 GLU A C 1
ATOM 2826 O O . GLU A 1 357 ? -14.166 18.867 31.709 1.00 84.31 357 GLU A O 1
ATOM 2831 N N . PHE A 1 358 ? -14.527 20.798 32.794 1.00 83.94 358 PHE A N 1
ATOM 2832 C CA . PHE A 1 358 ? -14.563 20.177 34.120 1.00 83.94 358 PHE A CA 1
ATOM 2833 C C . PHE A 1 358 ? -15.738 19.204 34.216 1.00 83.94 358 PHE A C 1
ATOM 2835 O O . PHE A 1 358 ? -15.582 18.060 34.650 1.00 83.94 358 PHE A O 1
ATOM 2842 N N . PHE A 1 359 ? -16.903 19.632 33.733 1.00 80.88 359 PHE A N 1
ATOM 2843 C CA . PHE A 1 359 ? -18.096 18.798 33.704 1.00 80.88 359 PHE A CA 1
ATOM 2844 C C . PHE A 1 359 ? -17.905 17.542 32.833 1.00 80.88 359 PHE A C 1
ATOM 2846 O O . PHE A 1 359 ? -18.269 16.435 33.243 1.00 80.88 359 PHE A O 1
ATOM 2853 N N . LYS A 1 360 ? -17.271 17.683 31.659 1.00 82.25 360 LYS A N 1
ATOM 2854 C CA . LYS A 1 360 ? -16.920 16.554 30.778 1.00 82.25 360 LYS A CA 1
ATOM 2855 C C . LYS A 1 360 ? -15.988 15.554 31.451 1.00 82.25 360 LYS A C 1
ATOM 2857 O O . LYS A 1 360 ? -16.238 14.349 31.390 1.00 82.25 360 LYS A O 1
ATOM 2862 N N . GLN A 1 361 ? -14.943 16.031 32.129 1.00 85.38 361 GLN A N 1
ATOM 2863 C CA . GLN A 1 361 ? -14.025 15.149 32.852 1.00 85.38 361 GLN A CA 1
ATOM 2864 C C . GLN A 1 361 ? -14.739 14.390 33.976 1.00 85.38 361 GLN A C 1
ATOM 2866 O O . GLN A 1 361 ? -14.552 13.178 34.103 1.00 85.38 361 GLN A O 1
ATOM 2871 N N . SER A 1 362 ? -15.615 15.056 34.730 1.00 86.50 362 SER A N 1
ATOM 2872 C CA . SER A 1 362 ? -16.413 14.419 35.785 1.00 86.50 362 SER A CA 1
ATOM 2873 C C . SER A 1 362 ? -17.344 13.337 35.231 1.00 86.50 362 SER A C 1
ATOM 2875 O O . SER A 1 362 ? -17.330 12.210 35.728 1.00 86.50 362 SER A O 1
ATOM 2877 N N . CYS A 1 363 ? -18.058 13.606 34.130 1.00 83.94 363 CYS A N 1
ATOM 2878 C CA . CYS A 1 363 ? -18.887 12.597 33.459 1.00 83.94 363 CYS A CA 1
ATOM 2879 C C . CYS A 1 363 ? -18.068 11.379 33.012 1.00 83.94 363 CYS A C 1
ATOM 2881 O O . CYS A 1 363 ? -18.477 10.240 33.238 1.00 83.94 363 CYS A O 1
ATOM 2883 N N . ARG A 1 364 ? -16.877 11.594 32.434 1.00 88.69 364 ARG A N 1
ATOM 2884 C CA . ARG A 1 364 ? -15.984 10.499 32.020 1.00 88.69 364 ARG A CA 1
ATOM 2885 C C . ARG A 1 364 ? -15.533 9.646 33.201 1.00 88.69 364 ARG A C 1
ATOM 2887 O O . ARG A 1 364 ? -15.460 8.427 33.062 1.00 88.69 364 ARG A O 1
ATOM 2894 N N . VAL A 1 365 ? -15.220 10.254 34.347 1.00 90.62 365 VAL A N 1
ATOM 2895 C CA . VAL A 1 365 ? -14.844 9.511 35.561 1.00 90.62 365 VAL A CA 1
ATOM 2896 C C . VAL A 1 365 ? -16.012 8.656 36.043 1.00 90.62 365 VAL A C 1
ATOM 2898 O O . VAL A 1 365 ? -15.830 7.458 36.247 1.00 90.62 365 VAL A O 1
ATOM 2901 N N . VAL A 1 366 ? -17.207 9.240 36.155 1.00 90.75 366 VAL A N 1
ATOM 2902 C CA . VAL A 1 366 ? -18.416 8.535 36.601 1.00 90.75 366 VAL A CA 1
ATOM 2903 C C . VAL A 1 366 ? -18.730 7.351 35.681 1.00 90.75 366 VAL A C 1
ATOM 2905 O O . VAL A 1 366 ? -18.839 6.225 36.158 1.00 90.75 366 VAL A O 1
ATOM 2908 N N . VAL A 1 367 ? -18.774 7.561 34.361 1.00 90.94 367 VAL A N 1
ATOM 2909 C CA . VAL A 1 367 ? -18.998 6.492 33.367 1.00 90.94 367 VAL A CA 1
ATOM 2910 C C . VAL A 1 367 ? -18.005 5.354 33.521 1.00 90.94 367 VAL A C 1
ATOM 2912 O O . VAL A 1 367 ? -18.397 4.189 33.567 1.00 90.94 367 VAL A O 1
ATOM 2915 N N . LYS A 1 368 ? -16.714 5.672 33.642 1.00 94.12 368 LYS A N 1
ATOM 2916 C CA . LYS A 1 368 ? -15.681 4.645 33.793 1.00 94.12 368 LYS A CA 1
ATOM 2917 C C . LYS A 1 368 ? -15.893 3.803 35.044 1.00 94.12 368 LYS A C 1
ATOM 2919 O O . LYS A 1 368 ? -15.706 2.595 34.974 1.00 94.12 368 LYS A O 1
ATOM 2924 N N . MET A 1 369 ? -16.294 4.407 36.162 1.00 95.25 369 MET A N 1
ATOM 2925 C CA . MET A 1 369 ? -16.518 3.671 37.411 1.00 95.25 369 MET A CA 1
ATOM 2926 C C . MET A 1 369 ? -17.710 2.721 37.314 1.00 95.25 369 MET A C 1
ATOM 2928 O O . MET A 1 369 ? -17.602 1.573 37.743 1.00 95.25 369 MET A O 1
ATOM 2932 N N . TYR A 1 370 ? -18.800 3.155 36.680 1.00 94.75 370 TYR A N 1
ATOM 2933 C CA . TYR A 1 370 ? -19.961 2.302 36.419 1.00 94.75 370 TYR A CA 1
ATOM 2934 C C . TYR A 1 370 ? -19.614 1.143 35.473 1.00 94.75 370 TYR A C 1
ATOM 2936 O O . TYR A 1 370 ? -19.908 -0.013 35.776 1.00 94.75 370 TYR A O 1
ATOM 2944 N N . VAL A 1 371 ? -18.893 1.416 34.378 1.00 94.88 371 VAL A N 1
ATOM 2945 C CA . VAL A 1 371 ? -18.415 0.361 33.469 1.00 94.88 371 VAL A CA 1
ATOM 2946 C C . VAL A 1 371 ? -17.467 -0.601 34.188 1.00 94.88 371 VAL A C 1
ATOM 2948 O O . VAL A 1 371 ? -17.584 -1.810 34.014 1.00 94.88 371 VAL A O 1
ATOM 2951 N N . TYR A 1 372 ? -16.547 -0.107 35.020 1.00 96.38 372 TYR A N 1
ATOM 2952 C CA . TYR A 1 372 ? -15.650 -0.960 35.803 1.00 96.38 372 TYR A CA 1
ATOM 2953 C C . TYR A 1 372 ? -16.408 -1.912 36.718 1.00 96.38 372 TYR A C 1
ATOM 2955 O O . TYR A 1 372 ? -16.106 -3.104 36.708 1.00 96.38 372 TYR A O 1
ATOM 2963 N N . LEU A 1 373 ? -17.410 -1.418 37.445 1.00 96.62 373 LEU A N 1
ATOM 2964 C CA . LEU A 1 373 ? -18.231 -2.244 38.324 1.00 96.62 373 LEU A CA 1
ATOM 2965 C C . LEU A 1 373 ? -18.882 -3.407 37.555 1.00 96.62 373 LEU A C 1
ATOM 2967 O O . LEU A 1 373 ? -18.669 -4.568 37.909 1.00 96.62 373 LEU A O 1
ATOM 2971 N N . LEU A 1 374 ? -19.549 -3.120 36.430 1.00 95.56 374 LEU A N 1
ATOM 2972 C CA . LEU A 1 374 ? -20.138 -4.159 35.574 1.00 95.56 374 LEU A CA 1
ATOM 2973 C C . LEU A 1 374 ? -19.102 -5.131 35.023 1.00 95.56 374 LEU A C 1
ATOM 2975 O O . LEU A 1 374 ? -19.304 -6.344 35.039 1.00 95.56 374 LEU A O 1
ATOM 2979 N N . LYS A 1 375 ? -17.981 -4.612 34.520 1.00 95.00 375 LYS A N 1
ATOM 2980 C CA . LYS A 1 375 ? -16.937 -5.428 33.899 1.00 95.00 375 LYS A CA 1
ATOM 2981 C C . LYS A 1 375 ? -16.246 -6.344 34.906 1.00 95.00 375 LYS A C 1
ATOM 2983 O O . LYS A 1 375 ? -15.828 -7.434 34.516 1.00 95.00 375 LYS A O 1
ATOM 2988 N N . PHE A 1 376 ? -16.124 -5.941 36.170 1.00 95.25 376 PHE A N 1
ATOM 2989 C CA . PHE A 1 376 ? -15.540 -6.790 37.207 1.00 95.25 376 PHE A CA 1
ATOM 2990 C C . PHE A 1 376 ? -16.472 -7.922 37.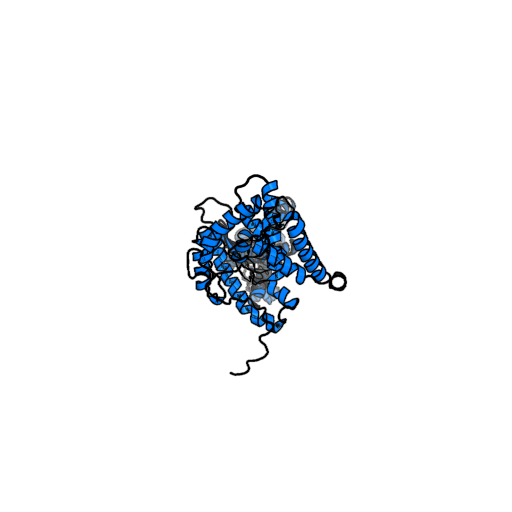648 1.00 95.25 376 PHE A C 1
ATOM 2992 O O . PHE A 1 376 ? -15.980 -9.024 37.900 1.00 95.25 376 PHE A O 1
ATOM 2999 N N . LEU A 1 377 ? -17.785 -7.682 37.662 1.00 94.50 377 LEU A N 1
ATOM 3000 C CA . LEU A 1 377 ? -18.799 -8.679 38.014 1.00 94.50 377 LEU A CA 1
ATOM 3001 C C . LEU A 1 377 ? -19.127 -9.620 36.850 1.00 94.50 377 LEU A C 1
ATOM 3003 O O . LEU A 1 377 ? -18.978 -10.837 36.950 1.00 94.50 377 LEU A O 1
ATOM 3007 N N . HIS A 1 378 ? -19.519 -9.050 35.713 1.00 92.81 378 HIS A N 1
ATOM 3008 C CA . HIS A 1 378 ? -20.129 -9.774 34.595 1.00 92.81 378 HIS A CA 1
ATOM 3009 C C . HIS A 1 378 ? -19.178 -9.982 33.408 1.00 92.81 378 HIS A C 1
ATOM 3011 O O . HIS A 1 378 ? -19.509 -10.663 32.439 1.00 92.81 378 HIS A O 1
ATOM 3017 N N . LYS A 1 379 ? -17.956 -9.438 33.454 1.00 91.62 379 LYS A N 1
ATOM 3018 C CA . LYS A 1 379 ? -16.927 -9.615 32.413 1.00 91.62 379 LYS A CA 1
ATOM 3019 C C . LYS A 1 379 ? -17.422 -9.221 31.018 1.00 91.62 379 LYS A C 1
ATOM 3021 O O . LYS A 1 379 ? -17.503 -8.038 30.723 1.00 91.62 379 LYS A O 1
ATOM 3026 N N . ASN A 1 380 ? -17.650 -10.177 30.118 1.00 91.44 380 ASN A N 1
ATOM 3027 C CA . ASN A 1 380 ? -18.113 -9.922 28.746 1.00 91.44 380 ASN A CA 1
ATOM 3028 C C . ASN A 1 380 ? -19.620 -10.164 28.577 1.00 91.44 380 ASN A C 1
ATOM 3030 O O . ASN A 1 380 ? -20.115 -10.076 27.459 1.00 91.44 380 ASN A O 1
ATOM 3034 N N . GLU A 1 381 ? -20.321 -10.488 29.663 1.00 91.38 381 GLU A N 1
ATOM 3035 C CA . GLU A 1 381 ? -21.767 -10.715 29.663 1.00 91.38 381 GLU A CA 1
ATOM 3036 C C . GLU A 1 381 ? -22.554 -9.433 29.951 1.00 91.38 381 GLU A C 1
ATOM 3038 O O . GLU A 1 381 ? -23.729 -9.379 29.618 1.00 91.38 381 GLU A O 1
ATOM 3043 N N . CYS A 1 382 ? -21.913 -8.386 30.488 1.00 90.50 382 CYS A N 1
ATOM 3044 C CA . CYS A 1 382 ? -22.555 -7.079 30.640 1.00 90.50 382 CYS A CA 1
ATOM 3045 C C . CYS A 1 382 ? -22.866 -6.437 29.284 1.00 90.50 382 CYS A C 1
ATOM 3047 O O . CYS A 1 382 ? -22.140 -6.633 28.305 1.00 90.50 382 CYS A O 1
ATOM 3049 N N . THR A 1 383 ? -23.888 -5.595 29.265 1.00 90.31 383 THR A N 1
ATOM 3050 C CA . THR A 1 383 ? -24.452 -4.914 28.100 1.00 90.31 383 THR A CA 1
ATOM 3051 C C . THR A 1 383 ? -24.709 -3.430 28.407 1.00 90.31 383 THR A C 1
ATOM 3053 O O . THR A 1 383 ? -24.589 -2.992 29.552 1.00 90.31 383 THR A O 1
ATOM 3056 N N . LEU A 1 384 ? -25.024 -2.623 27.387 1.00 88.00 384 LEU A N 1
ATOM 3057 C CA . LEU A 1 384 ? -25.420 -1.221 27.595 1.00 88.00 384 LEU A CA 1
ATOM 3058 C C . LEU A 1 384 ? -26.728 -1.077 28.401 1.00 88.00 384 LEU A C 1
ATOM 3060 O O . LEU A 1 384 ? -26.773 -0.188 29.247 1.00 88.00 384 LEU A O 1
ATOM 3064 N N . PRO A 1 385 ? -27.747 -1.943 28.228 1.00 88.25 385 PRO A N 1
ATOM 3065 C CA . PRO A 1 385 ? -28.904 -1.975 29.121 1.00 88.25 385 PRO A CA 1
ATOM 3066 C C . PRO A 1 385 ? -28.563 -2.168 30.603 1.00 88.25 385 PRO A C 1
ATOM 3068 O O . PRO A 1 385 ? -29.157 -1.489 31.433 1.00 88.25 385 PRO A O 1
ATOM 3071 N N . ASP A 1 386 ? -27.585 -3.015 30.947 1.00 91.06 386 ASP A N 1
ATOM 3072 C CA . ASP A 1 386 ? -27.161 -3.177 32.352 1.00 91.06 386 ASP A CA 1
ATOM 3073 C C . ASP A 1 386 ? -26.582 -1.864 32.905 1.00 91.06 386 ASP A C 1
ATOM 3075 O O . ASP A 1 386 ? -26.839 -1.475 34.044 1.00 91.06 386 ASP A O 1
ATOM 3079 N N . LEU A 1 387 ? -25.821 -1.143 32.074 1.00 90.44 387 LEU A N 1
ATOM 3080 C CA . LEU A 1 387 ? -25.280 0.171 32.418 1.00 90.44 387 LEU A CA 1
ATOM 3081 C C . LEU A 1 387 ? -26.390 1.215 32.591 1.00 90.44 387 LEU A C 1
ATOM 3083 O O . LEU A 1 387 ? -26.329 2.022 33.517 1.00 90.44 387 LEU A O 1
ATOM 3087 N N . ASP A 1 388 ? -27.403 1.198 31.727 1.00 87.06 388 ASP A N 1
ATOM 3088 C CA . ASP A 1 388 ? -28.569 2.071 31.855 1.00 87.06 388 ASP A CA 1
ATOM 3089 C C . ASP A 1 388 ? -29.368 1.756 33.133 1.00 87.06 388 ASP A C 1
ATOM 3091 O O . ASP A 1 388 ? -29.687 2.679 33.882 1.00 87.06 388 ASP A O 1
ATOM 3095 N N . GLU A 1 389 ? -29.599 0.477 33.467 1.00 88.94 389 GLU A N 1
ATOM 3096 C CA . GLU A 1 389 ? -30.280 0.074 34.710 1.00 88.94 389 GLU A CA 1
ATOM 3097 C C . GLU A 1 389 ? -29.562 0.631 35.948 1.00 88.94 389 GLU A C 1
ATOM 3099 O O . GLU A 1 389 ? -30.210 1.188 36.839 1.00 88.94 389 GLU A O 1
ATOM 3104 N N . MET A 1 390 ? -28.226 0.587 35.978 1.00 90.69 390 MET A N 1
ATOM 3105 C CA . MET A 1 390 ? -27.445 1.165 37.076 1.00 90.69 390 MET A CA 1
ATOM 3106 C C . MET A 1 390 ? -27.662 2.673 37.254 1.00 90.69 390 MET A C 1
ATOM 3108 O O . MET A 1 390 ? -27.722 3.166 38.383 1.00 90.69 390 MET A O 1
ATOM 3112 N N . TYR A 1 391 ? -27.785 3.421 36.154 1.00 86.75 391 TYR A N 1
ATOM 3113 C CA . TYR A 1 391 ? -28.070 4.858 36.205 1.00 86.75 391 TYR A CA 1
ATOM 3114 C C . TYR A 1 391 ? -29.516 5.170 36.595 1.00 86.75 391 TYR A C 1
ATOM 3116 O O . TYR A 1 391 ? -29.810 6.263 37.089 1.00 86.75 391 TYR A O 1
ATOM 3124 N N . GLN A 1 392 ? -30.441 4.242 36.353 1.00 85.12 392 GLN A N 1
ATOM 3125 C CA . GLN A 1 392 ? -31.841 4.400 36.731 1.00 85.12 392 GLN A CA 1
ATOM 3126 C C . GLN A 1 392 ? -32.104 4.030 38.193 1.00 85.12 392 GLN A C 1
ATOM 3128 O O . GLN A 1 392 ? -33.009 4.606 38.803 1.00 85.12 392 GLN A O 1
ATOM 3133 N N . ASP A 1 393 ? -31.322 3.105 38.753 1.00 90.31 393 ASP A N 1
ATOM 3134 C CA . ASP A 1 393 ? -31.563 2.512 40.064 1.00 90.31 393 ASP A CA 1
ATOM 3135 C C . ASP A 1 393 ? -30.299 2.502 40.953 1.00 90.31 393 ASP A C 1
ATOM 3137 O O . ASP A 1 393 ? -29.554 1.517 40.997 1.00 90.31 393 ASP A O 1
ATOM 3141 N N . PRO A 1 394 ? -30.074 3.569 41.748 1.00 91.94 394 PRO A N 1
ATOM 3142 C CA . PRO A 1 394 ? -28.946 3.638 42.679 1.00 91.94 394 PRO A CA 1
ATOM 3143 C C . PRO A 1 394 ? -28.942 2.525 43.734 1.00 91.94 394 PRO A C 1
ATOM 3145 O O . PRO A 1 394 ? -27.882 2.165 44.241 1.00 91.94 394 PRO A O 1
ATOM 3148 N N . THR A 1 395 ? -30.112 1.970 44.083 1.00 91.94 395 THR A N 1
ATOM 3149 C CA . THR A 1 395 ? -30.201 0.882 45.072 1.00 91.94 395 THR A CA 1
ATOM 3150 C C . THR A 1 395 ? -29.743 -0.442 44.458 1.00 91.94 395 THR A C 1
ATOM 3152 O O . THR A 1 395 ? -29.077 -1.226 45.132 1.00 91.94 395 THR A O 1
ATOM 3155 N N . HIS A 1 396 ? -30.038 -0.675 43.175 1.00 93.31 396 HIS A N 1
ATOM 3156 C CA . HIS A 1 396 ? -29.471 -1.794 42.423 1.00 93.31 396 HIS A CA 1
ATOM 3157 C C . HIS A 1 396 ? -27.950 -1.659 42.267 1.00 93.31 396 HIS A C 1
ATOM 3159 O O . HIS A 1 396 ? -27.218 -2.593 42.597 1.00 93.31 396 HIS A O 1
ATOM 3165 N N . THR A 1 397 ? -27.463 -0.480 41.871 1.00 94.12 397 THR A N 1
ATOM 3166 C CA . THR A 1 397 ? -26.021 -0.208 41.760 1.00 94.12 397 THR A CA 1
ATOM 3167 C C . THR A 1 397 ? -25.294 -0.454 43.078 1.00 94.12 397 THR A C 1
ATOM 3169 O O . THR A 1 397 ? -24.234 -1.071 43.079 1.00 94.12 397 THR A O 1
ATOM 3172 N N . PHE A 1 398 ? -25.878 -0.046 44.208 1.00 94.62 398 PHE A N 1
ATOM 3173 C CA . PHE A 1 398 ? -25.300 -0.309 45.526 1.00 94.62 398 PHE A CA 1
ATOM 3174 C C . PHE A 1 398 ? -25.165 -1.808 45.821 1.00 94.62 398 PHE A C 1
ATOM 3176 O O . PHE A 1 398 ? -24.113 -2.227 46.285 1.00 94.62 398 PHE A O 1
ATOM 3183 N N . SER A 1 399 ? -26.164 -2.632 45.475 1.00 94.12 399 SER A N 1
ATOM 3184 C CA . SER A 1 399 ? -26.027 -4.089 45.641 1.00 94.12 399 SER A CA 1
ATOM 3185 C C . SER A 1 399 ? -24.918 -4.690 44.775 1.00 94.12 399 SER A C 1
ATOM 3187 O O . SER A 1 399 ? -24.221 -5.582 45.231 1.00 94.12 399 SER A O 1
ATOM 3189 N N . LEU A 1 400 ? -24.684 -4.159 43.570 1.00 95.81 400 LEU A N 1
ATOM 3190 C CA . LEU A 1 400 ? -23.553 -4.593 42.744 1.00 95.81 400 LEU A CA 1
ATOM 3191 C C . LEU A 1 400 ? -22.206 -4.207 43.378 1.00 95.81 400 LEU A C 1
ATOM 3193 O O . LEU A 1 400 ? -21.230 -4.943 43.254 1.00 95.81 400 LEU A O 1
ATOM 3197 N N . VAL A 1 401 ? -22.130 -3.057 44.057 1.00 96.56 401 VAL A N 1
ATOM 3198 C CA . VAL A 1 401 ? -20.926 -2.661 44.809 1.00 96.56 401 VAL A CA 1
ATOM 3199 C C . VAL A 1 401 ? -20.645 -3.660 45.933 1.00 96.56 401 VAL A C 1
ATOM 3201 O O . VAL A 1 401 ? -19.501 -4.096 46.053 1.00 96.56 401 VAL A O 1
ATOM 3204 N N . GLU A 1 402 ? -21.672 -4.050 46.694 1.00 95.12 402 GLU A N 1
ATOM 3205 C CA . GLU A 1 402 ? -21.573 -5.078 47.743 1.00 95.12 402 GLU A CA 1
ATOM 3206 C C . GLU A 1 402 ? -21.139 -6.432 47.150 1.00 95.12 402 GLU A C 1
ATOM 3208 O O . GLU A 1 402 ? -20.169 -7.028 47.616 1.00 95.12 402 GLU A O 1
ATOM 3213 N N . ASP A 1 403 ? -21.764 -6.863 46.048 1.00 96.19 403 ASP A N 1
ATOM 3214 C CA . ASP A 1 403 ? -21.411 -8.106 45.350 1.00 96.19 403 ASP A CA 1
ATOM 3215 C C . ASP A 1 403 ? -19.943 -8.105 44.880 1.00 96.19 403 ASP A C 1
ATOM 3217 O O . ASP A 1 403 ? -19.255 -9.127 44.931 1.00 96.19 403 ASP A O 1
ATOM 3221 N N . LEU A 1 404 ? -19.436 -6.959 44.406 1.00 95.88 404 LEU A N 1
ATOM 3222 C CA . LEU A 1 404 ? -18.038 -6.842 43.993 1.00 95.88 404 LEU A CA 1
ATOM 3223 C C . LEU A 1 404 ? -17.102 -6.873 45.201 1.00 95.88 404 LEU A C 1
ATOM 3225 O O . LEU A 1 404 ? -16.043 -7.493 45.116 1.00 95.88 404 LEU A O 1
ATOM 3229 N N . GLU A 1 405 ? -17.465 -6.211 46.297 1.00 96.25 405 GLU A N 1
ATOM 3230 C CA . GLU A 1 405 ? -16.687 -6.206 47.535 1.00 96.25 405 GLU A CA 1
ATOM 3231 C C . GLU A 1 405 ? -16.498 -7.622 48.087 1.00 96.25 405 GLU A C 1
ATOM 3233 O O . GLU A 1 405 ? -15.365 -8.009 48.382 1.00 96.25 405 GLU A O 1
ATOM 3238 N N . ASP A 1 406 ? -17.562 -8.426 48.099 1.00 95.56 406 ASP A N 1
ATOM 3239 C CA . ASP A 1 406 ? -17.533 -9.823 48.544 1.00 95.56 406 ASP A CA 1
ATOM 3240 C C . ASP A 1 406 ? -16.622 -10.715 47.681 1.00 95.56 406 ASP A C 1
ATOM 3242 O O . ASP A 1 406 ? -16.059 -11.708 48.154 1.00 95.56 406 ASP A O 1
ATOM 3246 N N . LEU A 1 407 ? -16.437 -10.364 46.404 1.00 94.12 407 LEU A N 1
ATOM 3247 C CA . LEU A 1 407 ? -15.555 -11.088 45.486 1.00 94.12 407 LEU A CA 1
ATOM 3248 C C . LEU A 1 407 ? -14.078 -10.699 45.621 1.00 94.12 407 LEU A C 1
ATOM 3250 O O . LEU A 1 407 ? -13.218 -11.441 45.128 1.00 94.12 407 LEU A O 1
ATOM 3254 N N . ILE A 1 408 ? -13.757 -9.553 46.233 1.00 93.94 408 ILE A N 1
ATOM 3255 C CA . ILE A 1 408 ? -12.376 -9.073 46.350 1.00 93.94 408 ILE A CA 1
ATOM 3256 C C . ILE A 1 408 ? -11.605 -9.967 47.339 1.00 93.94 408 ILE A C 1
ATOM 3258 O O . ILE A 1 408 ? -11.946 -10.034 48.520 1.00 93.94 408 ILE A O 1
ATOM 3262 N N . PRO A 1 409 ? -10.513 -10.633 46.909 1.00 92.56 409 PRO A N 1
ATOM 3263 C CA . PRO A 1 409 ? -9.701 -11.445 47.808 1.00 92.56 409 PRO A CA 1
ATOM 3264 C C . PRO A 1 409 ? -8.998 -10.597 48.873 1.00 92.56 409 PRO A C 1
ATOM 3266 O O . PRO A 1 409 ? -8.716 -9.416 48.670 1.00 92.56 409 PRO A O 1
ATOM 3269 N N . THR A 1 410 ? -8.605 -11.229 49.978 1.00 91.62 410 THR A N 1
ATOM 3270 C CA . THR A 1 410 ? -7.828 -10.557 51.026 1.00 91.62 410 THR A CA 1
ATOM 3271 C C . THR A 1 410 ? -6.470 -10.057 50.510 1.00 91.62 410 THR A C 1
ATOM 3273 O O . THR A 1 410 ? -5.887 -10.595 49.562 1.00 91.62 410 THR A O 1
ATOM 3276 N N . ASP A 1 411 ? -5.925 -9.031 51.170 1.00 88.06 411 ASP A N 1
ATOM 3277 C CA . ASP A 1 411 ? -4.665 -8.385 50.776 1.00 88.06 411 ASP A CA 1
ATOM 3278 C C . ASP A 1 411 ? -3.482 -9.353 50.671 1.00 88.06 411 ASP A C 1
ATOM 3280 O O . ASP A 1 411 ? -2.623 -9.209 49.796 1.00 88.06 411 ASP A O 1
ATOM 3284 N N . GLU A 1 412 ? -3.434 -10.352 51.549 1.00 89.12 412 GLU A N 1
ATOM 3285 C CA . GLU A 1 412 ? -2.398 -11.385 51.541 1.00 89.12 412 GLU A CA 1
ATOM 3286 C C . GLU A 1 412 ? -2.445 -12.201 50.248 1.00 89.12 412 GLU A C 1
ATOM 3288 O O . GLU A 1 412 ? -1.421 -12.390 49.588 1.00 89.12 412 GLU A O 1
ATOM 3293 N N . VAL A 1 413 ? -3.648 -12.599 49.828 1.00 89.62 413 VAL A N 1
ATOM 3294 C CA . VAL A 1 413 ? -3.865 -13.355 48.593 1.00 89.62 413 VAL A CA 1
ATOM 3295 C C . VAL A 1 413 ? -3.493 -12.503 47.379 1.00 89.62 413 VAL A C 1
ATOM 3297 O O . VAL A 1 413 ? -2.781 -12.979 46.495 1.00 89.62 413 VAL A O 1
ATOM 3300 N N . ILE A 1 414 ? -3.889 -11.224 47.353 1.00 89.31 414 ILE A N 1
ATOM 3301 C CA . ILE A 1 414 ? -3.569 -10.288 46.261 1.00 89.31 414 ILE A CA 1
ATOM 3302 C C . ILE A 1 414 ? -2.048 -10.095 46.104 1.00 89.31 414 ILE A C 1
ATOM 3304 O O . ILE A 1 414 ? -1.537 -10.070 44.977 1.00 89.31 414 ILE A O 1
ATOM 3308 N N . ARG A 1 415 ? -1.289 -9.993 47.207 1.00 89.06 415 ARG A N 1
ATOM 3309 C CA . ARG A 1 415 ? 0.180 -9.813 47.180 1.00 89.06 415 ARG A CA 1
ATOM 3310 C C . ARG A 1 415 ? 0.929 -11.003 46.587 1.00 89.06 415 ARG A C 1
ATOM 3312 O O . ARG A 1 415 ? 1.999 -10.806 46.007 1.00 89.06 415 ARG A O 1
ATOM 3319 N N . LEU A 1 416 ? 0.372 -12.205 46.702 1.00 91.94 416 LEU A N 1
ATOM 3320 C CA . LEU A 1 416 ? 0.947 -13.432 46.148 1.00 91.94 416 LEU A CA 1
ATOM 3321 C C . LEU A 1 416 ? 0.612 -13.628 44.660 1.00 91.94 416 LEU A C 1
ATOM 3323 O O . LEU A 1 416 ? 1.208 -14.479 44.002 1.00 91.94 416 LEU A O 1
ATOM 3327 N N . MET A 1 417 ? -0.305 -12.834 44.094 1.00 92.44 417 MET A N 1
ATOM 3328 C CA . MET A 1 417 ? -0.690 -12.959 42.688 1.00 92.44 417 MET A CA 1
ATOM 3329 C C . MET A 1 417 ? 0.356 -12.381 41.715 1.00 92.44 417 MET A C 1
ATOM 3331 O O . MET A 1 417 ? 1.066 -11.419 42.054 1.00 92.44 417 MET A O 1
ATOM 3335 N N . PRO A 1 418 ? 0.392 -12.887 40.462 1.00 93.06 418 PRO A N 1
ATOM 3336 C CA . PRO A 1 418 ? 1.102 -12.249 39.356 1.00 93.06 418 PRO A CA 1
ATOM 3337 C C . PRO A 1 418 ? 0.686 -10.786 39.172 1.00 93.06 418 PRO A C 1
ATOM 3339 O O . PRO A 1 418 ? -0.448 -10.410 39.481 1.00 93.06 418 PRO A O 1
ATOM 3342 N N . LYS A 1 419 ? 1.596 -9.970 38.626 1.00 89.06 419 LYS A N 1
ATOM 3343 C CA . LYS A 1 419 ? 1.431 -8.513 38.488 1.00 89.06 419 LYS A CA 1
ATOM 3344 C C . LYS A 1 419 ? 0.081 -8.116 37.875 1.00 89.06 419 LYS A C 1
ATOM 3346 O O . LYS A 1 419 ? -0.604 -7.273 38.442 1.00 89.06 419 LYS A O 1
ATOM 3351 N N . ASP A 1 420 ? -0.332 -8.763 36.789 1.00 86.38 420 ASP A N 1
ATOM 3352 C CA . ASP A 1 420 ? -1.555 -8.391 36.064 1.00 86.38 420 ASP A CA 1
ATOM 3353 C C . ASP A 1 420 ? -2.825 -8.659 36.885 1.00 86.38 420 ASP A C 1
ATOM 3355 O O . ASP A 1 420 ? -3.717 -7.816 36.962 1.00 86.38 420 ASP A O 1
ATOM 3359 N N . LYS A 1 421 ? -2.880 -9.799 37.589 1.00 89.62 421 LYS A N 1
ATOM 3360 C CA . LYS A 1 421 ? -3.999 -10.124 38.491 1.00 89.62 421 LYS A CA 1
ATOM 3361 C C . LYS A 1 421 ? -4.041 -9.205 39.710 1.00 89.62 421 LYS A C 1
ATOM 3363 O O . LYS A 1 421 ? -5.117 -8.882 40.202 1.00 89.62 421 LYS A O 1
ATOM 3368 N N . ARG A 1 422 ? -2.877 -8.764 40.187 1.00 89.62 422 ARG A N 1
ATOM 3369 C CA . ARG A 1 422 ? -2.778 -7.791 41.277 1.00 89.62 422 ARG A CA 1
ATOM 3370 C C . ARG A 1 422 ? -3.343 -6.436 40.866 1.00 89.62 422 ARG A C 1
ATOM 3372 O O . ARG A 1 422 ? -4.128 -5.867 41.613 1.00 89.62 422 ARG A O 1
ATOM 3379 N N . ILE A 1 423 ? -2.977 -5.949 39.677 1.00 88.31 423 ILE A N 1
ATOM 3380 C CA . ILE A 1 423 ? -3.503 -4.693 39.123 1.00 88.31 423 ILE A CA 1
ATOM 3381 C C . ILE A 1 423 ? -5.026 -4.778 38.981 1.00 88.31 423 ILE A C 1
ATOM 3383 O O . ILE A 1 423 ? -5.718 -3.870 39.430 1.00 88.31 423 ILE A O 1
ATOM 3387 N N . TYR A 1 424 ? -5.546 -5.892 38.454 1.00 90.81 424 TYR A N 1
ATOM 3388 C CA . TYR A 1 424 ? -6.987 -6.124 38.327 1.00 90.81 424 TYR A CA 1
ATOM 3389 C C . TYR A 1 424 ? -7.734 -5.944 39.660 1.00 90.81 424 TYR A C 1
ATOM 3391 O O . TYR A 1 424 ? -8.655 -5.136 39.744 1.00 90.81 424 TYR A O 1
ATOM 3399 N N . TRP A 1 425 ? -7.307 -6.631 40.726 1.00 93.25 425 TRP A N 1
ATOM 3400 C CA . TRP A 1 425 ? -7.979 -6.531 42.029 1.00 93.25 425 TRP A CA 1
ATOM 3401 C C . TRP A 1 425 ? -7.748 -5.190 42.734 1.00 93.25 425 TRP A C 1
ATOM 3403 O O . TRP A 1 425 ? -8.625 -4.713 43.450 1.00 93.25 425 TRP A O 1
ATOM 3413 N N . MET A 1 426 ? -6.605 -4.537 42.503 1.00 90.62 426 MET A N 1
ATOM 3414 C CA . MET A 1 426 ? -6.386 -3.166 42.973 1.00 90.62 426 MET A CA 1
ATOM 3415 C C . MET A 1 426 ? -7.362 -2.179 42.325 1.00 90.62 426 MET A C 1
ATOM 3417 O O . MET A 1 426 ? -7.858 -1.289 43.016 1.00 90.62 426 MET A O 1
ATOM 3421 N N . LEU A 1 427 ? -7.646 -2.334 41.028 1.00 91.19 427 LEU A N 1
ATOM 3422 C CA . LEU A 1 427 ? -8.643 -1.525 40.328 1.00 91.19 427 LEU A CA 1
ATOM 3423 C C . LEU A 1 427 ? -10.054 -1.819 40.843 1.00 91.19 427 LEU A C 1
ATOM 3425 O O . LEU A 1 427 ? -10.757 -0.871 41.169 1.00 91.19 427 LEU A O 1
ATOM 3429 N N . ALA A 1 428 ? -10.426 -3.092 41.016 1.00 94.12 428 ALA A N 1
ATOM 3430 C CA . ALA A 1 428 ? -11.720 -3.474 41.591 1.00 94.12 428 ALA A CA 1
ATOM 3431 C C . ALA A 1 428 ? -11.947 -2.836 42.969 1.00 94.12 428 ALA A C 1
ATOM 3433 O O . ALA A 1 428 ? -12.963 -2.185 43.196 1.00 94.12 428 ALA A O 1
ATOM 3434 N N . ARG A 1 429 ? -10.951 -2.912 43.862 1.00 94.62 429 ARG A N 1
ATOM 3435 C CA . ARG A 1 429 ? -11.024 -2.264 45.177 1.00 94.62 429 ARG A CA 1
ATOM 3436 C C . ARG A 1 429 ? -11.140 -0.746 45.081 1.00 94.62 429 ARG A C 1
ATOM 3438 O O . ARG A 1 429 ? -11.900 -0.144 45.832 1.00 94.62 429 ARG A O 1
ATOM 3445 N N . ARG A 1 430 ? -10.401 -0.118 44.164 1.00 94.75 430 ARG A N 1
ATOM 3446 C CA . ARG A 1 430 ? -10.502 1.328 43.930 1.00 94.75 430 ARG A CA 1
ATOM 3447 C C . ARG A 1 430 ? -11.897 1.717 43.434 1.00 94.75 430 ARG A C 1
ATOM 3449 O O . ARG A 1 430 ? -12.393 2.762 43.840 1.00 94.75 430 ARG A O 1
ATOM 3456 N N . THR A 1 431 ? -12.521 0.891 42.596 1.00 95.81 431 THR A N 1
ATOM 3457 C CA . THR A 1 431 ? -13.899 1.087 42.134 1.00 95.81 431 THR A CA 1
ATOM 3458 C C . THR A 1 431 ? -14.876 1.034 43.306 1.00 95.81 431 THR A C 1
ATOM 3460 O O . THR A 1 431 ? -15.628 1.985 43.486 1.00 95.81 431 THR A O 1
ATOM 3463 N N . VAL A 1 432 ? -14.804 0.004 44.159 1.00 96.56 432 VAL A N 1
ATOM 3464 C CA . VAL A 1 432 ? -15.645 -0.105 45.371 1.00 96.56 432 VAL A CA 1
ATOM 3465 C C . VAL A 1 432 ? -15.467 1.115 46.286 1.00 96.56 432 VAL A C 1
ATOM 3467 O O . VAL A 1 432 ? -16.441 1.765 46.662 1.00 96.56 432 VAL A O 1
ATOM 3470 N N . GLN A 1 433 ? -14.220 1.499 46.578 1.00 96.06 433 GLN A N 1
ATOM 3471 C CA . GLN A 1 433 ? -13.916 2.673 47.406 1.00 96.06 433 GLN A CA 1
ATOM 3472 C C . GLN A 1 433 ? -14.480 3.971 46.825 1.00 96.06 433 GLN A C 1
ATOM 3474 O O . GLN A 1 433 ? -14.997 4.802 47.569 1.00 96.06 433 GLN A O 1
ATOM 3479 N N . TRP A 1 434 ? -14.390 4.155 45.507 1.00 96.69 434 TRP A N 1
ATOM 3480 C CA . TRP A 1 434 ? -14.955 5.328 44.847 1.00 96.69 434 TRP A CA 1
ATOM 3481 C C . TRP A 1 434 ? -16.478 5.378 44.999 1.00 96.69 434 TRP A C 1
ATOM 3483 O O . TRP A 1 434 ? -17.019 6.436 45.307 1.00 96.69 434 TRP A O 1
ATOM 3493 N N . PHE A 1 435 ? -17.176 4.246 44.861 1.00 96.06 435 PHE A N 1
ATOM 3494 C CA . PHE A 1 435 ? -18.627 4.210 45.051 1.00 96.06 435 PHE A CA 1
ATOM 3495 C C . PHE A 1 435 ? -19.043 4.564 46.482 1.00 96.06 435 PHE A C 1
ATOM 3497 O O . PHE A 1 435 ? -19.980 5.339 46.643 1.00 96.06 435 PHE A O 1
ATOM 3504 N N . TYR A 1 436 ? -18.339 4.083 47.510 1.00 93.94 436 TYR A N 1
ATOM 3505 C CA . TYR A 1 436 ? -18.653 4.448 48.898 1.00 93.94 436 TYR A CA 1
ATOM 3506 C C . TYR A 1 436 ? -18.326 5.907 49.242 1.00 93.94 436 TYR A C 1
ATOM 3508 O O . TYR A 1 436 ? -19.065 6.561 49.981 1.00 93.94 436 TYR A O 1
ATOM 3516 N N . ASN A 1 437 ? -17.220 6.433 48.714 1.00 93.62 437 ASN A N 1
ATOM 3517 C CA . ASN A 1 437 ? -16.761 7.776 49.059 1.00 93.62 437 ASN A CA 1
ATOM 3518 C C . ASN A 1 437 ? -17.487 8.847 48.244 1.00 93.62 437 ASN A C 1
ATOM 3520 O O . ASN A 1 437 ? -18.050 9.789 48.808 1.00 93.62 437 ASN A O 1
ATOM 3524 N N . ASP A 1 438 ? -17.520 8.669 46.927 1.00 91.81 438 ASP A N 1
ATOM 3525 C CA . ASP A 1 438 ? -17.851 9.717 45.967 1.00 91.81 438 ASP A CA 1
ATOM 3526 C C . ASP A 1 438 ? -19.107 9.397 45.147 1.00 91.81 438 ASP A C 1
ATOM 3528 O O . ASP A 1 438 ? -19.767 10.324 44.690 1.00 91.81 438 ASP A O 1
ATOM 3532 N N . GLY A 1 439 ? -19.459 8.120 44.958 1.00 89.44 439 GLY A N 1
ATOM 3533 C CA . GLY A 1 439 ? -20.555 7.699 44.075 1.00 89.44 439 GLY A CA 1
ATOM 3534 C C . GLY A 1 439 ? -21.942 7.690 44.724 1.00 89.44 439 GLY A C 1
ATOM 3535 O O . GLY A 1 439 ? -22.867 8.329 44.230 1.00 89.44 439 GLY A O 1
ATOM 3536 N N . LEU A 1 440 ? -22.105 6.960 45.828 1.00 93.25 440 LEU A N 1
ATOM 3537 C CA . LEU A 1 440 ? -23.397 6.638 46.440 1.00 93.25 440 LEU A CA 1
ATOM 3538 C C . LEU A 1 440 ? -23.420 6.999 47.931 1.00 93.25 440 LEU A C 1
ATOM 3540 O O . LEU A 1 440 ? -22.394 7.039 48.606 1.00 93.25 440 LEU A O 1
ATOM 3544 N N . GLU A 1 441 ? -24.612 7.267 48.458 1.00 92.19 441 GLU A N 1
ATOM 3545 C CA . GLU A 1 441 ? -24.843 7.579 49.869 1.00 92.19 441 GLU A CA 1
ATOM 3546 C C . GLU A 1 441 ? -26.085 6.864 50.401 1.00 92.19 441 GLU A C 1
ATOM 3548 O O . GLU A 1 441 ? -27.151 6.903 49.790 1.00 92.19 441 GLU A O 1
ATOM 3553 N N . VAL A 1 442 ? -25.987 6.264 51.586 1.00 90.06 442 VAL A N 1
ATOM 3554 C CA . VAL A 1 442 ? -27.155 5.734 52.298 1.00 90.06 442 VAL A CA 1
ATOM 3555 C C . VAL A 1 442 ? -27.942 6.895 52.911 1.00 90.06 442 VAL A C 1
ATOM 3557 O O . VAL A 1 442 ? -27.419 7.647 53.731 1.00 90.06 442 VAL A O 1
ATOM 3560 N N . ALA A 1 443 ? -29.218 7.040 52.551 1.00 87.00 443 ALA A N 1
ATOM 3561 C CA . ALA A 1 443 ? -30.064 8.102 53.076 1.00 87.00 443 ALA A CA 1
ATOM 3562 C C . ALA A 1 443 ? -30.376 7.890 54.566 1.00 87.00 443 ALA A C 1
ATOM 3564 O O . ALA A 1 443 ? -30.911 6.855 54.974 1.00 87.00 443 ALA A O 1
ATOM 3565 N N . THR A 1 444 ? -30.108 8.917 55.365 1.00 87.62 444 THR A N 1
ATOM 3566 C CA . THR A 1 444 ? -30.434 8.971 56.791 1.00 87.62 444 THR A CA 1
ATOM 3567 C C . THR A 1 444 ? -31.498 10.029 57.075 1.00 87.62 444 THR A C 1
ATOM 3569 O O . THR A 1 444 ? -31.639 11.017 56.347 1.00 87.62 444 THR A O 1
ATOM 3572 N N . ASP A 1 445 ? -32.303 9.794 58.110 1.00 82.75 445 ASP A N 1
ATOM 3573 C CA . ASP A 1 445 ? -33.250 10.774 58.631 1.00 82.75 445 ASP A CA 1
ATOM 3574 C C . ASP A 1 445 ? -32.544 11.840 59.494 1.00 82.75 445 ASP A C 1
ATOM 3576 O O . ASP A 1 445 ? -31.339 11.785 59.746 1.00 82.75 445 ASP A O 1
ATOM 3580 N N . ARG A 1 446 ? -33.302 12.834 59.979 1.00 76.69 446 ARG A N 1
ATOM 3581 C CA . ARG A 1 446 ? -32.773 13.908 60.847 1.00 76.69 446 ARG A CA 1
ATOM 3582 C C . ARG A 1 446 ? -32.225 13.403 62.190 1.00 76.69 446 ARG A C 1
ATOM 3584 O O . ARG A 1 446 ? -31.553 14.158 62.884 1.00 76.69 446 ARG A O 1
ATOM 3591 N N . SER A 1 447 ? -32.528 12.162 62.556 1.00 74.38 447 SER A N 1
ATOM 3592 C CA . SER A 1 447 ? -32.088 11.482 63.773 1.00 74.38 447 SER A CA 1
ATOM 3593 C C . SER A 1 447 ? -30.929 10.510 63.512 1.00 74.38 447 SER A C 1
ATOM 3595 O O . SER A 1 447 ? -30.480 9.844 64.443 1.00 74.38 447 SER A O 1
ATOM 3597 N N . GLY A 1 448 ? -30.426 10.439 62.274 1.00 75.25 448 GLY A N 1
ATOM 3598 C CA . GLY A 1 448 ? -29.328 9.567 61.863 1.00 75.25 448 GLY A CA 1
ATOM 3599 C C . GLY A 1 448 ? -29.729 8.115 61.591 1.00 75.25 448 GLY A C 1
ATOM 3600 O O . GLY A 1 448 ? -28.848 7.296 61.339 1.00 75.25 448 GLY A O 1
ATOM 3601 N N . GLN A 1 449 ? -31.020 7.765 61.617 1.00 81.31 449 GLN A N 1
ATOM 3602 C CA . GLN A 1 449 ? -31.469 6.415 61.275 1.00 81.31 449 GLN A CA 1
ATOM 3603 C C . GLN A 1 449 ? -31.603 6.232 59.764 1.00 81.31 449 GLN A C 1
ATOM 3605 O O . GLN A 1 449 ? -32.036 7.125 59.036 1.00 81.31 449 GLN A O 1
ATOM 3610 N N . THR A 1 450 ? -31.238 5.045 59.284 1.00 85.00 450 THR A N 1
ATOM 3611 C CA . THR A 1 450 ? -31.308 4.692 57.866 1.00 85.00 450 THR A CA 1
ATOM 3612 C C . THR A 1 450 ? -32.751 4.643 57.375 1.00 85.00 450 THR A C 1
ATOM 3614 O O . THR A 1 450 ? -33.565 3.857 57.866 1.00 85.00 450 THR A O 1
ATOM 3617 N N . ILE A 1 451 ? -33.053 5.434 56.347 1.00 85.56 451 ILE A N 1
ATOM 3618 C CA . ILE A 1 451 ? -34.355 5.422 55.684 1.00 85.56 451 ILE A CA 1
ATOM 3619 C C . ILE A 1 451 ? -34.429 4.163 54.822 1.00 85.56 451 ILE A C 1
ATOM 3621 O O . ILE A 1 451 ? -33.554 3.918 53.993 1.00 85.56 451 ILE A O 1
ATOM 3625 N N . LYS A 1 452 ? -35.478 3.360 55.004 1.00 87.94 452 LYS 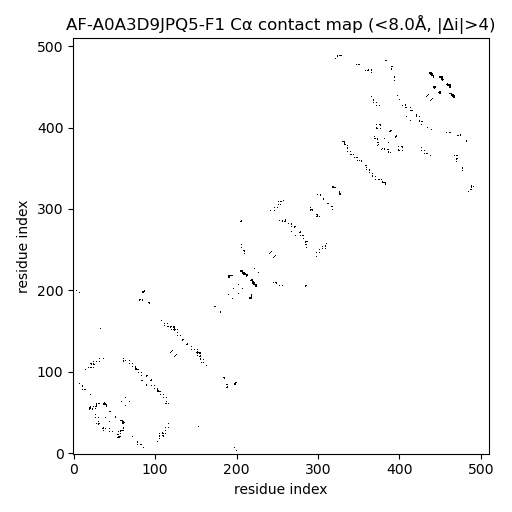A N 1
ATOM 3626 C CA . LYS A 1 452 ? -35.728 2.150 54.212 1.00 87.94 452 LYS A CA 1
ATOM 3627 C C . LYS A 1 452 ? -36.894 2.359 53.254 1.00 87.94 452 LYS A C 1
ATOM 3629 O O . LYS A 1 452 ? -37.850 3.062 53.578 1.00 87.94 452 LYS A O 1
ATOM 3634 N N . HIS A 1 453 ? -36.843 1.711 52.094 1.00 79.62 453 HIS A N 1
ATOM 3635 C CA . HIS A 1 453 ? -37.942 1.729 51.128 1.00 79.62 453 HIS A CA 1
ATOM 3636 C C . HIS A 1 453 ? -39.205 1.099 51.731 1.00 79.62 453 HIS A C 1
ATOM 3638 O O . HIS A 1 453 ? -39.199 -0.067 52.138 1.00 79.62 453 HIS A O 1
ATOM 3644 N N . ALA A 1 454 ? -40.305 1.855 51.766 1.00 74.88 454 ALA A N 1
ATOM 3645 C CA . ALA A 1 454 ? -41.576 1.408 52.345 1.00 74.88 454 ALA A CA 1
ATOM 3646 C C . ALA A 1 454 ? -42.344 0.414 51.444 1.00 74.88 454 ALA A C 1
ATOM 3648 O O . ALA A 1 454 ? -43.107 -0.421 51.937 1.00 74.88 454 ALA A O 1
ATOM 3649 N N . SER A 1 455 ? -42.144 0.481 50.122 1.00 71.81 455 SER A N 1
ATOM 3650 C CA . SER A 1 455 ? -42.805 -0.361 49.112 1.00 71.81 455 SER A CA 1
ATOM 3651 C C . SER A 1 455 ? -41.974 -0.441 47.815 1.00 71.81 455 SER A C 1
ATOM 3653 O O . SER A 1 455 ? -40.986 0.278 47.687 1.00 71.81 455 SER A O 1
ATOM 3655 N N . GLY A 1 456 ? -42.339 -1.320 46.871 1.00 82.81 456 GLY A N 1
ATOM 3656 C CA . GLY A 1 456 ? -41.643 -1.493 45.581 1.00 82.81 456 GLY A CA 1
ATOM 3657 C C . GLY A 1 456 ? -40.572 -2.599 45.560 1.00 82.81 456 GLY A C 1
ATOM 3658 O O . GLY A 1 456 ? -40.475 -3.389 46.500 1.00 82.81 456 GLY A O 1
ATOM 3659 N N . ARG A 1 457 ? -39.769 -2.650 44.478 1.00 83.12 457 ARG A N 1
ATOM 3660 C CA . ARG A 1 457 ? -38.721 -3.671 44.208 1.00 83.12 457 ARG A CA 1
ATOM 3661 C C . ARG A 1 457 ? -37.687 -3.792 45.337 1.00 83.12 457 ARG A C 1
ATOM 3663 O O . ARG A 1 457 ? -37.172 -4.878 45.572 1.00 83.12 457 ARG A O 1
ATOM 3670 N N . HIS A 1 458 ? -37.448 -2.704 46.071 1.00 86.56 458 HIS A N 1
ATOM 3671 C CA . HIS A 1 458 ? -36.425 -2.610 47.122 1.00 86.56 458 HIS A CA 1
ATOM 3672 C C . HIS A 1 458 ? -36.982 -2.570 48.545 1.00 86.56 458 HIS A C 1
ATOM 3674 O O . HIS A 1 458 ? -36.284 -2.141 49.461 1.00 86.56 458 HIS A O 1
ATOM 3680 N N . LYS A 1 459 ? -38.240 -2.978 48.767 1.00 83.38 459 LYS A N 1
ATOM 3681 C CA . LYS A 1 459 ? -38.891 -2.897 50.086 1.00 83.38 459 LYS A CA 1
ATOM 3682 C C . LYS A 1 459 ? -37.996 -3.458 51.205 1.00 83.38 459 LYS A C 1
ATOM 3684 O O . LYS A 1 459 ? -37.561 -4.603 51.150 1.00 83.38 459 LYS A O 1
ATOM 3689 N N . GLY A 1 460 ? -37.758 -2.651 52.240 1.00 81.44 460 GLY A N 1
ATOM 3690 C CA . GLY A 1 460 ? -36.928 -3.016 53.394 1.00 81.44 460 GLY A CA 1
ATOM 3691 C C . GLY A 1 460 ? -35.417 -2.801 53.225 1.00 81.44 460 GLY A C 1
ATOM 3692 O O . GLY A 1 460 ? -34.701 -2.862 54.227 1.00 81.44 460 GLY A O 1
ATOM 3693 N N . ARG A 1 461 ? -34.931 -2.493 52.014 1.00 86.62 461 ARG A N 1
ATOM 3694 C CA . ARG A 1 461 ? -33.544 -2.065 51.765 1.00 86.62 461 ARG A CA 1
ATOM 3695 C C . ARG A 1 461 ? -33.359 -0.572 52.067 1.00 86.62 461 ARG A C 1
ATOM 3697 O O . ARG A 1 461 ? -34.344 0.176 52.009 1.00 86.62 461 ARG A O 1
ATOM 3704 N N . PRO A 1 462 ? -32.134 -0.132 52.411 1.00 87.81 462 PRO A N 1
ATOM 3705 C CA . PRO A 1 462 ? -31.829 1.286 52.564 1.00 87.81 462 PRO A CA 1
ATOM 3706 C C . PRO A 1 462 ? -32.115 2.060 51.273 1.00 87.81 462 PRO A C 1
ATOM 3708 O O . PRO A 1 462 ? -31.899 1.560 50.171 1.00 87.81 462 PRO A O 1
ATOM 3711 N N . VAL A 1 463 ? -32.601 3.291 51.414 1.00 88.31 463 VAL A N 1
ATOM 3712 C CA . VAL A 1 463 ? -32.717 4.229 50.298 1.00 88.31 463 VAL A CA 1
ATOM 3713 C C . VAL A 1 463 ? -31.324 4.756 49.982 1.00 88.31 463 VAL A C 1
ATOM 3715 O O . VAL A 1 463 ? -30.676 5.336 50.851 1.00 88.31 463 VAL A O 1
ATOM 3718 N N . ILE A 1 464 ? -30.873 4.570 48.744 1.00 91.44 464 ILE A N 1
ATOM 3719 C CA . ILE A 1 464 ? -29.568 5.040 48.276 1.00 91.44 464 ILE A CA 1
ATOM 3720 C C . ILE A 1 464 ? -29.745 6.311 47.443 1.00 91.44 464 ILE A C 1
ATOM 3722 O O . ILE A 1 464 ? -30.591 6.364 46.548 1.00 91.44 464 ILE A O 1
ATOM 3726 N N . LYS A 1 465 ? -28.950 7.337 47.745 1.00 89.06 465 LYS A N 1
ATOM 3727 C CA . LYS A 1 465 ? -28.821 8.572 46.970 1.00 89.06 465 LYS A CA 1
ATOM 3728 C C . LYS A 1 465 ? -27.578 8.496 46.092 1.00 89.06 465 LYS A C 1
ATOM 3730 O O . LYS A 1 465 ? -26.522 8.063 46.542 1.00 89.06 465 LYS A O 1
ATOM 3735 N N . ASP A 1 466 ? -27.706 8.961 44.860 1.00 89.56 466 ASP A N 1
ATOM 3736 C CA . ASP A 1 466 ? -26.579 9.154 43.953 1.00 89.56 466 ASP A CA 1
ATOM 3737 C C . ASP A 1 466 ? -25.939 10.524 44.219 1.00 89.56 466 ASP A C 1
ATOM 3739 O O . ASP A 1 466 ? -26.578 11.560 44.026 1.00 89.56 466 ASP A O 1
ATOM 3743 N N . LYS A 1 467 ? -24.686 10.537 44.690 1.00 90.06 467 LYS A N 1
ATOM 3744 C CA . LYS A 1 467 ? -23.930 11.777 44.940 1.00 90.06 467 LYS A CA 1
ATOM 3745 C C . LYS A 1 467 ? -23.515 12.458 43.635 1.00 90.06 467 LYS A C 1
ATOM 3747 O O . LYS A 1 467 ? -23.258 13.657 43.626 1.00 90.06 467 LYS A O 1
ATOM 3752 N N . GLN A 1 468 ? -23.466 11.703 42.540 1.00 88.62 468 GLN A N 1
ATOM 3753 C CA . GLN A 1 468 ? -23.058 12.159 41.213 1.00 88.62 468 GLN A CA 1
ATOM 3754 C C . GLN A 1 468 ? -24.267 12.438 40.306 1.00 88.62 468 GLN A C 1
ATOM 3756 O O . GLN A 1 468 ? -24.114 12.497 39.086 1.00 88.62 468 GLN A O 1
ATOM 3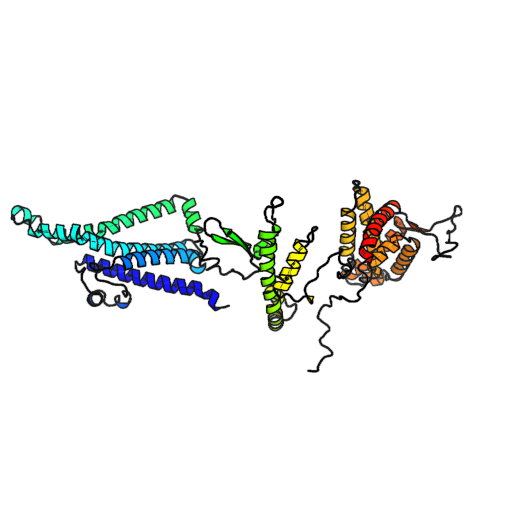761 N N . PHE A 1 469 ? -25.455 12.646 40.895 1.00 84.19 469 PHE A N 1
ATOM 3762 C CA . PHE A 1 469 ? -26.737 12.751 40.192 1.00 84.19 469 PHE A CA 1
ATOM 3763 C C . PHE A 1 469 ? -26.727 13.708 38.990 1.00 84.19 469 PHE A C 1
ATOM 3765 O O . PHE A 1 469 ? -27.337 13.431 37.958 1.00 84.19 469 PHE A O 1
ATOM 3772 N N . GLU A 1 470 ? -26.044 14.849 39.100 1.00 79.88 470 GLU A N 1
ATOM 3773 C CA . GLU A 1 470 ? -25.969 15.829 38.009 1.00 79.88 470 GLU A CA 1
ATOM 3774 C C . GLU A 1 470 ? -25.265 15.256 36.768 1.00 79.88 470 GLU A C 1
ATOM 3776 O O . GLU A 1 470 ? -25.733 15.443 35.643 1.00 79.88 470 GLU A O 1
ATOM 3781 N N . PHE A 1 471 ? -24.195 14.483 36.969 1.00 79.69 471 PHE A N 1
ATOM 3782 C CA . PHE A 1 471 ? -23.418 13.853 35.901 1.00 79.69 471 PHE A CA 1
ATOM 3783 C C . PHE A 1 471 ? -24.091 12.576 35.374 1.00 79.69 471 PHE A C 1
ATOM 3785 O O . PHE A 1 471 ? -24.099 12.313 34.165 1.00 79.69 471 PHE A O 1
ATOM 3792 N N . THR A 1 472 ? -24.700 11.784 36.262 1.00 73.31 472 THR A N 1
ATOM 3793 C CA . THR A 1 472 ? -25.426 10.563 35.884 1.00 73.31 472 THR A CA 1
ATOM 3794 C C . THR A 1 472 ? -26.706 10.874 35.121 1.00 73.31 472 THR A C 1
ATOM 3796 O O . THR A 1 472 ? -27.007 10.192 34.146 1.00 73.31 472 THR A O 1
ATOM 3799 N N . ARG A 1 473 ? -27.427 11.947 35.468 1.00 75.69 473 ARG A N 1
ATOM 3800 C CA . ARG A 1 473 ? -28.648 12.371 34.766 1.00 75.69 473 ARG A CA 1
ATOM 3801 C C . ARG A 1 473 ? -28.392 12.732 33.305 1.00 75.69 473 ARG A C 1
ATOM 3803 O O . ARG A 1 473 ? -29.168 12.334 32.439 1.00 75.69 473 ARG A O 1
ATOM 3810 N N . GLN A 1 474 ? -27.331 13.482 33.011 1.00 69.56 474 GLN A N 1
ATOM 3811 C CA . GLN A 1 474 ? -27.003 13.816 31.623 1.00 69.56 474 GLN A CA 1
ATOM 3812 C C . GLN A 1 474 ? -26.570 12.570 30.848 1.00 69.56 474 GLN A C 1
ATOM 3814 O O . GLN A 1 474 ? -27.047 12.341 29.739 1.00 69.56 474 GLN A O 1
ATOM 3819 N N . THR A 1 475 ? -25.742 11.726 31.465 1.00 68.50 475 THR A N 1
ATOM 3820 C CA . THR A 1 475 ? -25.338 10.437 30.891 1.00 68.50 475 THR A CA 1
ATOM 3821 C C . THR A 1 475 ? -26.550 9.552 30.594 1.00 68.50 475 THR A C 1
ATOM 3823 O O . THR A 1 475 ? -26.652 8.989 29.511 1.00 68.50 475 THR A O 1
ATOM 3826 N N . ARG A 1 476 ? -27.525 9.505 31.503 1.00 71.38 476 ARG A N 1
ATOM 3827 C CA . ARG A 1 476 ? -28.792 8.791 31.334 1.00 71.38 476 ARG A CA 1
ATOM 3828 C C . ARG A 1 476 ? -29.621 9.339 30.178 1.00 71.38 476 ARG A C 1
ATOM 3830 O O . ARG A 1 476 ? -30.184 8.558 29.421 1.00 71.38 476 ARG A O 1
ATOM 3837 N N . ASN A 1 477 ? -29.709 10.657 30.009 1.00 68.94 477 ASN A N 1
ATOM 3838 C CA . ASN A 1 477 ? -30.412 11.239 28.860 1.00 68.94 477 ASN A CA 1
ATOM 3839 C C . ASN A 1 477 ? -29.747 10.831 27.534 1.00 68.94 477 ASN A C 1
ATOM 3841 O O . ASN A 1 477 ? -30.440 10.534 26.566 1.00 68.94 477 ASN A O 1
ATOM 3845 N N . LEU A 1 478 ? -28.413 10.761 27.515 1.00 66.56 478 LEU A N 1
ATOM 3846 C CA . LEU A 1 478 ? -27.643 10.301 26.357 1.00 66.56 478 LEU A CA 1
ATOM 3847 C C . LEU A 1 478 ? -27.816 8.793 26.106 1.00 66.56 478 LEU A C 1
ATOM 3849 O O . LEU A 1 478 ? -27.960 8.378 24.961 1.00 66.56 478 LEU A O 1
ATOM 3853 N N . LEU A 1 479 ? -27.836 7.969 27.158 1.00 64.69 479 LEU A N 1
ATOM 3854 C CA . LEU A 1 479 ? -28.024 6.520 27.047 1.00 64.69 479 LEU A CA 1
ATOM 3855 C C . LEU A 1 479 ? -29.457 6.157 26.660 1.00 64.69 479 LEU A C 1
ATOM 3857 O O . LEU A 1 479 ? -29.640 5.396 25.723 1.00 64.69 479 LEU A O 1
ATOM 3861 N N . SER A 1 480 ? -30.473 6.737 27.298 1.00 59.72 480 SER A N 1
ATOM 3862 C CA . SER A 1 480 ? -31.887 6.452 27.004 1.00 59.72 480 SER A CA 1
ATOM 3863 C C . SER A 1 480 ? -32.323 6.896 25.602 1.00 59.72 480 SER A C 1
ATOM 3865 O O . SER A 1 480 ? -33.107 6.194 24.964 1.00 59.72 480 SER A O 1
ATOM 3867 N N . GLY A 1 481 ? -31.774 8.001 25.082 1.00 52.12 481 GLY A N 1
ATOM 3868 C CA . GLY A 1 481 ? -31.986 8.421 23.692 1.00 52.12 481 GLY A CA 1
ATOM 3869 C C . GLY A 1 481 ? -31.413 7.441 22.657 1.00 52.12 481 GLY A C 1
ATOM 3870 O O . GLY A 1 481 ? -31.986 7.301 21.581 1.00 52.12 481 GLY A O 1
ATOM 3871 N N . ASN A 1 482 ? -30.339 6.721 23.007 1.00 48.41 482 ASN A N 1
ATOM 3872 C CA . ASN A 1 482 ? -29.629 5.784 22.125 1.00 48.41 482 ASN A CA 1
ATOM 3873 C C . ASN A 1 482 ? -30.030 4.308 22.350 1.00 48.41 482 ASN A C 1
ATOM 3875 O O . ASN A 1 482 ? -30.061 3.521 21.407 1.00 48.41 482 ASN A O 1
ATOM 3879 N N . CYS A 1 483 ? -30.432 3.927 23.565 1.00 42.19 483 CYS A N 1
ATOM 3880 C CA . CYS A 1 483 ? -30.934 2.585 23.876 1.00 42.19 483 CYS A CA 1
ATOM 3881 C C . CYS A 1 483 ? -32.307 2.331 23.232 1.00 42.19 483 CYS A C 1
ATOM 3883 O O . CYS A 1 483 ? -32.631 1.197 22.892 1.00 42.19 483 CYS A O 1
ATOM 3885 N N . ALA A 1 484 ? -33.098 3.385 22.991 1.00 34.34 484 ALA A N 1
ATOM 3886 C CA . ALA A 1 484 ? -34.339 3.286 22.223 1.00 34.34 484 ALA A CA 1
ATOM 3887 C C . ALA A 1 484 ? -34.100 2.891 20.749 1.00 34.34 484 ALA A C 1
ATOM 3889 O O . ALA A 1 484 ? -34.969 2.258 20.149 1.00 34.34 484 ALA A O 1
ATOM 3890 N N . SER A 1 485 ? -32.926 3.206 20.183 1.00 35.62 485 SER A N 1
ATOM 3891 C CA . SER A 1 485 ? -32.474 2.695 18.879 1.00 35.62 485 SER A CA 1
ATOM 3892 C C . SER A 1 485 ? -31.776 1.329 18.956 1.00 35.62 485 SER A C 1
ATOM 3894 O O . SER A 1 485 ? -31.830 0.580 17.985 1.00 35.62 485 SER A O 1
ATOM 3896 N N . ASP A 1 486 ? -31.198 0.956 20.104 1.00 37.38 486 ASP A N 1
ATOM 3897 C CA . ASP A 1 486 ? -30.554 -0.357 20.307 1.00 37.38 486 ASP A CA 1
ATOM 3898 C C . ASP A 1 486 ? -31.544 -1.506 20.591 1.00 37.38 486 ASP A C 1
ATOM 3900 O O . ASP A 1 486 ? -31.192 -2.678 20.435 1.00 37.38 486 ASP A O 1
ATOM 3904 N N . CYS A 1 487 ? -32.805 -1.212 20.937 1.00 30.39 487 CYS A N 1
ATOM 3905 C CA . CYS A 1 487 ? -33.860 -2.221 21.134 1.00 30.39 487 CYS A CA 1
ATOM 3906 C C . CYS A 1 487 ? -34.217 -3.033 19.871 1.00 30.39 487 CYS A C 1
ATOM 3908 O O . CYS A 1 487 ? -35.020 -3.963 19.947 1.00 30.39 487 CYS A O 1
ATOM 3910 N N . VAL A 1 488 ? -33.619 -2.728 18.717 1.00 30.38 488 VAL A N 1
ATOM 3911 C CA . VAL A 1 488 ? -33.737 -3.541 17.497 1.00 30.38 488 VAL A CA 1
ATOM 3912 C C . VAL A 1 488 ? -32.716 -4.697 17.473 1.00 30.38 488 VAL A C 1
ATOM 3914 O O . VAL A 1 488 ? -32.906 -5.667 16.751 1.00 30.38 488 VAL A O 1
ATOM 3917 N N . ALA A 1 489 ? -31.679 -4.689 18.321 1.00 32.28 489 ALA A N 1
ATOM 3918 C CA . ALA A 1 489 ? -30.515 -5.571 18.167 1.00 32.28 489 ALA A CA 1
ATOM 3919 C C . ALA A 1 489 ? -30.314 -6.621 19.283 1.00 32.28 489 ALA A C 1
ATOM 3921 O O . ALA A 1 489 ? -29.188 -7.061 19.521 1.00 32.28 489 ALA A O 1
ATOM 3922 N N . THR A 1 490 ? -31.374 -7.056 19.977 1.00 28.08 490 THR A N 1
ATOM 3923 C CA . THR A 1 490 ? -31.282 -8.091 21.038 1.00 28.08 490 THR A CA 1
ATOM 3924 C C . THR A 1 490 ? -32.101 -9.354 20.770 1.00 28.08 490 THR A C 1
ATOM 3926 O O . THR A 1 490 ? -32.540 -10.029 21.694 1.00 28.08 490 THR A O 1
ATOM 3929 N N . ASN A 1 491 ? -32.255 -9.740 19.504 1.00 27.19 491 ASN A N 1
ATOM 3930 C CA . ASN A 1 491 ? -32.689 -11.087 19.141 1.00 27.19 491 ASN A CA 1
ATOM 3931 C C . ASN A 1 491 ? -31.716 -11.676 18.123 1.00 27.19 491 ASN A C 1
ATOM 3933 O O . ASN A 1 491 ? -31.951 -11.546 16.938 1.00 27.19 491 ASN A O 1
ATOM 3937 N N . VAL A 1 492 ? -30.624 -12.290 18.586 1.00 25.58 492 VAL A N 1
ATOM 3938 C CA . VAL A 1 492 ? -30.076 -13.578 18.108 1.00 25.58 492 VAL A CA 1
ATOM 3939 C C . VAL A 1 492 ? -28.890 -13.922 19.015 1.00 25.58 492 VAL A C 1
ATOM 3941 O O . VAL A 1 492 ? -27.867 -13.242 19.053 1.00 25.58 492 VAL A O 1
ATOM 3944 N N . ALA A 1 493 ? -29.036 -15.016 19.755 1.00 27.73 493 ALA A N 1
ATOM 3945 C CA . ALA A 1 493 ? -27.959 -15.643 20.498 1.00 27.73 493 ALA A CA 1
ATOM 3946 C C . ALA A 1 493 ? -26.835 -16.135 19.561 1.00 27.73 493 ALA A C 1
ATOM 3948 O O . ALA A 1 493 ? -27.097 -16.710 18.508 1.00 27.73 493 ALA A O 1
ATOM 3949 N N . ASN A 1 494 ? -25.592 -16.025 20.042 1.00 30.28 494 ASN A N 1
ATOM 3950 C CA . ASN A 1 494 ? -24.376 -16.688 19.552 1.00 30.28 494 ASN A CA 1
ATOM 3951 C C . ASN A 1 494 ? -23.747 -16.190 18.237 1.00 30.28 494 ASN A C 1
ATOM 3953 O O . ASN A 1 494 ? -23.807 -16.859 17.209 1.00 30.28 494 ASN A O 1
ATOM 3957 N N . LEU A 1 495 ? -22.912 -15.155 18.343 1.00 25.41 495 LEU A N 1
ATOM 3958 C CA . LEU A 1 495 ? -21.708 -15.021 17.513 1.00 25.41 495 LEU A CA 1
ATOM 3959 C C . LEU A 1 495 ? -20.478 -14.909 18.424 1.00 25.41 495 LEU A C 1
ATOM 3961 O O . LEU A 1 495 ? -19.923 -13.843 18.673 1.00 25.41 495 LEU A O 1
ATOM 3965 N N . TYR A 1 496 ? -20.060 -16.056 18.964 1.00 28.48 496 TYR A N 1
ATOM 3966 C CA . TYR A 1 496 ? -18.780 -16.183 19.656 1.00 28.48 496 TYR A CA 1
ATOM 3967 C C . TYR A 1 496 ? -17.633 -16.160 18.638 1.00 28.48 496 TYR A C 1
ATOM 3969 O O . TYR A 1 496 ? -17.458 -17.108 17.870 1.00 28.48 496 TYR A O 1
ATOM 3977 N N . PHE A 1 497 ? -16.760 -15.155 18.722 1.00 28.64 497 PHE A N 1
ATOM 3978 C CA . PHE A 1 497 ? -15.367 -15.301 18.297 1.00 28.64 497 PHE A CA 1
ATOM 3979 C C . PHE A 1 497 ? -14.679 -16.300 19.243 1.00 28.64 497 PHE A C 1
ATOM 3981 O O . PHE A 1 497 ? -14.132 -15.927 20.279 1.00 28.64 497 PHE A O 1
ATOM 3988 N N . ARG A 1 498 ? -14.725 -17.599 18.921 1.00 23.48 498 ARG A N 1
ATOM 3989 C CA . ARG A 1 498 ? -13.854 -18.594 19.564 1.00 23.48 498 ARG A CA 1
ATOM 3990 C C . ARG A 1 498 ? -12.470 -18.557 18.904 1.00 23.48 498 ARG A C 1
ATOM 3992 O O . ARG A 1 498 ? -12.384 -18.789 17.697 1.00 23.48 498 ARG A O 1
ATOM 3999 N N . PRO A 1 499 ? -11.374 -18.377 19.662 1.00 26.11 499 PRO A N 1
ATOM 4000 C CA . PRO A 1 499 ? -10.046 -18.747 19.195 1.00 26.11 499 PRO A CA 1
ATOM 4001 C C . PRO A 1 499 ? -10.026 -20.251 18.888 1.00 26.11 499 PRO A C 1
ATOM 4003 O O . PRO A 1 499 ? -10.454 -21.078 19.696 1.00 26.11 499 PRO A O 1
ATOM 4006 N N . SER A 1 500 ? -9.549 -20.620 17.703 1.00 28.02 500 SER A N 1
ATOM 4007 C CA . SER A 1 500 ? -9.515 -21.990 17.188 1.00 28.02 500 SER A CA 1
ATOM 4008 C C . SER A 1 500 ? -8.442 -22.859 17.869 1.00 28.02 500 SER A C 1
ATOM 4010 O O . SER A 1 500 ? -7.466 -23.246 17.228 1.00 28.02 500 SER A O 1
ATOM 4012 N N . ALA A 1 501 ? -8.601 -23.169 19.157 1.00 28.77 501 ALA A N 1
ATOM 4013 C CA . ALA A 1 501 ? -7.700 -24.080 19.878 1.00 28.77 501 ALA A CA 1
ATOM 4014 C C . ALA A 1 501 ? -8.384 -25.329 20.472 1.00 28.77 501 ALA A C 1
ATOM 4016 O O . ALA A 1 501 ? -7.690 -26.268 20.840 1.00 28.77 501 ALA A O 1
ATOM 4017 N N . GLU A 1 502 ? -9.720 -25.420 20.495 1.00 28.30 502 GLU A N 1
ATOM 4018 C CA . GLU A 1 502 ? -10.426 -26.525 21.182 1.00 28.30 502 GLU A CA 1
ATOM 4019 C C . GLU A 1 502 ? -11.304 -27.424 20.293 1.00 28.30 502 GLU A C 1
ATOM 4021 O O . GLU A 1 502 ? -12.099 -28.213 20.795 1.00 28.30 502 GLU A O 1
ATOM 4026 N N . ARG A 1 503 ? -11.149 -27.386 18.963 1.00 28.22 503 ARG A N 1
ATOM 4027 C CA . ARG A 1 503 ? -11.907 -28.266 18.042 1.00 28.22 503 ARG A CA 1
ATOM 4028 C C . ARG A 1 503 ? -11.169 -29.527 17.568 1.00 28.22 503 ARG A C 1
ATOM 4030 O O . ARG A 1 503 ? -11.622 -30.158 16.622 1.00 28.22 503 ARG A O 1
ATOM 4037 N N . SER A 1 504 ? -10.077 -29.942 18.221 1.00 29.70 504 SER A N 1
ATOM 4038 C CA . SER A 1 504 ? -9.384 -31.207 17.895 1.00 29.70 504 SER A CA 1
ATOM 4039 C C . SER A 1 504 ? -9.528 -32.295 18.967 1.00 29.70 504 SER A C 1
ATOM 4041 O O . SER A 1 504 ? -8.589 -33.042 19.233 1.00 29.70 504 SER A O 1
ATOM 4043 N N . LYS A 1 505 ? -10.697 -32.412 19.595 1.00 29.53 505 LYS A N 1
ATOM 4044 C CA . LYS A 1 505 ? -11.100 -33.640 20.291 1.00 29.53 505 LYS A CA 1
ATOM 4045 C C . LYS A 1 505 ? -12.592 -33.831 20.043 1.00 29.53 505 LYS A C 1
ATOM 4047 O O . LYS A 1 505 ? -13.385 -33.057 20.557 1.00 29.53 505 LYS A O 1
ATOM 4052 N N . ASN A 1 506 ? -12.921 -34.844 19.243 1.00 29.39 506 ASN A N 1
ATOM 4053 C CA . ASN A 1 506 ? -14.255 -35.326 18.846 1.00 29.39 506 ASN A CA 1
ATOM 4054 C C . ASN A 1 506 ? -14.678 -34.903 17.434 1.00 29.39 506 ASN A C 1
ATOM 4056 O O . ASN A 1 506 ? -15.134 -33.788 17.204 1.00 29.39 506 ASN A O 1
ATOM 4060 N N . GLY A 1 507 ? -14.534 -35.841 16.494 1.00 25.38 507 GLY A N 1
ATOM 4061 C CA . GLY A 1 507 ? -15.026 -35.696 15.124 1.00 25.38 507 GLY A CA 1
ATOM 4062 C C . GLY A 1 507 ? -14.256 -36.489 14.068 1.00 25.38 507 GLY A C 1
ATOM 4063 O O . GLY A 1 507 ? -14.093 -36.008 12.956 1.00 25.38 507 GLY A O 1
ATOM 4064 N N . LEU A 1 508 ? -13.766 -37.689 14.395 1.00 28.34 508 LEU A N 1
ATOM 4065 C CA . LEU A 1 508 ? -13.655 -38.742 13.385 1.00 28.34 508 LEU A CA 1
ATOM 4066 C C . LEU A 1 508 ? -15.091 -39.115 13.004 1.00 28.34 508 LEU A C 1
ATOM 4068 O O . LEU A 1 508 ? -15.818 -39.542 13.892 1.00 28.34 508 LEU A O 1
ATOM 4072 N N . VAL A 1 509 ? -15.488 -38.913 11.745 1.00 30.03 509 VAL A N 1
ATOM 4073 C CA . VAL A 1 509 ? -16.250 -39.842 10.882 1.00 30.03 509 VAL A CA 1
ATOM 4074 C C . VAL A 1 509 ? -16.585 -39.112 9.566 1.00 30.03 509 VAL A C 1
ATOM 4076 O O . VAL A 1 509 ? -17.380 -38.180 9.570 1.00 30.03 509 VAL A O 1
ATOM 4079 N N . LYS A 1 510 ? -15.995 -39.649 8.486 1.00 29.31 510 LYS A N 1
ATOM 4080 C CA . LYS A 1 510 ? -16.246 -39.491 7.037 1.00 29.31 510 LYS A CA 1
ATOM 4081 C C . LYS A 1 510 ? -16.001 -38.140 6.368 1.00 29.31 510 LYS A C 1
ATOM 4083 O O . LYS A 1 510 ? -16.804 -37.205 6.549 1.00 29.31 510 LYS A O 1
#